Protein AF-0000000066461688 (afdb_homodimer)

Sequence (762 aa):
MALPKAGLASGIKAAKGQMPAYPIVDIHTHIYPKSYLNLLRSRTTVPYIYDPPDGSPARLIILSSDDNPSIPKEKRGRPVDATYSDINLKLSFMRQHNITTSVISLANPWLDFLPAQDAAIWAEKINDDLERICAEQHAQESRGSAGETMSSNEHCSLFAFGALPLSAPDPAIIVDEIQRLNSLKYLRGVIMGTSGLGNGLDDPALDPVWAGLEDAQTLLFLHPHYGLPDDAFGGAEAMERYGHVLPLALGFPVETTIAVTRMYLACVFDRFPRLRILLAHSGGTLPFLAGRIESCVAHERRFLANGGSVVGPKKSIWDVLKQNIYLDAVIYGEVGLKAAVHGSGSADRVLFAIDGAFGTESDAAKAILGGNAVRILKLDGMALPKAGLASGIKAAKGQMPAYPIVDIHTHIYPKSYLNLLRSRTTVPYIYDPPDGSPARLIILSSDDNPSIPKEKRGRPVDATYSDINLKLSFMRQHNITTSVISLANPWLDFLPAQDAAIWAEKINDDLERICAEQHAQESRGSAGETMSSNEHCSLFAFGALPLSAPDPAIIVDEIQRLNSLKYLRGVIMGTSGLGNGLDDPALDPVWAGLEDAQTLLFLHPHYGLPDDAFGGAEAMERYGHVLPLALGFPVETTIAVTRMYLACVFDRFPRLRILLAHSGGTLPFLAGRIESCVAHERRFLANGGSVVGPKKSIWDVLKQNIYLDAVIYGEVGLKAAVHGSGSADRVLFAIDGAFGTESDAAKAILGGNAVRILKLDG

Radius of gyration: 27.55 Å; Cα contacts (8 Å, |Δi|>4): 1564; chains: 2; bounding box: 53×89×69 Å

Solvent-accessible surface area (backbone atoms only — not comparable to full-atom values): 39314 Å² total; per-residue (Å²): 125,64,78,73,67,75,72,65,54,59,43,66,68,64,68,87,85,64,55,69,99,58,66,23,32,32,64,69,46,58,38,44,53,69,66,51,51,52,51,26,50,72,38,91,53,83,50,22,35,45,73,45,90,85,67,53,63,30,18,38,27,74,48,74,81,39,67,41,85,89,45,56,71,85,66,24,46,41,75,52,59,62,67,40,55,37,62,66,55,51,50,50,49,25,62,74,68,58,35,31,29,37,31,35,26,66,48,77,71,72,51,67,84,41,55,41,88,49,14,57,60,51,28,52,52,44,38,50,50,53,43,48,55,26,49,52,46,51,52,50,51,55,56,52,50,73,66,48,88,58,56,84,67,71,55,60,44,52,33,27,33,31,60,56,25,52,35,31,87,43,62,65,61,38,31,48,49,54,54,51,43,68,71,40,92,42,40,52,29,32,41,46,60,58,43,52,78,72,76,29,62,50,38,73,84,44,46,64,42,54,50,40,33,38,74,67,67,38,39,33,38,41,39,59,72,79,35,52,56,53,67,63,66,65,24,69,66,42,42,65,71,56,50,60,33,58,47,60,37,46,18,25,27,47,36,42,25,50,36,53,49,43,18,44,50,61,28,46,53,66,76,42,61,73,34,41,36,34,25,46,55,29,29,35,49,37,42,54,34,39,37,39,40,47,53,33,57,74,65,31,52,51,23,44,93,54,75,31,83,35,79,55,48,83,64,50,65,63,53,42,30,57,63,23,40,32,24,30,31,36,16,44,39,65,34,30,47,50,23,37,28,51,32,33,69,35,50,75,34,30,25,26,16,67,64,24,60,47,71,73,83,44,73,60,32,46,30,18,34,10,49,31,44,36,65,76,47,62,58,83,116,124,68,78,72,68,76,70,65,53,59,43,66,68,64,68,88,84,64,56,68,97,58,65,24,33,33,63,70,44,56,37,44,52,69,65,52,50,50,51,25,51,72,38,91,52,83,49,22,34,46,72,44,89,86,68,53,64,30,17,38,28,73,48,73,82,39,66,42,84,90,45,56,72,85,66,25,48,41,75,52,59,63,70,40,54,36,62,66,55,52,50,50,49,25,61,74,69,57,34,30,30,37,30,36,25,68,48,76,71,70,52,67,83,42,56,39,90,48,14,56,60,52,28,52,52,45,37,50,49,53,42,48,55,24,50,52,45,52,53,51,51,54,58,51,48,74,68,50,87,59,57,84,66,70,56,61,44,52,34,28,32,32,61,57,25,51,35,30,87,43,62,64,60,38,33,49,49,54,54,51,44,68,69,40,91,42,40,52,28,31,40,45,59,57,42,53,79,71,74,29,62,50,36,74,84,44,47,64,43,53,50,40,34,37,75,64,68,38,38,34,37,40,39,58,72,79,35,51,54,54,66,65,65,65,24,70,65,41,42,65,71,56,50,60,32,58,47,59,36,46,18,27,28,47,37,43,25,49,36,53,48,44,19,43,51,60,28,47,54,65,77,42,61,72,35,41,36,34,25,45,56,29,30,34,47,37,43,53,36,38,35,38,41,47,52,33,57,74,65,33,52,51,23,45,93,52,74,32,86,36,79,54,47,84,64,50,62,62,53,43,30,57,64,24,40,32,23,31,31,38,16,44,39,65,34,29,46,50,22,39,29,49,33,33,68,34,52,77,34,30,25,26,16,67,63,25,60,47,71,73,83,43,72,59,32,45,30,18,34,10,49,31,45,37,65,76,46,60,58,83,114

pLDDT: mean 82.01, std 18.55, range [30.39, 98.62]

Structure (mmCIF, N/CA/C/O backbone):
data_AF-0000000066461688-model_v1
#
loop_
_entity.id
_entity.type
_entity.pdbx_description
1 polymer 'Uracil-5-carboxylate decarboxylase'
#
loop_
_atom_site.group_PDB
_atom_site.id
_atom_site.type_symbol
_atom_site.label_atom_id
_atom_site.label_alt_id
_atom_site.label_comp_id
_atom_site.label_asym_id
_atom_site.label_entity_id
_atom_site.label_seq_id
_atom_site.pdbx_PDB_ins_code
_atom_site.Cartn_x
_atom_site.Cartn_y
_atom_site.Cartn_z
_atom_site.occupancy
_atom_site.B_iso_or_equiv
_atom_site.auth_seq_id
_atom_site.auth_comp_id
_atom_site.auth_asym_id
_atom_site.auth_atom_id
_atom_site.pdbx_PDB_model_num
ATOM 1 N N . MET A 1 1 ? -7.207 -17.344 -5.598 1 32.09 1 MET A N 1
ATOM 2 C CA . MET A 1 1 ? -8.648 -17.578 -5.531 1 32.09 1 MET A CA 1
ATOM 3 C C . MET A 1 1 ? -9.133 -18.312 -6.773 1 32.09 1 MET A C 1
ATOM 5 O O . MET A 1 1 ? -8.523 -18.219 -7.836 1 32.09 1 MET A O 1
ATOM 9 N N . ALA A 1 2 ? -9.891 -19.406 -6.484 1 38.38 2 ALA A N 1
ATOM 10 C CA . ALA A 1 2 ? -10.578 -20.125 -7.551 1 38.38 2 ALA A CA 1
ATOM 11 C C . ALA A 1 2 ? -11.07 -19.172 -8.633 1 38.38 2 ALA A C 1
ATOM 13 O O . ALA A 1 2 ? -11.094 -17.953 -8.43 1 38.38 2 ALA A O 1
ATOM 14 N N . LEU A 1 3 ? -11.492 -19.766 -9.758 1 36.91 3 LEU A N 1
ATOM 15 C CA . LEU A 1 3 ? -11.977 -19 -10.906 1 36.91 3 LEU A CA 1
ATOM 16 C C . LEU A 1 3 ? -12.977 -17.938 -10.469 1 36.91 3 LEU A C 1
ATOM 18 O O . LEU A 1 3 ? -13.836 -18.203 -9.625 1 36.91 3 LEU A O 1
ATOM 22 N N . PRO A 1 4 ? -12.672 -16.75 -10.727 1 40.5 4 PRO A N 1
ATOM 23 C CA . PRO A 1 4 ? -13.648 -15.703 -10.391 1 40.5 4 PRO A CA 1
ATOM 24 C C . PRO A 1 4 ? -15.055 -16.031 -10.891 1 40.5 4 PRO A C 1
ATOM 26 O O . PRO A 1 4 ? -15.211 -16.781 -11.859 1 40.5 4 PRO A O 1
ATOM 29 N N . LYS A 1 5 ? -16.031 -15.766 -10.086 1 38.81 5 LYS A N 1
ATOM 30 C CA . LYS A 1 5 ? -17.406 -15.844 -10.602 1 38.81 5 LYS A CA 1
ATOM 31 C C . LYS A 1 5 ? -17.562 -15 -11.867 1 38.81 5 LYS A C 1
ATOM 33 O O . LYS A 1 5 ? -16.906 -13.961 -12.008 1 38.81 5 LYS A O 1
ATOM 38 N N . ALA A 1 6 ? -18.219 -15.523 -12.914 1 33.03 6 ALA A N 1
ATOM 39 C CA . ALA A 1 6 ? -18.531 -15.062 -14.273 1 33.03 6 ALA A CA 1
ATOM 40 C C . ALA A 1 6 ? -18.766 -13.562 -14.297 1 33.03 6 ALA A C 1
ATOM 42 O O . ALA A 1 6 ? -18.594 -12.914 -15.336 1 33.03 6 ALA A O 1
ATOM 43 N N . GLY A 1 7 ? -19.062 -13 -13.359 1 30.39 7 GLY A N 1
ATOM 44 C CA . GLY A 1 7 ? -19.531 -11.633 -13.5 1 30.39 7 GLY A CA 1
ATOM 45 C C . GLY A 1 7 ? -18.422 -10.641 -13.766 1 30.39 7 GLY A C 1
ATOM 46 O O . GLY A 1 7 ? -18.672 -9.531 -14.242 1 30.39 7 GLY A O 1
ATOM 47 N N . LEU A 1 8 ? -17.391 -10.852 -13.328 1 34.84 8 LEU A N 1
ATOM 48 C CA . LEU A 1 8 ? -16.359 -9.812 -13.406 1 34.84 8 LEU A CA 1
ATOM 49 C C . LEU A 1 8 ? -15.625 -9.875 -14.734 1 34.84 8 LEU A C 1
ATOM 51 O O . LEU A 1 8 ? -14.875 -8.961 -15.078 1 34.84 8 LEU A O 1
ATOM 55 N N . ALA A 1 9 ? -15.508 -11 -15.414 1 35.47 9 ALA A N 1
ATOM 56 C CA . ALA A 1 9 ? -14.898 -11.094 -16.734 1 35.47 9 ALA A CA 1
ATOM 57 C C . ALA A 1 9 ? -15.727 -10.336 -17.781 1 35.47 9 ALA A C 1
ATOM 59 O O . ALA A 1 9 ? -15.711 -10.68 -18.953 1 35.47 9 ALA A O 1
ATOM 60 N N . SER A 1 10 ? -16.656 -9.547 -17.391 1 35.28 10 SER A N 1
ATOM 61 C CA . SER A 1 10 ? -17.609 -8.961 -18.328 1 35.28 10 SER A CA 1
ATOM 62 C C . SER A 1 10 ? -16.906 -8.102 -19.359 1 35.28 10 SER A C 1
ATOM 64 O O . SER A 1 10 ? -17.484 -7.766 -20.406 1 35.28 10 SER A O 1
ATOM 66 N N . GLY A 1 11 ? -15.75 -7.77 -19.109 1 35.97 11 GLY A N 1
ATOM 67 C CA . GLY A 1 11 ? -15.203 -6.781 -20.031 1 35.97 11 GLY A CA 1
ATOM 68 C C . GLY A 1 11 ? -14.734 -7.387 -21.344 1 35.97 11 GLY A C 1
ATOM 69 O O . GLY A 1 11 ? -14.273 -6.668 -22.219 1 35.97 11 GLY A O 1
ATOM 70 N N . ILE A 1 12 ? -14.359 -8.594 -21.328 1 34.91 12 ILE A N 1
ATOM 71 C CA . ILE A 1 12 ? -13.883 -9.031 -22.625 1 34.91 12 ILE A CA 1
ATOM 72 C C . ILE A 1 12 ? -15.078 -9.305 -23.547 1 34.91 12 ILE A C 1
ATOM 74 O O . ILE A 1 12 ? -15.664 -10.383 -23.516 1 34.91 12 ILE A O 1
ATOM 78 N N . LYS A 1 13 ? -15.867 -8.391 -23.75 1 38.72 13 LYS A N 1
ATOM 79 C CA . LYS A 1 13 ? -16.953 -8.688 -24.688 1 38.72 13 LYS A CA 1
ATOM 80 C C . LYS A 1 13 ? -16.406 -8.977 -26.078 1 38.72 13 LYS A C 1
ATOM 82 O O . LYS A 1 13 ? -16.031 -8.055 -26.812 1 38.72 13 LYS A O 1
ATOM 87 N N . ALA A 1 14 ? -15.758 -10.055 -26.188 1 34.28 14 ALA A N 1
ATOM 88 C CA . ALA A 1 14 ? -15.656 -10.367 -27.609 1 34.28 14 ALA A CA 1
ATOM 89 C C . ALA A 1 14 ? -17.031 -10.68 -28.203 1 34.28 14 ALA A C 1
ATOM 91 O O . ALA A 1 14 ? -17.891 -11.227 -27.516 1 34.28 14 ALA A O 1
ATOM 92 N N . ALA A 1 15 ? -17.406 -10.133 -29.281 1 32.75 15 ALA A N 1
ATOM 93 C CA . ALA A 1 15 ? -18.578 -10.578 -30.016 1 32.75 15 ALA A CA 1
ATOM 94 C C . ALA A 1 15 ? -18.672 -12.102 -30.047 1 32.75 15 ALA A C 1
ATOM 96 O O . ALA A 1 15 ? -17.672 -12.781 -30.266 1 32.75 15 ALA A O 1
ATOM 97 N N . LYS A 1 16 ? -19.688 -12.664 -29.594 1 36.12 16 LYS A N 1
ATOM 98 C CA . LYS A 1 16 ? -20.109 -14.062 -29.688 1 36.12 16 LYS A CA 1
ATOM 99 C C . LYS A 1 16 ? -19.688 -14.664 -31.031 1 36.12 16 LYS A C 1
ATOM 101 O O . LYS A 1 16 ? -19.922 -14.07 -32.094 1 36.12 16 LYS A O 1
ATOM 106 N N . GLY A 1 17 ? -18.734 -15.672 -30.969 1 40.03 17 GLY A N 1
ATOM 107 C CA . GLY A 1 17 ? -18.469 -16.641 -32.031 1 40.03 17 GLY A CA 1
ATOM 108 C C . GLY A 1 17 ? -17.078 -16.5 -32.625 1 40.03 17 GLY A C 1
ATOM 109 O O . GLY A 1 17 ? -16.547 -17.438 -33.219 1 40.03 17 GLY A O 1
ATOM 110 N N . GLN A 1 18 ? -16.562 -15.344 -32.938 1 40.41 18 GLN A N 1
ATOM 111 C CA . GLN A 1 18 ? -15.312 -15.359 -33.688 1 40.41 18 GLN A CA 1
ATOM 112 C C . GLN A 1 18 ? -14.117 -15.164 -32.75 1 40.41 18 GLN A C 1
ATOM 114 O O . GLN A 1 18 ? -14.094 -14.227 -31.953 1 40.41 18 GLN A O 1
ATOM 119 N N . MET A 1 19 ? -13.383 -16.297 -32.375 1 46.31 19 MET A N 1
ATOM 120 C CA . MET A 1 19 ? -12.133 -16.188 -31.625 1 46.31 19 MET A CA 1
ATOM 121 C C . MET A 1 19 ? -11.312 -15 -32.094 1 46.31 19 MET A C 1
ATOM 123 O O . MET A 1 19 ? -11.273 -14.695 -33.281 1 46.31 19 MET A O 1
ATOM 127 N N . PRO A 1 20 ? -10.781 -14.367 -31.062 1 52.41 20 PRO A N 1
ATOM 128 C CA . PRO A 1 20 ? -9.969 -13.211 -31.453 1 52.41 20 PRO A CA 1
ATOM 129 C C . PRO A 1 20 ? -8.797 -13.586 -32.375 1 52.41 20 PRO A C 1
ATOM 131 O O . PRO A 1 20 ? -8.32 -14.719 -32.312 1 52.41 20 PRO A O 1
ATOM 134 N N . ALA A 1 21 ? -8.453 -12.953 -33.406 1 57.09 21 ALA A N 1
ATOM 135 C CA . ALA A 1 21 ? -7.359 -13.062 -34.375 1 57.09 21 ALA A CA 1
ATOM 136 C C . ALA A 1 21 ? -6.004 -13.055 -33.656 1 57.09 21 ALA A C 1
ATOM 138 O O . ALA A 1 21 ? -4.969 -13.273 -34.312 1 57.09 21 ALA A O 1
ATOM 139 N N . TYR A 1 22 ? -5.969 -13.016 -32.219 1 61.59 22 TYR A N 1
ATOM 140 C CA . TYR A 1 22 ? -4.711 -12.984 -31.5 1 61.59 22 TYR A CA 1
ATOM 141 C C . TYR A 1 22 ? -4.812 -13.789 -30.203 1 61.59 22 TYR A C 1
ATOM 143 O O . TYR A 1 22 ? -5.906 -13.992 -29.688 1 61.59 22 TYR A O 1
ATOM 151 N N . PRO A 1 23 ? -3.65 -14.367 -29.766 1 71.38 23 PRO A N 1
ATOM 152 C CA . PRO A 1 23 ? -3.666 -15.195 -28.547 1 71.38 23 PRO A CA 1
ATOM 153 C C . PRO A 1 23 ? -4.051 -14.398 -27.312 1 71.38 23 PRO A C 1
ATOM 155 O O . PRO A 1 23 ? -3.67 -13.234 -27.172 1 71.38 23 PRO A O 1
ATOM 158 N N . ILE A 1 24 ? -4.84 -14.961 -26.531 1 72.12 24 ILE A N 1
ATOM 159 C CA . ILE A 1 24 ? -5.156 -14.461 -25.203 1 72.12 24 ILE A CA 1
ATOM 160 C C . ILE A 1 24 ? -4.578 -15.398 -24.141 1 72.12 24 ILE A C 1
ATOM 162 O O . ILE A 1 24 ? -4.969 -16.562 -24.062 1 72.12 24 ILE A O 1
ATOM 166 N N . VAL A 1 25 ? -3.555 -14.906 -23.375 1 77.38 25 VAL A N 1
ATOM 167 C CA . VAL A 1 25 ? -2.799 -15.75 -22.469 1 77.38 25 VAL A CA 1
ATOM 168 C C . VAL A 1 25 ? -3.086 -15.328 -21.016 1 77.38 25 VAL A C 1
ATOM 170 O O . VAL A 1 25 ? -2.785 -14.203 -20.625 1 77.38 25 VAL A O 1
ATOM 173 N N . ASP A 1 26 ? -3.701 -16.172 -20.25 1 81.56 26 ASP A N 1
ATOM 174 C CA . ASP A 1 26 ? -3.893 -15.984 -18.812 1 81.56 26 ASP A CA 1
ATOM 175 C C . ASP A 1 26 ? -2.695 -16.5 -18.031 1 81.56 26 ASP A C 1
ATOM 177 O O . ASP A 1 26 ? -2.48 -17.719 -17.938 1 81.56 26 ASP A O 1
ATOM 181 N N . ILE A 1 27 ? -1.958 -15.609 -17.453 1 85.06 27 ILE A N 1
ATOM 182 C CA . ILE A 1 27 ? -0.705 -16 -16.812 1 85.06 27 ILE A CA 1
ATOM 183 C C . ILE A 1 27 ? -0.913 -16.156 -15.305 1 85.06 27 ILE A C 1
ATOM 185 O O . ILE A 1 27 ? 0.026 -16.469 -14.57 1 85.06 27 ILE A O 1
ATOM 189 N N . HIS A 1 28 ? -2.086 -15.867 -14.82 1 87.19 28 HIS A N 1
ATOM 190 C CA . HIS A 1 28 ? -2.365 -15.891 -13.391 1 87.19 28 HIS A CA 1
ATOM 191 C C . HIS A 1 28 ? -3.623 -16.703 -13.086 1 87.19 28 HIS A C 1
ATOM 193 O O . HIS A 1 28 ? -4.68 -16.125 -12.805 1 87.19 28 HIS A O 1
ATOM 199 N N . THR A 1 29 ? -3.48 -17.938 -13.094 1 86.81 29 THR A N 1
ATOM 200 C CA . THR A 1 29 ? -4.523 -18.906 -12.758 1 86.81 29 THR A CA 1
ATOM 201 C C . THR A 1 29 ? -3.939 -20.109 -12.016 1 86.81 29 THR A C 1
ATOM 203 O O . THR A 1 29 ? -2.836 -20.562 -12.328 1 86.81 29 THR A O 1
ATOM 206 N N . HIS A 1 30 ? -4.672 -20.562 -11.062 1 90.81 30 HIS A N 1
ATOM 207 C CA . HIS A 1 30 ? -4.109 -21.562 -10.172 1 90.81 30 HIS A CA 1
ATOM 208 C C . HIS A 1 30 ? -4.848 -22.891 -10.305 1 90.81 30 HIS A C 1
ATOM 210 O O . HIS A 1 30 ? -5.996 -22.922 -10.75 1 90.81 30 HIS A O 1
ATOM 216 N N . ILE A 1 31 ? -4.168 -23.938 -9.93 1 91.88 31 ILE A N 1
ATOM 217 C CA . ILE A 1 31 ? -4.727 -25.281 -9.875 1 91.88 31 ILE A CA 1
ATOM 218 C C . ILE A 1 31 ? -4.125 -26.047 -8.695 1 91.88 31 ILE A C 1
ATOM 220 O O . ILE A 1 31 ? -2.988 -25.781 -8.297 1 91.88 31 ILE A O 1
ATOM 224 N N . TYR A 1 32 ? -4.906 -26.891 -8.164 1 94.25 32 TYR A N 1
ATOM 225 C CA . TYR A 1 32 ? -4.434 -27.859 -7.18 1 94.25 32 TYR A CA 1
ATOM 226 C C . TYR A 1 32 ? -4.332 -29.25 -7.789 1 94.25 32 TYR A C 1
ATOM 228 O O . TYR A 1 32 ? -5.328 -29.969 -7.855 1 94.25 32 TYR A O 1
ATOM 236 N N . PRO A 1 33 ? -3.127 -29.609 -8.18 1 95.25 33 PRO A N 1
ATOM 237 C CA . PRO A 1 33 ? -3.004 -30.969 -8.695 1 95.25 33 PRO A CA 1
ATOM 238 C C . PRO A 1 33 ? -3.352 -32.031 -7.656 1 95.25 33 PRO A C 1
ATOM 240 O O . PRO A 1 33 ? -3.334 -31.75 -6.453 1 95.25 33 PRO A O 1
ATOM 243 N N . LYS A 1 34 ? -3.637 -33.219 -8.133 1 93.38 34 LYS A N 1
ATOM 244 C CA . LYS A 1 34 ? -4.066 -34.281 -7.266 1 93.38 34 LYS A CA 1
ATOM 245 C C . LYS A 1 34 ? -3.043 -34.562 -6.164 1 93.38 34 LYS A C 1
ATOM 247 O O . LYS A 1 34 ? -3.41 -34.781 -5.012 1 93.38 34 LYS A O 1
ATOM 252 N N . SER A 1 35 ? -1.79 -34.562 -6.523 1 95.56 35 SER A N 1
ATOM 253 C CA . SER A 1 35 ? -0.731 -34.781 -5.539 1 95.56 35 SER A CA 1
ATOM 254 C C . SER A 1 35 ? -0.798 -33.75 -4.418 1 95.56 35 SER A C 1
ATOM 256 O O . SER A 1 35 ? -0.632 -34.094 -3.246 1 95.56 35 SER A O 1
ATOM 258 N N . TYR A 1 36 ? -1.042 -32.5 -4.727 1 96.5 36 TYR A N 1
ATOM 259 C CA . TYR A 1 36 ? -1.098 -31.438 -3.734 1 96.5 36 TYR A CA 1
ATOM 260 C C . TYR A 1 36 ? -2.338 -31.578 -2.859 1 96.5 36 TYR A C 1
ATOM 262 O O . TYR A 1 36 ? -2.273 -31.375 -1.645 1 96.5 36 TYR A O 1
ATOM 270 N N . LEU A 1 37 ? -3.463 -31.922 -3.475 1 94.69 37 LEU A N 1
ATOM 271 C CA . LEU A 1 37 ? -4.676 -32.156 -2.703 1 94.69 37 LEU A CA 1
ATOM 272 C C . LEU A 1 37 ? -4.457 -33.281 -1.678 1 94.69 37 LEU A C 1
ATOM 274 O O . LEU A 1 37 ? -4.855 -33.156 -0.519 1 94.69 37 LEU A O 1
ATOM 278 N N . ASN A 1 38 ? -3.822 -34.281 -2.17 1 95 38 ASN A N 1
ATOM 279 C CA . ASN A 1 38 ? -3.531 -35.406 -1.276 1 95 38 ASN A CA 1
ATOM 280 C C . ASN A 1 38 ? -2.6 -35 -0.142 1 95 38 ASN A C 1
ATOM 282 O O . ASN A 1 38 ? -2.787 -35.406 1.004 1 95 38 ASN A O 1
ATOM 286 N N . LEU A 1 39 ? -1.645 -34.219 -0.478 1 96.25 39 LEU A N 1
ATOM 287 C CA . LEU A 1 39 ? -0.729 -33.719 0.532 1 96.25 39 LEU A CA 1
ATOM 288 C C . LEU A 1 39 ? -1.48 -32.906 1.585 1 96.25 39 LEU A C 1
ATOM 290 O O . LEU A 1 39 ? -1.331 -33.125 2.783 1 96.25 39 LEU A O 1
ATOM 294 N N . LEU A 1 40 ? -2.312 -31.969 1.175 1 96.12 40 LEU A N 1
ATOM 295 C CA . LEU A 1 40 ? -3.051 -31.094 2.092 1 96.12 40 LEU A CA 1
ATOM 296 C C . LEU A 1 40 ? -4.016 -31.922 2.945 1 96.12 40 LEU A C 1
ATOM 298 O O . LEU A 1 40 ? -4.23 -31.594 4.117 1 96.12 40 LEU A O 1
ATOM 302 N N . ARG A 1 41 ? -4.605 -33 2.379 1 95.62 41 ARG A N 1
ATOM 303 C CA . ARG A 1 41 ? -5.535 -33.844 3.107 1 95.62 41 ARG A CA 1
ATOM 304 C C . ARG A 1 41 ? -4.805 -34.688 4.168 1 95.62 41 ARG A C 1
ATOM 306 O O . ARG A 1 41 ? -5.414 -35.125 5.145 1 95.62 41 ARG A O 1
ATOM 313 N N . SER A 1 42 ? -3.535 -34.875 3.934 1 95.88 42 SER A N 1
ATOM 314 C CA . SER A 1 42 ? -2.752 -35.656 4.867 1 95.88 42 SER A CA 1
ATOM 315 C C . SER A 1 42 ? -2.301 -34.844 6.062 1 95.88 42 SER A C 1
ATOM 317 O O . SER A 1 42 ? -1.778 -35.375 7.039 1 95.88 42 SER A O 1
ATOM 319 N N . ARG A 1 43 ? -2.496 -33.531 6.059 1 95.5 43 ARG A N 1
ATOM 320 C CA . ARG A 1 43 ? -2.004 -32.625 7.098 1 95.5 43 ARG A CA 1
ATOM 321 C C . ARG A 1 43 ? -3.1 -32.312 8.109 1 95.5 43 ARG A C 1
ATOM 323 O O . ARG A 1 43 ? -4.289 -32.438 7.805 1 95.5 43 ARG A O 1
ATOM 330 N N . THR A 1 44 ? -2.537 -31.844 9.312 1 91.94 44 THR A N 1
ATOM 331 C CA . THR A 1 44 ? -3.471 -31.453 10.359 1 91.94 44 THR A CA 1
ATOM 332 C C . THR A 1 44 ? -3.176 -30.031 10.852 1 91.94 44 THR A C 1
ATOM 334 O O . THR A 1 44 ? -3.859 -29.531 11.742 1 91.94 44 THR A O 1
ATOM 337 N N . THR A 1 45 ? -2.139 -29.469 10.305 1 93.56 45 THR A N 1
ATOM 338 C CA . THR A 1 45 ? -1.791 -28.094 10.625 1 93.56 45 THR A CA 1
ATOM 339 C C . THR A 1 45 ? -1.872 -27.203 9.375 1 93.56 45 THR A C 1
ATOM 341 O O . THR A 1 45 ? -1.66 -27.688 8.258 1 93.56 45 THR A O 1
ATOM 344 N N . VAL A 1 46 ? -2.15 -26.031 9.508 1 92.56 46 VAL A N 1
ATOM 345 C CA . VAL A 1 46 ? -2.322 -25.094 8.406 1 92.56 46 VAL A CA 1
ATOM 346 C C . VAL A 1 46 ? -1.04 -25.031 7.574 1 92.56 46 VAL A C 1
ATOM 348 O O . VAL A 1 46 ? 0.055 -24.891 8.125 1 92.56 46 VAL A O 1
ATOM 351 N N . PRO A 1 47 ? -1.209 -25.281 6.344 1 95.06 47 PRO A N 1
ATOM 352 C CA . PRO A 1 47 ? -2.422 -25.469 5.543 1 95.06 47 PRO A CA 1
ATOM 353 C C . PRO A 1 47 ? -2.875 -26.922 5.492 1 95.06 47 PRO A C 1
ATOM 355 O O . PRO A 1 47 ? -2.041 -27.828 5.504 1 95.06 47 PRO A O 1
ATOM 358 N N . TYR A 1 48 ? -4.172 -27.109 5.426 1 96.06 48 TYR A N 1
ATOM 359 C CA . TYR A 1 48 ? -4.703 -28.469 5.316 1 96.06 48 TYR A CA 1
ATOM 360 C C . TYR A 1 48 ? -6.082 -28.453 4.668 1 96.06 48 TYR A C 1
ATOM 362 O O . TYR A 1 48 ? -6.684 -27.391 4.484 1 96.06 48 TYR A O 1
ATOM 370 N N . ILE A 1 49 ? -6.496 -29.562 4.152 1 95.38 49 ILE A N 1
ATOM 371 C CA . ILE A 1 49 ? -7.855 -29.797 3.678 1 95.38 49 ILE A CA 1
ATOM 372 C C . ILE A 1 49 ? -8.586 -30.719 4.641 1 95.38 49 ILE A C 1
ATOM 374 O O . ILE A 1 49 ? -8.062 -31.766 5.027 1 95.38 49 ILE A O 1
ATOM 378 N N . TYR A 1 50 ? -9.727 -30.266 5.074 1 95.56 50 TYR A N 1
ATOM 379 C CA . TYR A 1 50 ? -10.602 -31.047 5.934 1 95.56 50 TYR A CA 1
ATOM 380 C C . TYR A 1 50 ? -11.805 -31.562 5.16 1 95.56 50 TYR A C 1
ATOM 382 O O . TYR A 1 50 ? -12.562 -30.781 4.578 1 95.56 50 TYR A O 1
ATOM 390 N N . ASP A 1 51 ? -11.938 -32.906 5.129 1 94.69 51 ASP A N 1
ATOM 391 C CA . ASP A 1 51 ? -13.117 -33.531 4.559 1 94.69 51 ASP A CA 1
ATOM 392 C C . ASP A 1 51 ? -14.133 -33.875 5.645 1 94.69 51 ASP A C 1
ATOM 394 O O . ASP A 1 51 ? -13.953 -34.844 6.387 1 94.69 51 ASP A O 1
ATOM 398 N N . PRO A 1 52 ? -15.18 -33.125 5.652 1 93.19 52 PRO A N 1
ATOM 399 C CA . PRO A 1 52 ? -16.172 -33.406 6.695 1 93.19 52 PRO A CA 1
ATOM 400 C C . PRO A 1 52 ? -16.797 -34.812 6.551 1 93.19 52 PRO A C 1
ATOM 402 O O . PRO A 1 52 ? -17.078 -35.25 5.43 1 93.19 52 PRO A O 1
ATOM 405 N N . PRO A 1 53 ? -17.156 -35.406 7.684 1 91 53 PRO A N 1
ATOM 406 C CA . PRO A 1 53 ? -17.766 -36.719 7.637 1 91 53 PRO A CA 1
ATOM 407 C C . PRO A 1 53 ? -19.203 -36.719 7.137 1 91 53 PRO A C 1
ATOM 409 O O . PRO A 1 53 ? -19.703 -37.719 6.637 1 91 53 PRO A O 1
ATOM 412 N N . ASP A 1 54 ? -19.844 -35.594 7.277 1 89.38 54 ASP A N 1
ATOM 413 C CA . ASP A 1 54 ? -21.25 -35.5 6.926 1 89.38 54 ASP A CA 1
ATOM 414 C C . ASP A 1 54 ? -21.438 -35.281 5.426 1 89.38 54 ASP A C 1
ATOM 416 O O . ASP A 1 54 ? -22.562 -35.156 4.945 1 89.38 54 ASP A O 1
ATOM 420 N N . GLY A 1 55 ? -20.375 -35.219 4.664 1 85.62 55 GLY A N 1
ATOM 421 C CA . GLY A 1 55 ? -20.469 -35.094 3.219 1 85.62 55 GLY A CA 1
ATOM 422 C C . GLY A 1 55 ? -20.516 -33.625 2.748 1 85.62 55 GLY A C 1
ATOM 423 O O . GLY A 1 55 ? -20.609 -33.375 1.548 1 85.62 55 GLY A O 1
ATOM 424 N N . SER A 1 56 ? -20.469 -32.719 3.709 1 86.44 56 SER A N 1
ATOM 425 C CA . SER A 1 56 ? -20.359 -31.328 3.314 1 86.44 56 SER A CA 1
ATOM 426 C C . SER A 1 56 ? -19.078 -31.078 2.52 1 86.44 56 SER A C 1
ATOM 428 O O . SER A 1 56 ? -18.172 -31.906 2.512 1 86.44 56 SER A O 1
ATOM 430 N N . PRO A 1 57 ? -19.062 -29.969 1.789 1 88.12 57 PRO A N 1
ATOM 431 C CA . PRO A 1 57 ? -17.875 -29.703 0.967 1 88.12 57 PRO A CA 1
ATOM 432 C C . PRO A 1 57 ? -16.578 -29.672 1.783 1 88.12 57 PRO A C 1
ATOM 434 O O . PRO A 1 57 ? -16.578 -29.188 2.922 1 88.12 57 PRO A O 1
ATOM 437 N N . ALA A 1 58 ? -15.594 -30.203 1.188 1 93.44 58 ALA A N 1
ATOM 438 C CA . ALA A 1 58 ? -14.266 -30.125 1.796 1 93.44 58 ALA A CA 1
ATOM 439 C C . ALA A 1 58 ? -13.883 -28.672 2.088 1 93.44 58 ALA A C 1
ATOM 441 O O . ALA A 1 58 ? -14.312 -27.75 1.378 1 93.44 58 ALA A O 1
ATOM 442 N N . ARG A 1 59 ? -13.102 -28.484 3.201 1 92.56 59 ARG A N 1
ATOM 443 C CA . ARG A 1 59 ? -12.68 -27.156 3.631 1 92.56 59 ARG A CA 1
ATOM 444 C C . ARG A 1 59 ? -11.172 -26.984 3.457 1 92.56 59 ARG A C 1
ATOM 446 O O . ARG A 1 59 ? -10.391 -27.797 3.924 1 92.56 59 ARG A O 1
ATOM 453 N N . LEU A 1 60 ? -10.82 -25.953 2.789 1 92.06 60 LEU A N 1
ATOM 454 C CA . LEU A 1 60 ? -9.422 -25.578 2.629 1 92.06 60 LEU A CA 1
ATOM 455 C C . LEU A 1 60 ? -9.031 -24.469 3.598 1 92.06 60 LEU A C 1
ATOM 457 O O . LEU A 1 60 ? -9.586 -23.375 3.541 1 92.06 60 LEU A O 1
ATOM 461 N N . ILE A 1 61 ? -8.172 -24.719 4.48 1 91.25 61 ILE A N 1
ATOM 462 C CA . ILE A 1 61 ? -7.664 -23.766 5.461 1 91.25 61 ILE A CA 1
ATOM 463 C C . ILE A 1 61 ? -6.219 -23.406 5.133 1 91.25 61 ILE A C 1
ATOM 465 O O . ILE A 1 61 ? -5.312 -24.234 5.293 1 91.25 61 ILE A O 1
ATOM 469 N N . ILE A 1 62 ? -6 -22.188 4.719 1 86.56 62 ILE A N 1
ATOM 470 C CA . ILE A 1 62 ? -4.645 -21.828 4.309 1 86.56 62 ILE A CA 1
ATOM 471 C C . ILE A 1 62 ? -4.129 -20.688 5.172 1 86.56 62 ILE A C 1
ATOM 473 O O . ILE A 1 62 ? -2.928 -20.406 5.199 1 86.56 62 ILE A O 1
ATOM 477 N N . LEU A 1 63 ? -5.012 -19.969 5.828 1 81.25 63 LEU A N 1
ATOM 478 C CA . LEU A 1 63 ? -4.629 -18.891 6.738 1 81.25 63 LEU A CA 1
ATOM 479 C C . LEU A 1 63 ? -4.816 -19.312 8.188 1 81.25 63 LEU A C 1
ATOM 481 O O . LEU A 1 63 ? -5.805 -19.969 8.531 1 81.25 63 LEU A O 1
ATOM 485 N N . SER A 1 64 ? -3.916 -18.875 8.969 1 78.88 64 SER A N 1
ATOM 486 C CA . SER A 1 64 ? -4.012 -19.219 10.383 1 78.88 64 SER A CA 1
ATOM 487 C C . SER A 1 64 ? -5.27 -18.641 11.008 1 78.88 64 SER A C 1
ATOM 489 O O . SER A 1 64 ? -5.852 -19.234 11.914 1 78.88 64 SER A O 1
ATOM 491 N N . SER A 1 65 ? -5.711 -17.562 10.508 1 74.56 65 SER A N 1
ATOM 492 C CA . SER A 1 65 ? -6.898 -16.906 11.039 1 74.56 65 SER A CA 1
ATOM 493 C C . SER A 1 65 ? -8.148 -17.75 10.805 1 74.56 65 SER A C 1
ATOM 495 O O . SER A 1 65 ? -9.148 -17.594 11.516 1 74.56 65 SER A O 1
ATOM 497 N N . ASP A 1 66 ? -8.047 -18.625 9.836 1 80.75 66 ASP A N 1
ATOM 498 C CA . ASP A 1 66 ? -9.195 -19.469 9.508 1 80.75 66 ASP A CA 1
ATOM 499 C C . ASP A 1 66 ? -9.25 -20.703 10.406 1 80.75 66 ASP A C 1
ATOM 501 O O . ASP A 1 66 ? -10.25 -21.422 10.43 1 80.75 66 ASP A O 1
ATOM 505 N N . ASP A 1 67 ? -8.148 -20.891 11.062 1 87.5 67 ASP A N 1
ATOM 506 C CA . ASP A 1 67 ? -8.078 -22.078 11.906 1 87.5 67 ASP A CA 1
ATOM 507 C C . ASP A 1 67 ? -8.445 -21.734 13.352 1 87.5 67 ASP A C 1
ATOM 509 O O . ASP A 1 67 ? -7.758 -22.172 14.289 1 87.5 67 ASP A O 1
ATOM 513 N N . ASN A 1 68 ? -9.375 -20.906 13.492 1 81.75 68 ASN A N 1
ATOM 514 C CA . ASN A 1 68 ? -9.891 -20.531 14.797 1 81.75 68 ASN A CA 1
ATOM 515 C C . ASN A 1 68 ? -10.734 -21.641 15.414 1 81.75 68 ASN A C 1
ATOM 517 O O . ASN A 1 68 ? -11.727 -22.078 14.828 1 81.75 68 ASN A O 1
ATOM 521 N N . PRO A 1 69 ? -10.422 -22.094 16.609 1 86.44 69 PRO A N 1
ATOM 522 C CA . PRO A 1 69 ? -11.148 -23.188 17.234 1 86.44 69 PRO A CA 1
ATOM 523 C C . PRO A 1 69 ? -12.602 -22.844 17.547 1 86.44 69 PRO A C 1
ATOM 525 O O . PRO A 1 69 ? -13.43 -23.734 17.75 1 86.44 69 PRO A O 1
ATOM 528 N N . SER A 1 70 ? -12.875 -21.562 17.594 1 83 70 SER A N 1
ATOM 529 C CA . SER A 1 70 ? -14.242 -21.125 17.859 1 83 70 SER A CA 1
ATOM 530 C C . SER A 1 70 ? -15.141 -21.344 16.656 1 83 70 SER A C 1
ATOM 532 O O . SER A 1 70 ? -16.359 -21.297 16.766 1 83 70 SER A O 1
ATOM 534 N N . ILE A 1 71 ? -14.594 -21.641 15.516 1 81.94 71 ILE A N 1
ATOM 535 C CA . ILE A 1 71 ? -15.344 -21.891 14.289 1 81.94 71 ILE A CA 1
ATOM 536 C C . ILE A 1 71 ? -15.43 -23.391 14.039 1 81.94 71 ILE A C 1
ATOM 538 O O . ILE A 1 71 ? -14.406 -24.078 14.023 1 81.94 71 ILE A O 1
ATOM 542 N N . PRO A 1 72 ? -16.609 -23.859 13.891 1 86.62 72 PRO A N 1
ATOM 543 C CA . PRO A 1 72 ? -16.719 -25.281 13.539 1 86.62 72 PRO A CA 1
ATOM 544 C C . PRO A 1 72 ? -15.859 -25.656 12.32 1 86.62 72 PRO A C 1
ATOM 546 O O . PRO A 1 72 ? -15.758 -24.859 11.375 1 86.62 72 PRO A O 1
ATOM 549 N N . LYS A 1 73 ? -15.219 -26.781 12.375 1 87.94 73 LYS A N 1
ATOM 550 C CA . LYS A 1 73 ? -14.289 -27.203 11.328 1 87.94 73 LYS A CA 1
ATOM 551 C C . LYS A 1 73 ? -14.953 -27.172 9.953 1 87.94 73 LYS A C 1
ATOM 553 O O . LYS A 1 73 ? -14.32 -26.812 8.953 1 87.94 73 LYS A O 1
ATOM 558 N N . GLU A 1 74 ? -16.266 -27.516 9.922 1 88.31 74 GLU A N 1
ATOM 559 C CA . GLU A 1 74 ? -17.016 -27.594 8.672 1 88.31 74 GLU A CA 1
ATOM 560 C C . GLU A 1 74 ? -17.25 -26.203 8.086 1 88.31 74 GLU A 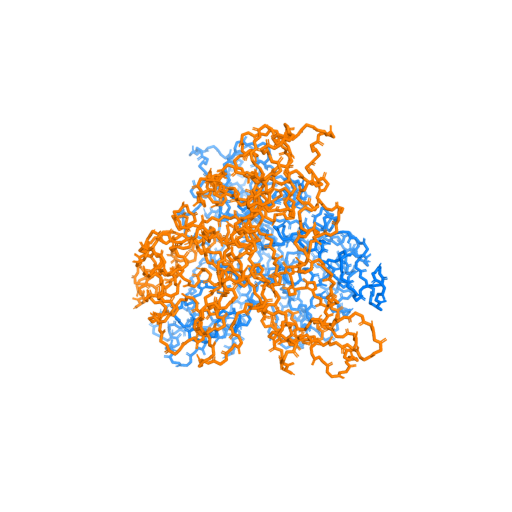C 1
ATOM 562 O O . GLU A 1 74 ? -17.656 -26.078 6.926 1 88.31 74 GLU A O 1
ATOM 567 N N . LYS A 1 75 ? -16.875 -25.234 8.883 1 83.19 75 LYS A N 1
ATOM 568 C CA . LYS A 1 75 ? -17.125 -23.859 8.438 1 83.19 75 LYS A CA 1
ATOM 569 C C . LYS A 1 75 ? -15.828 -23.078 8.32 1 83.19 75 LYS A C 1
ATOM 571 O O . LYS A 1 75 ? -15.844 -21.891 7.977 1 83.19 75 LYS A O 1
ATOM 576 N N . ARG A 1 76 ? -14.758 -23.766 8.578 1 85.56 76 ARG A N 1
ATOM 577 C CA . ARG A 1 76 ? -13.469 -23.094 8.531 1 85.56 76 ARG A CA 1
ATOM 578 C C . ARG A 1 76 ? -12.977 -22.953 7.09 1 85.56 76 ARG A C 1
ATOM 580 O O . ARG A 1 76 ? -13.273 -23.797 6.246 1 85.56 76 ARG A O 1
ATOM 587 N N . GLY A 1 77 ? -12.289 -21.906 6.879 1 85.62 77 GLY A N 1
ATOM 588 C CA . GLY A 1 77 ? -11.633 -21.75 5.59 1 85.62 77 GLY A CA 1
ATOM 589 C C . GLY A 1 77 ? -12.602 -21.641 4.434 1 85.62 77 GLY A C 1
ATOM 590 O O . GLY A 1 77 ? -13.68 -21.062 4.566 1 85.62 77 GLY A O 1
ATOM 591 N N . ARG A 1 78 ? -12.195 -22.109 3.262 1 83.31 78 ARG A N 1
ATOM 592 C CA . ARG A 1 78 ? -13.016 -22 2.059 1 83.31 78 ARG A CA 1
ATOM 593 C C . ARG A 1 78 ? -13.414 -23.375 1.543 1 83.31 78 ARG A C 1
ATOM 595 O O . ARG A 1 78 ? -12.648 -24.328 1.66 1 83.31 78 ARG A O 1
ATOM 602 N N . PRO A 1 79 ? -14.586 -23.453 1.016 1 85.12 79 PRO A N 1
ATOM 603 C CA . PRO A 1 79 ? -14.977 -24.75 0.432 1 85.12 79 PRO A CA 1
ATOM 604 C C . PRO A 1 79 ? -14.156 -25.109 -0.801 1 85.12 79 PRO A C 1
ATOM 606 O O . PRO A 1 79 ? -13.82 -24.234 -1.604 1 85.12 79 PRO A O 1
ATOM 609 N N . VAL A 1 80 ? -13.789 -26.312 -0.831 1 86.62 80 VAL A N 1
ATOM 610 C CA . VAL A 1 80 ? -13.062 -26.844 -1.983 1 86.62 80 VAL A CA 1
ATOM 611 C C . VAL A 1 80 ? -14.039 -27.516 -2.945 1 86.62 80 VAL A C 1
ATOM 613 O O . VAL A 1 80 ? -14.812 -28.391 -2.543 1 86.62 80 VAL A O 1
ATOM 616 N N . ASP A 1 81 ? -14.094 -27.031 -4.141 1 83.06 81 ASP A N 1
ATOM 617 C CA . ASP A 1 81 ? -14.906 -27.688 -5.16 1 83.06 81 ASP A CA 1
ATOM 618 C C . ASP A 1 81 ? -14.062 -28.047 -6.379 1 83.06 81 ASP A C 1
ATOM 620 O O . ASP A 1 81 ? -12.836 -27.984 -6.332 1 83.06 81 ASP A O 1
ATOM 624 N N . ALA A 1 82 ? -14.719 -28.547 -7.438 1 83.25 82 ALA A N 1
ATOM 625 C CA . ALA A 1 82 ? -14.039 -29.109 -8.602 1 83.25 82 ALA A CA 1
ATOM 626 C C . ALA A 1 82 ? -13.25 -28.047 -9.352 1 83.25 82 ALA A C 1
ATOM 628 O O . ALA A 1 82 ? -12.344 -28.359 -10.133 1 83.25 82 ALA A O 1
ATOM 629 N N . THR A 1 83 ? -13.531 -26.828 -9.07 1 81.19 83 THR A N 1
ATOM 630 C CA . THR A 1 83 ? -12.875 -25.75 -9.805 1 81.19 83 THR A CA 1
ATOM 631 C C . THR A 1 83 ? -11.406 -25.625 -9.391 1 81.19 83 THR A C 1
ATOM 633 O O . THR A 1 83 ? -10.609 -25.016 -10.102 1 81.19 83 THR A O 1
ATOM 636 N N . TYR A 1 84 ? -11.055 -26.234 -8.32 1 82.88 84 TYR A N 1
ATOM 637 C CA . TYR A 1 84 ? -9.688 -26.172 -7.824 1 82.88 84 TYR A CA 1
ATOM 638 C C . TYR A 1 84 ? -8.773 -27.094 -8.617 1 82.88 84 TYR A C 1
ATOM 640 O O . TYR A 1 84 ? -7.57 -26.844 -8.727 1 82.88 84 TYR A O 1
ATOM 648 N N . SER A 1 85 ? -9.477 -28.219 -9.141 1 88.94 85 SER A N 1
ATOM 649 C CA . SER A 1 85 ? -8.57 -29.25 -9.617 1 88.94 85 SER A CA 1
ATOM 650 C C . SER A 1 85 ? -9.039 -29.828 -10.945 1 88.94 85 SER A C 1
ATOM 652 O O . SER A 1 85 ? -8.289 -30.531 -11.633 1 88.94 85 SER A O 1
ATOM 654 N N . ASP A 1 86 ? -10.25 -29.578 -11.312 1 90.56 86 ASP A N 1
ATOM 655 C CA . ASP A 1 86 ? -10.781 -30.172 -12.539 1 90.56 86 ASP A CA 1
ATOM 656 C C . ASP A 1 86 ? -10.336 -29.375 -13.766 1 90.56 86 ASP A C 1
ATOM 658 O O . ASP A 1 86 ? -10.82 -28.266 -14.008 1 90.56 86 ASP A O 1
ATOM 662 N N . ILE A 1 87 ? -9.484 -30.016 -14.547 1 92.31 87 ILE A N 1
ATOM 663 C CA . ILE A 1 87 ? -8.898 -29.359 -15.711 1 92.31 87 ILE A CA 1
ATOM 664 C C . ILE A 1 87 ? -9.977 -29.062 -16.75 1 92.31 87 ILE A C 1
ATOM 666 O O . ILE A 1 87 ? -9.922 -28.047 -17.453 1 92.31 87 ILE A O 1
ATOM 670 N N . ASN A 1 88 ? -10.977 -29.906 -16.781 1 90.56 88 ASN A N 1
ATOM 671 C CA . ASN A 1 88 ? -12.055 -29.703 -17.734 1 90.56 88 ASN A CA 1
ATOM 672 C C . ASN A 1 88 ? -12.836 -28.438 -17.453 1 90.56 88 ASN A C 1
ATOM 674 O O . ASN A 1 88 ? -13.312 -27.766 -18.359 1 90.56 88 ASN A O 1
ATOM 678 N N . LEU A 1 89 ? -12.961 -28.203 -16.234 1 89.12 89 LEU A N 1
ATOM 679 C CA . LEU A 1 89 ? -13.625 -26.953 -15.859 1 89.12 89 LEU A CA 1
ATOM 680 C C . LEU A 1 89 ? -12.773 -25.75 -16.25 1 89.12 89 LEU A C 1
ATOM 682 O O . LEU A 1 89 ? -13.305 -24.734 -16.703 1 89.12 89 LEU A O 1
ATOM 686 N N . LYS A 1 90 ? -11.516 -25.891 -16.109 1 88.12 90 LYS A N 1
ATOM 687 C CA . LYS A 1 90 ? -10.609 -24.812 -16.531 1 88.12 90 LYS A CA 1
ATOM 688 C C . LYS A 1 90 ? -10.664 -24.625 -18.047 1 88.12 90 LYS A C 1
ATOM 690 O O . LYS A 1 90 ? -10.719 -23.484 -18.516 1 88.12 90 LYS A O 1
ATOM 695 N N . LEU A 1 91 ? -10.688 -25.672 -18.734 1 89.62 91 LEU A N 1
ATOM 696 C CA . LEU A 1 91 ? -10.742 -25.594 -20.188 1 89.62 91 LEU A CA 1
ATOM 697 C C . LEU A 1 91 ? -12.062 -25 -20.656 1 89.62 91 LEU A C 1
ATOM 699 O O . LEU A 1 91 ? -12.094 -24.203 -21.594 1 89.62 91 LEU A O 1
ATOM 703 N N . SER A 1 92 ? -13.117 -25.391 -19.984 1 87.12 92 SER A N 1
ATOM 704 C CA . SER A 1 92 ? -14.414 -24.812 -20.297 1 87.12 92 SER A CA 1
ATOM 705 C C . SER A 1 92 ? -14.422 -23.312 -20.078 1 87.12 92 SER A C 1
ATOM 707 O O . SER A 1 92 ? -14.984 -22.562 -20.875 1 87.12 92 SER A O 1
ATOM 709 N N . PHE A 1 93 ? -13.82 -22.984 -19.016 1 81.56 93 PHE A N 1
ATOM 710 C CA . PHE A 1 93 ? -13.703 -21.562 -18.719 1 81.56 93 PHE A CA 1
ATOM 711 C C . PHE A 1 93 ? -12.906 -20.844 -19.797 1 81.56 93 PHE A C 1
ATOM 713 O O . PHE A 1 93 ? -13.281 -19.75 -20.219 1 81.56 93 PHE A O 1
ATOM 720 N N . MET A 1 94 ? -11.797 -21.391 -20.188 1 82.5 94 MET A N 1
ATOM 721 C CA . MET A 1 94 ? -10.969 -20.812 -21.234 1 82.5 94 MET A CA 1
ATOM 722 C C . MET A 1 94 ? -11.766 -20.625 -22.516 1 82.5 94 MET A C 1
ATOM 724 O O . MET A 1 94 ? -11.75 -19.547 -23.109 1 82.5 94 MET A O 1
ATOM 728 N N . ARG A 1 95 ? -12.531 -21.609 -22.875 1 81.19 95 ARG A N 1
ATOM 729 C CA . ARG A 1 95 ? -13.336 -21.547 -24.094 1 81.19 95 ARG A CA 1
ATOM 730 C C . ARG A 1 95 ? -14.422 -20.469 -23.969 1 81.19 95 ARG A C 1
ATOM 732 O O . ARG A 1 95 ? -14.648 -19.703 -24.906 1 81.19 95 ARG A O 1
ATOM 739 N N . GLN A 1 96 ? -14.969 -20.422 -22.797 1 77.19 96 GLN A N 1
ATOM 740 C CA . GLN A 1 96 ? -16.047 -19.469 -22.562 1 77.19 96 GLN A CA 1
ATOM 741 C C . GLN A 1 96 ? -15.539 -18.031 -22.672 1 77.19 96 GLN A C 1
ATOM 743 O O . GLN A 1 96 ? -16.266 -17.141 -23.109 1 77.19 96 GLN A O 1
ATOM 748 N N . HIS A 1 97 ? -14.297 -17.828 -22.344 1 74.38 97 HIS A N 1
ATOM 749 C CA . HIS A 1 97 ? -13.781 -16.469 -22.297 1 74.38 97 HIS A CA 1
ATOM 750 C C . HIS A 1 97 ? -12.75 -16.219 -23.391 1 74.38 97 HIS A C 1
ATOM 752 O O . HIS A 1 97 ? -12.016 -15.234 -23.344 1 74.38 97 HIS A O 1
ATOM 758 N N . ASN A 1 98 ? -12.578 -17.141 -24.25 1 74.56 98 ASN A N 1
ATOM 759 C CA . ASN A 1 98 ? -11.711 -17.031 -25.422 1 74.56 98 ASN A CA 1
ATOM 760 C C . ASN A 1 98 ? -10.242 -16.938 -25.016 1 74.56 98 ASN A C 1
ATOM 762 O O . ASN A 1 98 ? -9.469 -16.203 -25.641 1 74.56 98 ASN A O 1
ATOM 766 N N . ILE A 1 99 ? -9.938 -17.609 -23.938 1 78.81 99 ILE A N 1
ATOM 767 C CA . ILE A 1 99 ? -8.547 -17.734 -23.516 1 78.81 99 ILE A CA 1
ATOM 768 C C . ILE A 1 99 ? -7.883 -18.875 -24.281 1 78.81 99 ILE A C 1
ATOM 770 O O . ILE A 1 99 ? -8.297 -20.031 -24.156 1 78.81 99 ILE A O 1
ATOM 774 N N . THR A 1 100 ? -6.867 -18.516 -25.078 1 79.5 100 THR A N 1
ATOM 775 C CA . THR A 1 100 ? -6.246 -19.531 -25.922 1 79.5 100 THR A CA 1
ATOM 776 C C . THR A 1 100 ? -5.195 -20.312 -25.141 1 79.5 100 THR A C 1
ATOM 778 O O . THR A 1 100 ? -4.953 -21.484 -25.422 1 79.5 100 THR A O 1
ATOM 781 N N . THR A 1 101 ? -4.582 -19.609 -24.234 1 85.94 101 THR A N 1
ATOM 782 C CA . THR A 1 101 ? -3.504 -20.219 -23.484 1 85.94 101 THR A CA 1
ATOM 783 C C . THR A 1 101 ? -3.574 -19.812 -22.016 1 85.94 101 THR A C 1
ATOM 785 O O . THR A 1 101 ? -3.822 -18.656 -21.703 1 85.94 101 THR A O 1
ATOM 788 N N . SER A 1 102 ? -3.42 -20.766 -21.109 1 88.19 102 SER A N 1
ATOM 789 C CA . SER A 1 102 ? -3.271 -20.484 -19.688 1 88.19 102 SER A CA 1
ATOM 790 C C . SER A 1 102 ? -1.952 -21.031 -19.156 1 88.19 102 SER A C 1
ATOM 792 O O . SER A 1 102 ? -1.53 -22.125 -19.531 1 88.19 102 SER A O 1
ATOM 794 N N . VAL A 1 103 ? -1.295 -20.234 -18.422 1 91.19 103 VAL A N 1
ATOM 795 C CA . VAL A 1 103 ? -0.142 -20.703 -17.656 1 91.19 103 VAL A CA 1
ATOM 796 C C . VAL A 1 103 ? -0.558 -20.984 -16.203 1 91.19 103 VAL A C 1
ATOM 798 O O . VAL A 1 103 ? -0.707 -20.062 -15.406 1 91.19 103 VAL A O 1
ATOM 801 N N . ILE A 1 104 ? -0.72 -22.25 -15.875 1 93 104 ILE A N 1
ATOM 802 C CA . ILE A 1 104 ? -1.266 -22.641 -14.578 1 93 104 ILE A CA 1
ATOM 803 C C . ILE A 1 104 ? -0.139 -22.734 -13.547 1 93 104 ILE A C 1
ATOM 805 O O . ILE A 1 104 ? 1.015 -22.984 -13.906 1 93 104 ILE A O 1
ATOM 809 N N . SER A 1 105 ? -0.438 -22.453 -12.344 1 94.94 105 SER A N 1
ATOM 810 C CA . SER A 1 105 ? 0.511 -22.578 -11.242 1 94.94 105 SER A CA 1
ATOM 811 C C . SER A 1 105 ? -0.187 -23.031 -9.961 1 94.94 105 SER A C 1
ATOM 813 O O . SER A 1 105 ? -1.416 -23 -9.875 1 94.94 105 SER A O 1
ATOM 815 N N . LEU A 1 106 ? 0.6 -23.531 -9.062 1 94.69 106 LEU A N 1
ATOM 816 C CA . LEU A 1 106 ? 0.091 -23.875 -7.734 1 94.69 106 LEU A CA 1
ATOM 817 C C . LEU A 1 106 ? -0.371 -22.625 -6.996 1 94.69 106 LEU A C 1
ATOM 819 O O . LEU A 1 106 ? 0.278 -21.578 -7.07 1 94.69 106 LEU A O 1
ATOM 823 N N . ALA A 1 107 ? -1.461 -22.734 -6.27 1 89.44 107 ALA A N 1
ATOM 824 C CA . ALA A 1 107 ? -1.913 -21.625 -5.438 1 89.44 107 ALA A CA 1
ATOM 825 C C . ALA A 1 107 ? -1.141 -21.578 -4.125 1 89.44 107 ALA A C 1
ATOM 827 O O . ALA A 1 107 ? -0.562 -22.578 -3.697 1 89.44 107 ALA A O 1
ATOM 828 N N . ASN A 1 108 ? -1.16 -20.453 -3.471 1 88.31 108 ASN A N 1
ATOM 829 C CA . ASN A 1 108 ? -0.513 -20.266 -2.176 1 88.31 108 ASN A CA 1
ATOM 830 C C . ASN A 1 108 ? -1.124 -21.156 -1.106 1 88.31 108 ASN A C 1
ATOM 832 O O . ASN A 1 108 ? -2.305 -21.516 -1.181 1 88.31 108 ASN A O 1
ATOM 836 N N . PRO A 1 109 ? -0.244 -21.625 -0.177 1 91.12 109 PRO A N 1
ATOM 837 C CA . PRO A 1 109 ? 1.114 -21.156 0.104 1 91.12 109 PRO A CA 1
ATOM 838 C C . PRO A 1 109 ? 2.188 -22.062 -0.514 1 91.12 109 PRO A C 1
ATOM 840 O O . PRO A 1 109 ? 3.256 -22.25 0.075 1 91.12 109 PRO A O 1
ATOM 843 N N . TRP A 1 110 ? 1.823 -22.797 -1.617 1 95.06 110 TRP A N 1
ATOM 844 C CA . TRP A 1 110 ? 2.773 -23.625 -2.354 1 95.06 110 TRP A CA 1
ATOM 845 C C . TRP A 1 110 ? 3.361 -24.703 -1.455 1 95.06 110 TRP A C 1
ATOM 847 O O . TRP A 1 110 ? 2.635 -25.578 -0.964 1 95.06 110 TRP A O 1
ATOM 857 N N . LEU A 1 111 ? 4.758 -24.641 -1.198 1 95.69 111 LEU A N 1
ATOM 858 C CA . LEU A 1 111 ? 5.387 -25.703 -0.435 1 95.69 111 LEU A CA 1
ATOM 859 C C . LEU A 1 111 ? 6.145 -25.156 0.766 1 95.69 111 LEU A C 1
ATOM 861 O O . LEU A 1 111 ? 6.934 -25.859 1.393 1 95.69 111 LEU A O 1
ATOM 865 N N . ASP A 1 112 ? 5.855 -23.891 1.097 1 92.69 112 ASP A N 1
ATOM 866 C CA . ASP A 1 112 ? 6.621 -23.172 2.105 1 92.69 112 ASP A CA 1
ATOM 867 C C . ASP A 1 112 ? 6.496 -23.844 3.475 1 92.69 112 ASP A C 1
ATOM 869 O O . ASP A 1 112 ? 7.363 -23.672 4.336 1 92.69 112 ASP A O 1
ATOM 873 N N . PHE A 1 113 ? 5.508 -24.609 3.719 1 93.62 113 PHE A N 1
ATOM 874 C CA . PHE A 1 113 ? 5.172 -25.156 5.027 1 93.62 113 PHE A CA 1
ATOM 875 C C . PHE A 1 113 ? 5.875 -26.5 5.246 1 93.62 113 PHE A C 1
ATOM 877 O O . PHE A 1 113 ? 5.887 -27.016 6.363 1 93.62 113 PHE A O 1
ATOM 884 N N . LEU A 1 114 ? 6.539 -27.047 4.23 1 95.75 114 LEU A N 1
ATOM 885 C CA . LEU A 1 114 ? 7.078 -28.406 4.316 1 95.75 114 LEU A CA 1
ATOM 886 C C . LEU A 1 114 ? 8.359 -28.422 5.148 1 95.75 114 LEU A C 1
ATOM 888 O O . LEU A 1 114 ? 9.188 -27.516 5.047 1 95.75 114 LEU A O 1
ATOM 892 N N . PRO A 1 115 ? 8.5 -29.531 5.895 1 95.56 115 PRO A N 1
ATOM 893 C CA . PRO A 1 115 ? 9.812 -29.719 6.516 1 95.56 115 PRO A CA 1
ATOM 894 C C . PRO A 1 115 ? 10.938 -29.859 5.496 1 95.56 115 PRO A C 1
ATOM 896 O O . PRO A 1 115 ? 10.711 -30.328 4.379 1 95.56 115 PRO A O 1
ATOM 899 N N . ALA A 1 116 ? 12.094 -29.531 5.906 1 96.25 116 ALA A N 1
ATOM 900 C CA . ALA A 1 116 ? 13.258 -29.438 5.031 1 96.25 116 ALA A CA 1
ATOM 901 C C . ALA A 1 116 ? 13.484 -30.766 4.297 1 96.25 116 ALA A C 1
ATOM 903 O O . ALA A 1 116 ? 13.773 -30.766 3.096 1 96.25 116 ALA A O 1
ATOM 904 N N . GLN A 1 117 ? 13.25 -31.812 4.922 1 95.12 117 GLN A N 1
ATOM 905 C CA . GLN A 1 117 ? 13.594 -33.125 4.371 1 95.12 117 GLN A CA 1
ATOM 906 C C . GLN A 1 117 ? 12.602 -33.531 3.289 1 95.12 117 GLN A C 1
ATOM 908 O O . GLN A 1 117 ? 12.906 -34.375 2.457 1 95.12 117 GLN A O 1
ATOM 913 N N . ASP A 1 118 ? 11.43 -32.906 3.271 1 96.19 118 ASP A N 1
ATOM 914 C CA . ASP A 1 118 ? 10.383 -33.344 2.35 1 96.19 118 ASP A CA 1
ATOM 915 C C . ASP A 1 118 ? 10.297 -32.406 1.151 1 96.19 118 ASP A C 1
ATOM 917 O O . ASP A 1 118 ? 9.656 -32.719 0.148 1 96.19 118 ASP A O 1
ATOM 921 N N . ALA A 1 119 ? 10.953 -31.312 1.214 1 96.69 119 ALA A N 1
ATOM 922 C CA . ALA A 1 119 ? 10.734 -30.219 0.282 1 96.69 119 ALA A CA 1
ATOM 923 C C . ALA A 1 119 ? 11.047 -30.641 -1.15 1 96.69 119 ALA A C 1
ATOM 925 O O . ALA A 1 119 ? 10.234 -30.438 -2.055 1 96.69 119 ALA A O 1
ATOM 926 N N . ALA A 1 120 ? 12.18 -31.266 -1.371 1 97.44 120 ALA A N 1
ATOM 927 C CA . ALA A 1 120 ? 12.633 -31.609 -2.715 1 97.44 120 ALA A CA 1
ATOM 928 C C . ALA A 1 120 ? 11.719 -32.656 -3.348 1 97.44 120 ALA A C 1
ATOM 930 O O . ALA A 1 120 ? 11.344 -32.531 -4.516 1 97.44 120 ALA A O 1
ATOM 931 N N . ILE A 1 121 ? 11.328 -33.594 -2.588 1 97.25 121 ILE A N 1
ATOM 932 C CA . ILE A 1 121 ? 10.523 -34.719 -3.088 1 97.25 121 ILE A CA 1
ATOM 933 C C . ILE A 1 121 ? 9.148 -34.188 -3.52 1 97.25 121 ILE A C 1
ATOM 935 O O . ILE A 1 121 ? 8.68 -34.531 -4.609 1 97.25 121 ILE A O 1
ATOM 939 N N . TRP A 1 122 ? 8.578 -33.406 -2.729 1 97.38 122 TRP A N 1
ATOM 940 C CA . TRP A 1 122 ? 7.238 -32.906 -3.035 1 97.38 122 TRP A CA 1
ATOM 941 C C . TRP A 1 122 ? 7.27 -31.906 -4.184 1 97.38 122 TRP A C 1
ATOM 943 O O . TRP A 1 122 ? 6.355 -31.875 -5.012 1 97.38 122 TRP A O 1
ATOM 953 N N . ALA A 1 123 ? 8.297 -31.109 -4.23 1 98.12 123 ALA A N 1
ATOM 954 C CA . ALA A 1 123 ? 8.422 -30.188 -5.363 1 98.12 123 ALA A CA 1
ATOM 955 C C . ALA A 1 123 ? 8.492 -30.953 -6.68 1 98.12 123 ALA A C 1
ATOM 957 O O . ALA A 1 123 ? 7.785 -30.625 -7.637 1 98.12 123 ALA A O 1
ATOM 958 N N . GLU A 1 124 ? 9.305 -31.953 -6.707 1 98.06 124 GLU A N 1
ATOM 959 C CA . GLU A 1 124 ? 9.445 -32.781 -7.91 1 98.06 124 GLU A CA 1
ATOM 960 C C . GLU A 1 124 ? 8.117 -33.438 -8.289 1 98.06 124 GLU A C 1
ATOM 962 O O . GLU A 1 124 ? 7.707 -33.406 -9.445 1 98.06 124 GLU A O 1
ATOM 967 N N . LYS A 1 125 ? 7.461 -33.969 -7.305 1 98 125 LYS A N 1
ATOM 968 C CA . LYS A 1 125 ? 6.199 -34.688 -7.531 1 98 125 LYS A CA 1
ATOM 969 C C . LYS A 1 125 ? 5.141 -33.719 -8.094 1 98 125 LYS A C 1
ATOM 971 O O . LYS A 1 125 ? 4.465 -34.062 -9.07 1 98 125 LYS A O 1
ATOM 976 N N . ILE A 1 126 ? 4.988 -32.594 -7.508 1 97.75 126 ILE A N 1
ATOM 977 C CA . ILE A 1 126 ? 3.971 -31.641 -7.902 1 97.75 126 ILE A CA 1
ATOM 978 C C . ILE A 1 126 ? 4.301 -31.078 -9.281 1 97.75 126 ILE A C 1
ATOM 980 O O . ILE A 1 126 ? 3.422 -30.953 -10.133 1 97.75 126 ILE A O 1
ATOM 984 N N . ASN A 1 127 ? 5.559 -30.766 -9.508 1 98.38 127 ASN A N 1
ATOM 985 C CA . ASN A 1 127 ? 5.973 -30.25 -10.805 1 98.38 127 ASN A CA 1
ATOM 986 C C . ASN A 1 127 ? 5.777 -31.281 -11.914 1 98.38 127 ASN A C 1
ATOM 988 O O . ASN A 1 127 ? 5.406 -30.938 -13.031 1 98.38 127 ASN A O 1
ATOM 992 N N . ASP A 1 128 ? 6.02 -32.531 -11.578 1 98.44 128 ASP A N 1
ATOM 993 C CA . ASP A 1 128 ? 5.762 -33.625 -12.539 1 98.44 128 ASP A CA 1
ATOM 994 C C . ASP A 1 128 ? 4.273 -33.719 -12.875 1 98.44 128 ASP A C 1
ATOM 996 O O . ASP A 1 128 ? 3.902 -33.969 -14.016 1 98.44 128 ASP A O 1
ATOM 1000 N N . ASP A 1 129 ? 3.453 -33.531 -11.859 1 98 129 ASP A N 1
ATOM 1001 C CA . ASP A 1 129 ? 2.012 -33.531 -12.086 1 98 129 ASP A CA 1
ATOM 1002 C C . ASP A 1 129 ? 1.604 -32.375 -13 1 98 129 ASP A C 1
ATOM 1004 O O . ASP A 1 129 ? 0.78 -32.562 -13.906 1 98 129 ASP A O 1
ATOM 1008 N N . LEU A 1 130 ? 2.156 -31.219 -12.781 1 97.5 130 LEU A N 1
ATOM 1009 C CA . LEU A 1 130 ? 1.857 -30.062 -13.625 1 97.5 130 LEU A CA 1
ATOM 1010 C C . LEU A 1 130 ? 2.283 -30.328 -15.07 1 97.5 130 LEU A C 1
ATOM 1012 O O . LEU A 1 130 ? 1.53 -30.031 -16 1 97.5 130 LEU A O 1
ATOM 1016 N N . GLU A 1 131 ? 3.49 -30.875 -15.211 1 97.81 131 GLU A N 1
ATOM 1017 C CA . GLU A 1 131 ? 3.988 -31.234 -16.531 1 97.81 131 GLU A CA 1
ATOM 1018 C C . GLU A 1 131 ? 3.059 -32.219 -17.234 1 97.81 131 GLU A C 1
ATOM 1020 O O . GLU A 1 131 ? 2.76 -32.062 -18.422 1 97.81 131 GLU A O 1
ATOM 1025 N N . ARG A 1 132 ? 2.617 -33.188 -16.5 1 97.75 132 ARG A N 1
ATOM 1026 C CA . ARG A 1 132 ? 1.731 -34.219 -17.047 1 97.75 132 ARG A CA 1
ATOM 1027 C C . ARG A 1 132 ? 0.396 -33.625 -17.469 1 97.75 132 ARG A C 1
ATOM 1029 O O . ARG A 1 132 ? -0.132 -33.938 -18.531 1 97.75 132 ARG A O 1
ATOM 1036 N N . ILE A 1 133 ? -0.183 -32.75 -16.641 1 96.31 133 ILE A N 1
ATOM 1037 C CA . ILE A 1 133 ? -1.447 -32.094 -16.938 1 96.31 133 ILE A CA 1
ATOM 1038 C C . ILE A 1 133 ? -1.334 -31.344 -18.266 1 96.31 133 ILE A C 1
ATOM 1040 O O . ILE A 1 133 ? -2.199 -31.469 -19.141 1 96.31 133 ILE A O 1
ATOM 1044 N N . CYS A 1 134 ? -0.279 -30.609 -18.438 1 95.88 134 CYS A N 1
ATOM 1045 C CA . CYS A 1 134 ? -0.063 -29.828 -19.672 1 95.88 134 CYS A CA 1
ATOM 1046 C C . CYS A 1 134 ? 0.138 -30.75 -20.859 1 95.88 134 CYS A C 1
ATOM 1048 O O . CYS A 1 134 ? -0.449 -30.547 -21.922 1 95.88 134 CYS A O 1
ATOM 1050 N N . ALA A 1 135 ? 0.898 -31.797 -20.672 1 96.5 135 ALA A N 1
ATOM 1051 C CA . ALA A 1 135 ? 1.19 -32.75 -21.734 1 96.5 135 ALA A CA 1
ATOM 1052 C C . ALA A 1 135 ? -0.083 -33.438 -22.219 1 96.5 135 ALA A C 1
ATOM 1054 O O . ALA A 1 135 ? -0.29 -33.594 -23.422 1 96.5 135 ALA A O 1
ATOM 1055 N N . GLU A 1 136 ? -0.877 -33.812 -21.328 1 95.31 136 GLU A N 1
ATOM 1056 C CA . GLU A 1 136 ? -2.125 -34.5 -21.672 1 95.31 136 GLU A CA 1
ATOM 1057 C C . GLU A 1 136 ? -3.049 -33.594 -22.469 1 95.31 136 GLU A C 1
ATOM 1059 O O . GLU A 1 136 ? -3.695 -34.031 -23.422 1 95.31 136 GLU A O 1
ATOM 1064 N N . GLN A 1 137 ? -3.115 -32.375 -22.031 1 91.81 137 GLN A N 1
ATOM 1065 C CA . GLN A 1 137 ? -3.951 -31.422 -22.75 1 91.81 137 GLN A CA 1
ATOM 1066 C C . GLN A 1 137 ? -3.438 -31.203 -24.172 1 91.81 137 GLN A C 1
ATOM 1068 O O . GLN A 1 137 ? -4.223 -31.141 -25.125 1 91.81 137 GLN A O 1
ATOM 1073 N N . HIS A 1 138 ? -2.143 -31.094 -24.359 1 90.81 138 HIS A N 1
ATOM 1074 C CA . HIS A 1 138 ? -1.557 -30.891 -25.672 1 90.81 138 HIS A CA 1
ATOM 1075 C C . HIS A 1 138 ? -1.745 -32.125 -26.547 1 90.81 138 HIS A C 1
ATOM 1077 O O . HIS A 1 138 ? -1.979 -31.984 -27.766 1 90.81 138 HIS A O 1
ATOM 1083 N N . ALA A 1 139 ? -1.693 -33.219 -25.922 1 91.62 139 ALA A N 1
ATOM 1084 C CA . ALA A 1 139 ? -1.913 -34.469 -26.672 1 91.62 139 ALA A CA 1
ATOM 1085 C C . ALA A 1 139 ? -3.357 -34.562 -27.156 1 91.62 139 ALA A C 1
ATOM 1087 O O . ALA A 1 139 ? -3.611 -35 -28.266 1 91.62 139 ALA A O 1
ATOM 1088 N N . GLN A 1 140 ? -4.242 -34.188 -26.328 1 87.12 140 GLN A N 1
ATOM 1089 C CA . GLN A 1 140 ? -5.656 -34.219 -26.688 1 87.12 140 GLN A CA 1
ATOM 1090 C C . GLN A 1 140 ? -5.965 -33.281 -27.828 1 87.12 140 GLN A C 1
ATOM 1092 O O . GLN A 1 140 ? -6.758 -33.594 -28.719 1 87.12 140 GLN A O 1
ATOM 1097 N N . GLU A 1 141 ? -5.398 -32.188 -27.812 1 81.69 141 GLU A N 1
ATOM 1098 C CA . GLU A 1 141 ? -5.625 -31.172 -28.844 1 81.69 141 GLU A CA 1
ATOM 1099 C C . GLU A 1 141 ? -5.047 -31.641 -30.188 1 81.69 141 GLU A C 1
ATOM 1101 O O . GLU A 1 141 ? -5.617 -31.344 -31.234 1 81.69 141 GLU A O 1
ATOM 1106 N N . SER A 1 142 ? -3.982 -32.25 -30.188 1 77.44 142 SER A N 1
ATOM 1107 C CA . SER A 1 142 ? -3.357 -32.75 -31.406 1 77.44 142 SER A CA 1
ATOM 1108 C C . SER A 1 142 ? -4.207 -33.844 -32.031 1 77.44 142 SER A C 1
ATOM 1110 O O . SER A 1 142 ? -4.293 -33.938 -33.281 1 77.44 142 SER A O 1
ATOM 1112 N N . ARG A 1 143 ? -4.863 -34.625 -31.312 1 72.75 143 ARG A N 1
ATOM 1113 C CA . ARG A 1 143 ? -5.711 -35.719 -31.812 1 72.75 143 ARG A CA 1
ATOM 1114 C C . ARG A 1 143 ? -7.004 -35.156 -32.406 1 72.75 143 ARG A C 1
ATOM 1116 O O . ARG A 1 143 ? -7.504 -35.656 -33.406 1 72.75 143 ARG A O 1
ATOM 1123 N N . GLY A 1 144 ? -7.535 -34.219 -31.562 1 62.94 144 GLY A N 1
ATOM 1124 C CA . GLY A 1 144 ? -8.758 -33.594 -32.062 1 62.94 144 GLY A CA 1
ATOM 1125 C C . GLY A 1 144 ? -8.57 -32.844 -33.344 1 62.94 144 GLY A C 1
ATOM 1126 O O . GLY A 1 144 ? -9.461 -32.781 -34.188 1 62.94 144 GLY A O 1
ATOM 1127 N N . SER A 1 145 ? -7.477 -32.125 -33.531 1 56.91 145 SER A N 1
ATOM 1128 C CA . SER A 1 145 ? -7.184 -31.344 -34.75 1 56.91 145 SER A CA 1
ATOM 1129 C C . SER A 1 145 ? -6.965 -32.25 -35.938 1 56.91 145 SER A C 1
ATOM 1131 O O . SER A 1 145 ? -7.199 -31.859 -37.094 1 56.91 145 SER A O 1
ATOM 1133 N N . ALA A 1 146 ? -6.332 -33.5 -35.844 1 52.44 146 ALA A N 1
ATOM 1134 C CA . ALA A 1 146 ? -6.09 -34.406 -36.969 1 52.44 146 ALA A CA 1
ATOM 1135 C C . ALA A 1 146 ? -7.398 -34.844 -37.594 1 52.44 146 ALA A C 1
ATOM 1137 O O . ALA A 1 146 ? -7.43 -35.188 -38.781 1 52.44 146 ALA A O 1
ATOM 1138 N N . GLY A 1 147 ? -8.391 -34.875 -36.812 1 47.06 147 GLY A N 1
ATOM 1139 C CA . GLY A 1 147 ? -9.633 -35.312 -37.438 1 47.06 147 GLY A CA 1
ATOM 1140 C C . GLY A 1 147 ? -10.445 -34.156 -38.031 1 47.06 147 GLY A C 1
ATOM 1141 O O . GLY A 1 147 ? -10.875 -34.219 -39.188 1 47.06 147 GLY A O 1
ATOM 1142 N N . GLU A 1 148 ? -11.281 -33.438 -37.281 1 45.62 148 GLU A N 1
ATOM 1143 C CA . GLU A 1 148 ? -12.18 -32.375 -37.719 1 45.62 148 GLU A CA 1
ATOM 1144 C C . GLU A 1 148 ? -11.484 -31.016 -37.688 1 45.62 148 GLU A C 1
ATOM 1146 O O . GLU A 1 148 ? -10.57 -30.797 -36.906 1 45.62 148 GLU A O 1
ATOM 1151 N N . THR A 1 149 ? -11.523 -30.266 -38.812 1 43.06 149 THR A N 1
ATOM 1152 C CA . THR A 1 149 ? -11.148 -28.859 -38.906 1 43.06 149 THR A CA 1
ATOM 1153 C C . THR A 1 149 ? -11.469 -28.109 -37.625 1 43.06 149 THR A C 1
ATOM 1155 O O . THR A 1 149 ? -12.617 -27.703 -37.406 1 43.06 149 THR A O 1
ATOM 1158 N N . MET A 1 150 ? -10.93 -28.484 -36.594 1 45.78 150 MET A N 1
ATOM 1159 C CA . MET A 1 150 ? -11.234 -27.672 -35.406 1 45.78 150 MET A CA 1
ATOM 1160 C C . MET A 1 150 ? -10.914 -26.203 -35.688 1 45.78 150 MET A C 1
ATOM 1162 O O . MET A 1 150 ? -9.852 -25.875 -36.219 1 45.78 150 MET A O 1
ATOM 1166 N N . SER A 1 151 ? -11.852 -25.469 -35.75 1 45.38 151 SER A N 1
ATOM 1167 C CA . SER A 1 151 ? -11.672 -24.031 -35.875 1 45.38 151 SER A CA 1
ATOM 1168 C C . SER A 1 151 ? -10.656 -23.516 -34.844 1 45.38 151 SER A C 1
ATOM 1170 O O . SER A 1 151 ? -10.609 -24 -33.719 1 45.38 151 SER A O 1
ATOM 1172 N N . SER A 1 152 ? -9.531 -23 -35.344 1 46.53 152 SER A N 1
ATOM 1173 C CA . SER A 1 152 ? -8.461 -22.328 -34.594 1 46.53 152 SER A CA 1
ATOM 1174 C C . SER A 1 152 ? -8.945 -21.859 -33.219 1 46.53 152 SER A C 1
ATOM 1176 O O . SER A 1 152 ? -8.164 -21.797 -32.281 1 46.53 152 SER A O 1
ATOM 1178 N N . ASN A 1 153 ? -10.359 -21.734 -33.156 1 48.34 153 ASN A N 1
ATOM 1179 C CA . ASN A 1 153 ? -10.992 -21.078 -32.031 1 48.34 153 ASN A CA 1
ATOM 1180 C C . ASN A 1 153 ? -11.211 -22.047 -30.859 1 48.34 153 ASN A C 1
ATOM 1182 O O . ASN A 1 153 ? -11.719 -21.672 -29.812 1 48.34 153 ASN A O 1
ATOM 1186 N N . GLU A 1 154 ? -10.781 -23.297 -31.125 1 59.69 154 GLU A N 1
ATOM 1187 C CA . GLU A 1 154 ? -11.18 -24.266 -30.109 1 59.69 154 GLU A CA 1
ATOM 1188 C C . GLU A 1 154 ? -9.961 -24.828 -29.375 1 59.69 154 GLU A C 1
ATOM 1190 O O . GLU A 1 154 ? -10.109 -25.578 -28.406 1 59.69 154 GLU A O 1
ATOM 1195 N N . HIS A 1 155 ? -8.828 -24.234 -29.703 1 76.69 155 HIS A N 1
ATOM 1196 C CA . HIS A 1 155 ? -7.621 -24.828 -29.156 1 76.69 155 HIS A CA 1
ATOM 1197 C C . HIS A 1 155 ? -7.18 -24.125 -27.875 1 76.69 155 HIS A C 1
ATOM 1199 O O . HIS A 1 155 ? -6.992 -22.906 -27.875 1 76.69 155 HIS A O 1
ATOM 1205 N N . CYS A 1 156 ? -7.176 -24.891 -26.828 1 86.38 156 CYS A N 1
ATOM 1206 C CA . CYS A 1 156 ? -6.676 -24.406 -25.547 1 86.38 156 CYS A CA 1
ATOM 1207 C C . CYS A 1 156 ? -5.355 -25.062 -25.188 1 86.38 156 CYS A C 1
ATOM 1209 O O . CYS A 1 156 ? -5.242 -26.297 -25.234 1 86.38 156 CYS A O 1
ATOM 1211 N N . SER A 1 157 ? -4.32 -24.281 -24.969 1 90.44 157 SER A N 1
ATOM 1212 C CA . SER A 1 157 ? -3.023 -24.797 -24.547 1 90.44 157 SER A CA 1
ATOM 1213 C C . SER A 1 157 ? -2.748 -24.453 -23.078 1 90.44 157 SER A C 1
ATOM 1215 O O . SER A 1 157 ? -3.156 -23.406 -22.594 1 90.44 157 SER A O 1
ATOM 1217 N N . LEU A 1 158 ? -2.086 -25.375 -22.438 1 93.62 158 LEU A N 1
ATOM 1218 C CA . LEU A 1 158 ? -1.721 -25.188 -21.031 1 93.62 158 LEU A CA 1
ATOM 1219 C C . LEU A 1 158 ? -0.206 -25.203 -20.859 1 93.62 158 LEU A C 1
ATOM 1221 O O . LEU A 1 158 ? 0.479 -26.031 -21.469 1 93.62 158 LEU A O 1
ATOM 1225 N N . PHE A 1 159 ? 0.315 -24.281 -20.203 1 94.69 159 PHE A N 1
ATOM 1226 C CA . PHE A 1 159 ? 1.669 -24.266 -19.656 1 94.69 159 PHE A CA 1
ATOM 1227 C C . PHE A 1 159 ? 1.645 -24.062 -18.156 1 94.69 159 PHE A C 1
ATOM 1229 O O . PHE A 1 159 ? 0.578 -23.859 -17.562 1 94.69 159 PHE A O 1
ATOM 1236 N N . ALA A 1 160 ? 2.865 -24.141 -17.516 1 96.81 160 ALA A N 1
ATOM 1237 C CA . ALA A 1 160 ? 2.812 -24.062 -16.047 1 96.81 160 ALA A CA 1
ATOM 1238 C C . ALA A 1 160 ? 4.035 -23.328 -15.5 1 96.81 160 ALA A C 1
ATOM 1240 O O . ALA A 1 160 ? 5.086 -23.297 -16.141 1 96.81 160 ALA A O 1
ATOM 1241 N N . PHE A 1 161 ? 3.848 -22.672 -14.359 1 97.06 161 PHE A N 1
ATOM 1242 C CA . PHE A 1 161 ? 4.93 -22.281 -13.461 1 97.06 161 PHE A CA 1
ATOM 1243 C C . PHE A 1 161 ? 5.16 -23.344 -12.391 1 97.06 161 PHE A C 1
ATOM 1245 O O . PHE A 1 161 ? 4.219 -23.75 -11.711 1 97.06 161 PHE A O 1
ATOM 1252 N N . GLY A 1 162 ? 6.383 -23.75 -12.273 1 98.25 162 GLY A N 1
ATOM 1253 C CA . GLY A 1 162 ? 6.707 -24.766 -11.289 1 98.25 162 GLY A CA 1
ATOM 1254 C C . GLY A 1 162 ? 6.902 -24.188 -9.891 1 98.25 162 GLY A C 1
ATOM 1255 O O . GLY A 1 162 ? 7.203 -23.016 -9.734 1 98.25 162 GLY A O 1
ATOM 1256 N N . ALA A 1 163 ? 6.762 -25.047 -8.859 1 97.94 163 ALA A N 1
ATOM 1257 C CA . ALA A 1 163 ? 7.012 -24.672 -7.469 1 97.94 163 ALA A CA 1
ATOM 1258 C C . ALA A 1 163 ? 8.453 -24.984 -7.07 1 97.94 163 ALA A C 1
ATOM 1260 O O . ALA A 1 163 ? 9.047 -25.938 -7.578 1 97.94 163 ALA A O 1
ATOM 1261 N N . LEU A 1 164 ? 8.969 -24.234 -6.141 1 98.06 164 LEU A N 1
ATOM 1262 C CA . LEU A 1 164 ? 10.336 -24.438 -5.676 1 98.06 164 LEU A CA 1
ATOM 1263 C C . LEU A 1 164 ? 10.352 -25 -4.258 1 98.06 164 LEU A C 1
ATOM 1265 O O . LEU A 1 164 ? 9.516 -24.625 -3.432 1 98.06 164 LEU A O 1
ATOM 1269 N N . PRO A 1 165 ? 11.297 -25.875 -3.977 1 97.88 165 PRO A N 1
ATOM 1270 C CA . PRO A 1 165 ? 11.469 -26.391 -2.615 1 97.88 165 PRO A CA 1
ATOM 1271 C C . PRO A 1 165 ? 12.25 -25.422 -1.718 1 97.88 165 PRO A C 1
ATOM 1273 O O . PRO A 1 165 ? 13.344 -25.75 -1.253 1 97.88 165 PRO A O 1
ATOM 1276 N N . LEU A 1 166 ? 11.719 -24.375 -1.293 1 96.81 166 LEU A N 1
ATOM 1277 C CA . LEU A 1 166 ? 12.414 -23.266 -0.636 1 96.81 166 LEU A CA 1
ATOM 1278 C C . LEU A 1 166 ? 12.805 -23.641 0.789 1 96.81 166 LEU A C 1
ATOM 1280 O O . LEU A 1 166 ? 13.688 -23.016 1.383 1 96.81 166 LEU A O 1
ATOM 1284 N N . SER A 1 167 ? 12.102 -24.641 1.38 1 95.81 167 SER A N 1
ATOM 1285 C CA . SER A 1 167 ? 12.445 -25.078 2.73 1 95.81 167 SER A CA 1
ATOM 1286 C C . SER A 1 167 ? 13.586 -26.094 2.715 1 95.81 167 SER A C 1
ATOM 1288 O O . SER A 1 167 ? 14 -26.578 3.766 1 95.81 167 SER A O 1
ATOM 1290 N N . ALA A 1 168 ? 14.086 -26.375 1.502 1 96.12 168 ALA A N 1
ATOM 1291 C CA . ALA A 1 168 ? 15.172 -27.344 1.404 1 96.12 168 ALA A CA 1
ATOM 1292 C C . ALA A 1 168 ? 16.359 -26.906 2.25 1 96.12 168 ALA A C 1
ATOM 1294 O O . ALA A 1 168 ? 16.594 -25.719 2.453 1 96.12 168 ALA A O 1
ATOM 1295 N N . PRO A 1 169 ? 17.172 -27.859 2.719 1 93.81 169 PRO A N 1
ATOM 1296 C CA . PRO A 1 169 ? 18.266 -27.531 3.631 1 93.81 169 PRO A CA 1
ATOM 1297 C C . PRO A 1 169 ? 19.422 -26.828 2.932 1 93.81 169 PRO A C 1
ATOM 1299 O O . PRO A 1 169 ? 20.219 -26.156 3.582 1 93.81 169 PRO A O 1
ATOM 1302 N N . ASP A 1 170 ? 19.5 -26.984 1.604 1 94.38 170 ASP A N 1
ATOM 1303 C CA . ASP A 1 170 ? 20.594 -26.438 0.809 1 94.38 170 ASP A CA 1
ATOM 1304 C C . ASP A 1 170 ? 20.062 -25.719 -0.429 1 94.38 170 ASP A C 1
ATOM 1306 O O . ASP A 1 170 ? 19.312 -26.297 -1.217 1 94.38 170 ASP A O 1
ATOM 1310 N N . PRO A 1 171 ? 20.516 -24.469 -0.59 1 95.44 171 PRO A N 1
ATOM 1311 C CA . PRO A 1 171 ? 20.078 -23.734 -1.773 1 95.44 171 PRO A CA 1
ATOM 1312 C C . PRO A 1 171 ? 20.406 -24.453 -3.078 1 95.44 171 PRO A C 1
ATOM 1314 O O . PRO A 1 171 ? 19.734 -24.25 -4.094 1 95.44 171 PRO A O 1
ATOM 1317 N N . ALA A 1 172 ? 21.391 -25.312 -3.051 1 96.5 172 ALA A N 1
ATOM 1318 C CA . ALA A 1 172 ? 21.75 -26.062 -4.25 1 96.5 172 ALA A CA 1
ATOM 1319 C C . ALA A 1 172 ? 20.594 -26.938 -4.727 1 96.5 172 ALA A C 1
ATOM 1321 O O . ALA A 1 172 ? 20.422 -27.156 -5.93 1 96.5 172 ALA A O 1
ATOM 1322 N N . ILE A 1 173 ? 19.844 -27.438 -3.785 1 97.81 173 ILE A N 1
ATOM 1323 C CA . ILE A 1 173 ? 18.688 -28.266 -4.105 1 97.81 173 ILE A CA 1
ATOM 1324 C C . ILE A 1 173 ? 17.656 -27.438 -4.871 1 97.81 173 ILE A C 1
ATOM 1326 O O . ILE A 1 173 ? 17.031 -27.922 -5.824 1 97.81 173 ILE A O 1
ATOM 1330 N N . ILE A 1 174 ? 17.484 -26.234 -4.488 1 98.12 174 ILE A N 1
ATOM 1331 C CA . ILE A 1 174 ? 16.562 -25.328 -5.145 1 98.12 174 ILE A CA 1
ATOM 1332 C C . ILE A 1 174 ? 17.047 -25.016 -6.559 1 98.12 174 ILE A C 1
ATOM 1334 O O . ILE A 1 174 ? 16.266 -25.078 -7.516 1 98.12 174 ILE A O 1
ATOM 1338 N N . VAL A 1 175 ? 18.344 -24.766 -6.68 1 98.12 175 VAL A N 1
ATOM 1339 C CA . VAL A 1 175 ? 18.938 -24.438 -7.969 1 98.12 175 VAL A CA 1
ATOM 1340 C C . VAL A 1 175 ? 18.812 -25.641 -8.914 1 98.12 175 VAL A C 1
ATOM 1342 O O . VAL A 1 175 ? 18.516 -25.469 -10.094 1 98.12 175 VAL A O 1
ATOM 1345 N N . ASP A 1 176 ? 19 -26.797 -8.367 1 98 176 ASP A N 1
ATOM 1346 C CA . ASP A 1 176 ? 18.859 -28.016 -9.172 1 98 176 ASP A CA 1
ATOM 1347 C C . ASP A 1 176 ? 17.438 -28.141 -9.719 1 98 176 ASP A C 1
ATOM 1349 O O . ASP A 1 176 ? 17.25 -28.516 -10.883 1 98 176 ASP A O 1
ATOM 1353 N N . GLU A 1 177 ? 16.484 -27.859 -8.906 1 98.44 177 GLU A N 1
ATOM 1354 C CA . GLU A 1 177 ? 15.102 -27.953 -9.359 1 98.44 177 GLU A CA 1
ATOM 1355 C C . GLU A 1 177 ? 14.789 -26.891 -10.414 1 98.44 177 GLU A C 1
ATOM 1357 O O . GLU A 1 177 ? 14.062 -27.141 -11.367 1 98.44 177 GLU A O 1
ATOM 1362 N N . ILE A 1 178 ? 15.344 -25.703 -10.273 1 98.06 178 ILE A N 1
ATOM 1363 C CA . ILE A 1 178 ? 15.188 -24.672 -11.289 1 98.06 178 ILE A CA 1
ATOM 1364 C C . ILE A 1 178 ? 15.711 -25.172 -12.633 1 98.06 178 ILE A C 1
ATOM 1366 O O . ILE A 1 178 ? 15.039 -25.047 -13.656 1 98.06 178 ILE A O 1
ATOM 1370 N N . GLN A 1 179 ? 16.859 -25.812 -12.617 1 97.75 179 GLN A N 1
ATOM 1371 C CA . GLN A 1 179 ? 17.453 -26.344 -13.836 1 97.75 179 GLN A CA 1
ATOM 1372 C C . GLN A 1 179 ? 16.609 -27.469 -14.422 1 97.75 179 GLN A C 1
ATOM 1374 O O . GLN A 1 179 ? 16.391 -27.531 -15.633 1 97.75 179 GLN A O 1
ATOM 1379 N N . ARG A 1 180 ? 16.156 -28.266 -13.555 1 98.12 180 ARG A N 1
ATOM 1380 C CA . ARG A 1 180 ? 15.312 -29.359 -14.016 1 98.12 180 ARG A CA 1
ATOM 1381 C C . ARG A 1 180 ? 14.039 -28.812 -14.672 1 98.12 180 ARG A C 1
ATOM 1383 O O . ARG A 1 180 ? 13.656 -29.266 -15.75 1 98.12 180 ARG A O 1
ATOM 1390 N N . LEU A 1 181 ? 13.414 -27.891 -14.016 1 97.69 181 LEU A N 1
ATOM 1391 C CA . LEU A 1 181 ? 12.172 -27.328 -14.523 1 97.69 181 LEU A CA 1
ATOM 1392 C C . LEU A 1 181 ? 12.383 -26.703 -15.898 1 97.69 181 LEU A C 1
ATOM 1394 O O . LEU A 1 181 ? 11.516 -26.781 -16.766 1 97.69 181 LEU A O 1
ATOM 1398 N N . ASN A 1 182 ? 13.516 -26.109 -16.094 1 94.31 182 ASN A N 1
ATOM 1399 C CA . ASN A 1 182 ? 13.852 -25.484 -17.359 1 94.31 182 ASN A CA 1
ATOM 1400 C C . ASN A 1 182 ? 14.008 -26.516 -18.484 1 94.31 182 ASN A C 1
ATOM 1402 O O . ASN A 1 182 ? 13.922 -26.172 -19.656 1 94.31 182 ASN A O 1
ATOM 1406 N N . SER A 1 183 ? 14.227 -27.75 -18.109 1 96.25 183 SER A N 1
ATOM 1407 C CA . SER A 1 183 ? 14.422 -28.812 -19.109 1 96.25 183 SER A CA 1
ATOM 1408 C C . SER A 1 183 ? 13.094 -29.469 -19.484 1 96.25 183 SER A C 1
ATOM 1410 O O . SER A 1 183 ? 13.008 -30.188 -20.469 1 96.25 183 SER A O 1
ATOM 1412 N N . LEU A 1 184 ? 12.039 -29.203 -18.75 1 96.44 184 LEU A N 1
ATOM 1413 C CA . LEU A 1 184 ? 10.727 -29.797 -19.016 1 96.44 184 LEU A CA 1
ATOM 1414 C C . LEU A 1 184 ? 10.023 -29.062 -20.141 1 96.44 184 LEU A C 1
ATOM 1416 O O . LEU A 1 184 ? 10.234 -27.859 -20.344 1 96.44 184 LEU A O 1
ATOM 1420 N N . LYS A 1 185 ? 9.172 -29.719 -20.797 1 95.81 185 LYS A N 1
ATOM 1421 C CA . LYS A 1 185 ? 8.602 -29.234 -22.047 1 95.81 185 LYS A CA 1
ATOM 1422 C C . LYS A 1 185 ? 7.586 -28.125 -21.812 1 95.81 185 LYS A C 1
ATOM 1424 O O . LYS A 1 185 ? 7.469 -27.188 -22.609 1 95.81 185 LYS A O 1
ATOM 1429 N N . TYR A 1 186 ? 6.863 -28.188 -20.734 1 96.56 186 TYR A N 1
ATOM 1430 C CA . TYR A 1 186 ? 5.707 -27.312 -20.625 1 96.56 186 TYR A CA 1
ATOM 1431 C C . TYR A 1 186 ? 5.855 -26.344 -19.453 1 96.56 186 TYR A C 1
ATOM 1433 O O . TYR A 1 186 ? 4.996 -25.5 -19.234 1 96.56 186 TYR A O 1
ATOM 1441 N N . LEU A 1 187 ? 6.93 -26.453 -18.703 1 96.5 187 LEU A N 1
ATOM 1442 C CA . LEU A 1 187 ? 7.195 -25.5 -17.641 1 96.5 187 LEU A CA 1
ATOM 1443 C C . LEU A 1 187 ? 7.898 -24.266 -18.188 1 96.5 187 LEU A C 1
ATOM 1445 O O . LEU A 1 187 ? 8.859 -24.375 -18.953 1 96.5 187 LEU A O 1
ATOM 1449 N N . ARG A 1 188 ? 7.402 -23.047 -17.844 1 94.44 188 ARG A N 1
ATOM 1450 C CA . ARG A 1 188 ? 7.875 -21.812 -18.438 1 94.44 188 ARG A CA 1
ATOM 1451 C C . ARG A 1 188 ? 8.359 -20.828 -17.375 1 94.44 188 ARG A C 1
ATOM 1453 O O . ARG A 1 188 ? 8.609 -19.656 -17.672 1 94.44 188 ARG A O 1
ATOM 1460 N N . GLY A 1 189 ? 8.461 -21.219 -16.172 1 96.69 189 GLY A N 1
ATOM 1461 C CA . GLY A 1 189 ? 8.891 -20.406 -15.055 1 96.69 189 GLY A CA 1
ATOM 1462 C C . GLY A 1 189 ? 8.617 -21.062 -13.711 1 96.69 189 GLY A C 1
ATOM 1463 O O . GLY A 1 189 ? 8.328 -22.25 -13.641 1 96.69 189 GLY A O 1
ATOM 1464 N N . VAL A 1 190 ? 8.852 -20.266 -12.695 1 98.12 190 VAL A N 1
ATOM 1465 C CA . VAL A 1 190 ? 8.617 -20.781 -11.352 1 98.12 190 VAL A CA 1
ATOM 1466 C C . VAL A 1 190 ? 7.77 -19.781 -10.555 1 98.12 190 VAL A C 1
ATOM 1468 O O . VAL A 1 190 ? 7.738 -18.594 -10.875 1 98.12 190 VAL A O 1
ATOM 1471 N N . ILE A 1 191 ? 7.023 -20.25 -9.586 1 97.12 191 ILE A N 1
ATOM 1472 C CA . ILE A 1 191 ? 6.242 -19.422 -8.688 1 97.12 191 ILE A CA 1
ATOM 1473 C C . ILE A 1 191 ? 6.812 -19.5 -7.273 1 97.12 191 ILE A C 1
ATOM 1475 O O . ILE A 1 191 ? 7.215 -20.578 -6.828 1 97.12 191 ILE A O 1
ATOM 1479 N N . MET A 1 192 ? 6.91 -18.422 -6.621 1 95.62 192 MET A N 1
ATOM 1480 C CA . MET A 1 192 ? 7.379 -18.391 -5.238 1 95.62 192 MET A CA 1
ATOM 1481 C C . MET A 1 192 ? 6.691 -17.281 -4.449 1 95.62 192 MET A C 1
ATOM 1483 O O . MET A 1 192 ? 6.148 -16.344 -5.035 1 95.62 192 MET A O 1
ATOM 1487 N N . GLY A 1 193 ? 6.699 -17.422 -3.111 1 96.19 193 GLY A N 1
ATOM 1488 C CA . GLY A 1 193 ? 6.184 -16.391 -2.229 1 96.19 193 GLY A CA 1
ATOM 1489 C C . GLY A 1 193 ? 7.238 -15.375 -1.814 1 96.19 193 GLY A C 1
ATOM 1490 O O . GLY A 1 193 ? 8.328 -15.336 -2.389 1 96.19 193 GLY A O 1
ATOM 1491 N N . THR A 1 194 ? 6.898 -14.562 -0.84 1 96.38 194 THR A N 1
ATOM 1492 C CA . THR A 1 194 ? 7.742 -13.43 -0.476 1 96.38 194 THR A CA 1
ATOM 1493 C C . THR A 1 194 ? 8.648 -13.781 0.702 1 96.38 194 THR A C 1
ATOM 1495 O O . THR A 1 194 ? 9.492 -12.984 1.103 1 96.38 194 THR A O 1
ATOM 1498 N N . SER A 1 195 ? 8.617 -15 1.21 1 93 195 SER A N 1
ATOM 1499 C CA . SER A 1 195 ? 9.352 -15.344 2.42 1 93 195 SER A CA 1
ATOM 1500 C C . SER A 1 195 ? 10.797 -15.727 2.098 1 93 195 SER A C 1
ATOM 1502 O O . SER A 1 195 ? 11.656 -15.727 2.982 1 93 195 SER A O 1
ATOM 1504 N N . GLY A 1 196 ? 10.984 -16.109 0.828 1 94.06 196 GLY A N 1
ATOM 1505 C CA . GLY A 1 196 ? 12.289 -16.656 0.494 1 94.06 196 GLY A CA 1
ATOM 1506 C C . GLY A 1 196 ? 12.633 -17.922 1.262 1 94.06 196 GLY A C 1
ATOM 1507 O O . GLY A 1 196 ? 11.852 -18.875 1.261 1 94.06 196 GLY A O 1
ATOM 1508 N N . LEU A 1 197 ? 13.781 -17.859 1.964 1 94 197 LEU A N 1
ATOM 1509 C CA . LEU A 1 197 ? 14.195 -18.984 2.797 1 94 197 LEU A CA 1
ATOM 1510 C C . LEU A 1 197 ? 13.758 -18.781 4.242 1 94 197 LEU A C 1
ATOM 1512 O O . LEU A 1 197 ? 14.289 -19.422 5.152 1 94 197 LEU A O 1
ATOM 1516 N N . GLY A 1 198 ? 12.82 -17.828 4.453 1 91.19 198 GLY A N 1
ATOM 1517 C CA . GLY A 1 198 ? 12.297 -17.562 5.781 1 91.19 198 GLY A CA 1
ATOM 1518 C C . GLY A 1 198 ? 12.633 -16.172 6.281 1 91.19 198 GLY A C 1
ATOM 1519 O O . GLY A 1 198 ? 11.977 -15.656 7.191 1 91.19 198 GLY A O 1
ATOM 1520 N N . ASN A 1 199 ? 13.594 -15.547 5.672 1 92.5 199 ASN A N 1
ATOM 1521 C CA . ASN A 1 199 ? 14.07 -14.266 6.18 1 92.5 199 ASN A CA 1
ATOM 1522 C C . ASN A 1 199 ? 13.797 -13.141 5.188 1 92.5 199 ASN A C 1
ATOM 1524 O O . ASN A 1 199 ? 14.297 -12.023 5.359 1 92.5 199 ASN A O 1
ATOM 1528 N N . GLY A 1 200 ? 13.023 -13.406 4.16 1 94.38 200 GLY A N 1
ATOM 1529 C CA . GLY A 1 200 ? 12.711 -12.398 3.166 1 94.38 200 GLY A CA 1
ATOM 1530 C C . GLY A 1 200 ? 13.516 -12.547 1.887 1 94.38 200 GLY A C 1
ATOM 1531 O O . GLY A 1 200 ? 14.445 -13.344 1.825 1 94.38 200 GLY A O 1
ATOM 1532 N N . LEU A 1 201 ? 13.195 -11.797 0.868 1 97.75 201 LEU A N 1
ATOM 1533 C CA . LEU A 1 201 ? 13.773 -11.93 -0.465 1 97.75 201 LEU A CA 1
ATOM 1534 C C . LEU A 1 201 ? 15.078 -11.148 -0.577 1 97.75 201 LEU A C 1
ATOM 1536 O O . LEU A 1 201 ? 15.805 -11.273 -1.567 1 97.75 201 LEU A O 1
ATOM 1540 N N . ASP A 1 202 ? 15.328 -10.344 0.422 1 97.25 202 ASP A N 1
ATOM 1541 C CA . ASP A 1 202 ? 16.562 -9.562 0.468 1 97.25 202 ASP A CA 1
ATOM 1542 C C . ASP A 1 202 ? 17.656 -10.305 1.228 1 97.25 202 ASP A C 1
ATOM 1544 O O . ASP A 1 202 ? 18.75 -9.781 1.407 1 97.25 202 ASP A O 1
ATOM 1548 N N . ASP A 1 203 ? 17.453 -11.547 1.661 1 95.81 203 ASP A N 1
ATOM 1549 C CA . ASP A 1 203 ? 18.438 -12.367 2.373 1 95.81 203 ASP A CA 1
ATOM 1550 C C . ASP A 1 203 ? 19.562 -12.812 1.445 1 95.81 203 ASP A C 1
ATOM 1552 O O . ASP A 1 203 ? 19.312 -13.461 0.428 1 95.81 203 ASP A O 1
ATOM 1556 N N . PRO A 1 204 ? 20.797 -12.555 1.846 1 95.81 204 PRO A N 1
ATOM 1557 C CA . PRO A 1 204 ? 21.922 -12.953 0.996 1 95.81 204 PRO A CA 1
ATOM 1558 C C . PRO A 1 204 ? 22 -14.469 0.797 1 95.81 204 PRO A C 1
ATOM 1560 O O . PRO A 1 204 ? 22.594 -14.938 -0.178 1 95.81 204 PRO A O 1
ATOM 1563 N N . ALA A 1 205 ? 21.422 -15.234 1.639 1 96.56 205 ALA A N 1
ATOM 1564 C CA . ALA A 1 205 ? 21.406 -16.688 1.49 1 96.56 205 ALA A CA 1
ATOM 1565 C C . ALA A 1 205 ? 20.641 -17.094 0.234 1 96.56 205 ALA A C 1
ATOM 1567 O O . ALA A 1 205 ? 20.766 -18.234 -0.223 1 96.56 205 ALA A O 1
ATOM 1568 N N . LEU A 1 206 ? 19.906 -16.172 -0.345 1 97.62 206 LEU A N 1
ATOM 1569 C CA . LEU A 1 206 ? 19.125 -16.453 -1.545 1 97.62 206 LEU A CA 1
ATOM 1570 C C . LEU A 1 206 ? 19.953 -16.203 -2.803 1 97.62 206 LEU A C 1
ATOM 1572 O O . LEU A 1 206 ? 19.516 -16.5 -3.912 1 97.62 206 LEU A O 1
ATOM 1576 N N . ASP A 1 207 ? 21.188 -15.719 -2.693 1 98.31 207 ASP A N 1
ATOM 1577 C CA . ASP A 1 207 ? 21.969 -15.305 -3.854 1 98.31 207 ASP A CA 1
ATOM 1578 C C . ASP A 1 207 ? 22.156 -16.469 -4.828 1 98.31 207 ASP A C 1
ATOM 1580 O O . ASP A 1 207 ? 22.016 -16.297 -6.043 1 98.31 207 ASP A O 1
ATOM 1584 N N . PRO A 1 208 ? 22.422 -17.688 -4.336 1 98.25 208 PRO A N 1
ATOM 1585 C CA . PRO A 1 208 ? 22.531 -18.781 -5.293 1 98.25 208 PRO A CA 1
ATOM 1586 C C . PRO A 1 208 ? 21.234 -19.031 -6.074 1 98.25 208 PRO A C 1
ATOM 1588 O O . PRO A 1 208 ? 21.281 -19.391 -7.25 1 98.25 208 PRO A O 1
ATOM 1591 N N . VAL A 1 209 ? 20.125 -18.844 -5.441 1 98.25 209 VAL A N 1
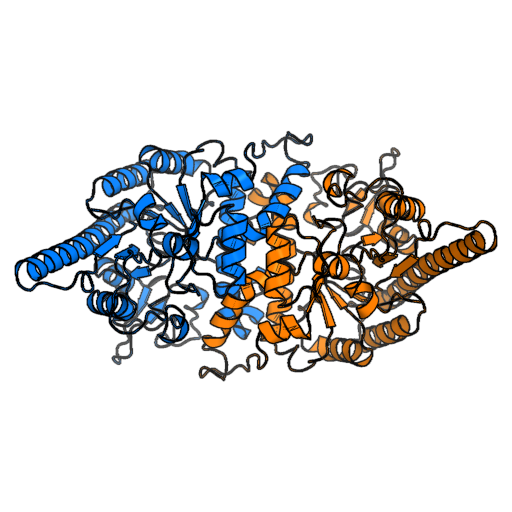ATOM 1592 C CA . VAL A 1 209 ? 18.844 -19.031 -6.09 1 98.25 209 VAL A CA 1
ATOM 1593 C C . VAL A 1 209 ? 18.625 -17.953 -7.156 1 98.25 209 VAL A C 1
ATOM 1595 O O . VAL A 1 209 ? 18.25 -18.266 -8.289 1 98.25 209 VAL A O 1
ATOM 1598 N N . TRP A 1 210 ? 18.922 -16.672 -6.789 1 98.62 210 TRP A N 1
ATOM 1599 C CA . TRP A 1 210 ? 18.828 -15.586 -7.766 1 98.62 210 TRP A CA 1
ATOM 1600 C C . TRP A 1 210 ? 19.75 -15.852 -8.961 1 98.62 210 TRP A C 1
ATOM 1602 O O . TRP A 1 210 ? 19.328 -15.688 -10.109 1 98.62 210 TRP A O 1
ATOM 1612 N N . ALA A 1 211 ? 20.953 -16.297 -8.664 1 98.5 211 ALA A N 1
ATOM 1613 C CA . ALA A 1 211 ? 21.891 -16.625 -9.727 1 98.5 211 ALA A CA 1
ATOM 1614 C C . ALA A 1 211 ? 21.359 -17.75 -10.609 1 98.5 211 ALA A C 1
ATOM 1616 O O . ALA A 1 211 ? 21.469 -17.688 -11.836 1 98.5 211 ALA A O 1
ATOM 1617 N N . GLY A 1 212 ? 20.828 -18.75 -9.984 1 98.06 212 GLY A N 1
ATOM 1618 C CA . GLY A 1 212 ? 20.234 -19.859 -10.734 1 98.06 212 GLY A CA 1
ATOM 1619 C C . GLY A 1 212 ? 19.125 -19.422 -11.656 1 98.06 212 GLY A C 1
ATOM 1620 O O . GLY A 1 212 ? 19.062 -19.844 -12.812 1 98.06 212 GLY A O 1
ATOM 1621 N N . LEU A 1 213 ? 18.25 -18.562 -11.18 1 98.06 213 LEU A N 1
ATOM 1622 C CA . LEU A 1 213 ? 17.141 -18.047 -11.984 1 98.06 213 LEU A CA 1
ATOM 1623 C C . LEU A 1 213 ? 17.656 -17.219 -13.148 1 98.06 213 LEU A C 1
ATOM 1625 O O . LEU A 1 213 ? 17.172 -17.359 -14.273 1 98.06 213 LEU A O 1
ATOM 1629 N N . GLU A 1 214 ? 18.578 -16.359 -12.852 1 97.62 214 GLU A N 1
ATOM 1630 C CA . GLU A 1 214 ? 19.141 -15.508 -13.891 1 97.62 214 GLU A CA 1
ATOM 1631 C C . GLU A 1 214 ? 19.859 -16.328 -14.961 1 97.62 214 GLU A C 1
ATOM 1633 O O . GLU A 1 214 ? 19.641 -16.109 -16.156 1 97.62 214 GLU A O 1
ATOM 1638 N N . ASP A 1 215 ? 20.672 -17.297 -14.547 1 96.88 215 ASP A N 1
ATOM 1639 C CA . ASP A 1 215 ? 21.438 -18.125 -15.469 1 96.88 215 ASP A CA 1
ATOM 1640 C C . ASP A 1 215 ? 20.516 -18.938 -16.375 1 96.88 215 ASP A C 1
ATOM 1642 O O . ASP A 1 215 ? 20.797 -19.109 -17.562 1 96.88 215 ASP A O 1
ATOM 1646 N N . ALA A 1 216 ? 19.484 -19.406 -15.82 1 95.31 216 ALA A N 1
ATOM 1647 C CA . ALA A 1 216 ? 18.547 -20.25 -16.562 1 95.31 216 ALA A CA 1
ATOM 1648 C C . ALA A 1 216 ? 17.562 -19.391 -17.344 1 95.31 216 ALA A C 1
ATOM 1650 O O . ALA A 1 216 ? 16.734 -19.922 -18.094 1 95.31 216 ALA A O 1
ATOM 1651 N N . GLN A 1 217 ? 17.609 -18.078 -17.125 1 93.88 217 GLN A N 1
ATOM 1652 C CA . GLN A 1 217 ? 16.656 -17.156 -17.734 1 93.88 217 GLN A CA 1
ATOM 1653 C C . GLN A 1 217 ? 15.219 -17.562 -17.453 1 93.88 217 GLN A C 1
ATOM 1655 O O . GLN A 1 217 ? 14.375 -17.562 -18.344 1 93.88 217 GLN A O 1
ATOM 1660 N N . THR A 1 218 ? 15.078 -18 -16.266 1 95.19 218 THR A N 1
ATOM 1661 C CA . THR A 1 218 ? 13.766 -18.453 -15.797 1 95.19 218 THR A CA 1
ATOM 1662 C C . THR A 1 218 ? 12.977 -17.297 -15.195 1 95.19 218 THR A C 1
ATOM 1664 O O . THR A 1 218 ? 13.492 -16.562 -14.352 1 95.19 218 THR A O 1
ATOM 1667 N N . LEU A 1 219 ? 11.703 -17.109 -15.656 1 93.94 219 LEU A N 1
ATOM 1668 C CA . LEU A 1 219 ? 10.82 -16.094 -15.094 1 93.94 219 LEU A CA 1
ATOM 1669 C C . LEU A 1 219 ? 10.312 -16.516 -13.727 1 93.94 219 LEU A C 1
ATOM 1671 O O . LEU A 1 219 ? 9.852 -17.656 -13.555 1 93.94 219 LEU A O 1
ATOM 1675 N N . LEU A 1 220 ? 10.422 -15.68 -12.805 1 97.62 220 LEU A N 1
ATOM 1676 C CA . LEU A 1 220 ? 9.859 -15.898 -11.469 1 97.62 220 LEU A CA 1
ATOM 1677 C C . LEU A 1 220 ? 8.523 -15.188 -11.32 1 97.62 220 LEU A C 1
ATOM 1679 O O . LEU A 1 220 ? 8.445 -13.961 -11.445 1 97.62 220 LEU A O 1
ATOM 1683 N N . PHE A 1 221 ? 7.48 -15.914 -11.133 1 94.69 221 PHE A N 1
ATOM 1684 C CA . PHE A 1 221 ? 6.188 -15.352 -10.758 1 94.69 221 PHE A CA 1
ATOM 1685 C C . PHE A 1 221 ? 6.086 -15.188 -9.25 1 94.69 221 PHE A C 1
ATOM 1687 O O . PHE A 1 221 ? 5.914 -16.172 -8.523 1 94.69 221 PHE A O 1
ATOM 1694 N N . LEU A 1 222 ? 6.199 -13.977 -8.773 1 96.75 222 LEU A N 1
ATOM 1695 C CA . LEU A 1 222 ? 6.133 -13.664 -7.348 1 96.75 222 LEU A CA 1
ATOM 1696 C C . LEU A 1 222 ? 4.695 -13.391 -6.918 1 96.75 222 LEU A C 1
ATOM 1698 O O . LEU A 1 222 ? 4.027 -12.523 -7.488 1 96.75 222 LEU A O 1
ATOM 1702 N N . HIS A 1 223 ? 4.25 -14.117 -5.953 1 94.69 223 HIS A N 1
ATOM 1703 C CA . HIS A 1 223 ? 2.863 -14.047 -5.5 1 94.69 223 HIS A CA 1
ATOM 1704 C C . HIS A 1 223 ? 2.787 -13.938 -3.979 1 94.69 223 HIS A C 1
ATOM 1706 O O . HIS A 1 223 ? 3.49 -14.656 -3.264 1 94.69 223 HIS A O 1
ATOM 1712 N N . PRO A 1 224 ? 1.93 -13.055 -3.426 1 94.5 224 PRO A N 1
ATOM 1713 C CA . PRO A 1 224 ? 1.803 -12.914 -1.974 1 94.5 224 PRO A CA 1
ATOM 1714 C C . PRO A 1 224 ? 0.958 -14.023 -1.345 1 94.5 224 PRO A C 1
ATOM 1716 O O . PRO A 1 224 ? 0.253 -14.742 -2.055 1 94.5 224 PRO A O 1
ATOM 1719 N N . HIS A 1 225 ? 1.064 -14.188 -0.017 1 89.62 225 HIS A N 1
ATOM 1720 C CA . HIS A 1 225 ? 0.266 -15.133 0.748 1 89.62 225 HIS A CA 1
ATOM 1721 C C . HIS A 1 225 ? 0.109 -14.688 2.195 1 89.62 225 HIS A C 1
ATOM 1723 O O . HIS A 1 225 ? -0.968 -14.828 2.781 1 89.62 225 HIS A O 1
ATOM 1729 N N . TYR A 1 226 ? 0.999 -14.141 2.797 1 84.31 226 TYR A N 1
ATOM 1730 C CA . TYR A 1 226 ? 1.094 -13.93 4.238 1 84.31 226 TYR A CA 1
ATOM 1731 C C . TYR A 1 226 ? 0.41 -12.633 4.648 1 84.31 226 TYR A C 1
ATOM 1733 O O . TYR A 1 226 ? -0.068 -12.508 5.777 1 84.31 226 TYR A O 1
ATOM 1741 N N . GLY A 1 227 ? 0.419 -11.75 3.756 1 89.25 227 GLY A N 1
ATOM 1742 C CA . GLY A 1 227 ? -0.146 -10.453 4.082 1 89.25 227 GLY A CA 1
ATOM 1743 C C . GLY A 1 227 ? 0.712 -9.648 5.043 1 89.25 227 GLY A C 1
ATOM 1744 O O . GLY A 1 227 ? 1.942 -9.695 4.973 1 89.25 227 GLY A O 1
ATOM 1745 N N . LEU A 1 228 ? 0.069 -8.766 5.848 1 92.56 228 LEU A N 1
ATOM 1746 C CA . LEU A 1 228 ? 0.694 -7.996 6.914 1 92.56 228 LEU A CA 1
ATOM 1747 C C . LEU A 1 228 ? 0.242 -8.492 8.281 1 92.56 228 LEU A C 1
ATOM 1749 O O . LEU A 1 228 ? -0.765 -9.203 8.391 1 92.56 228 LEU A O 1
ATOM 1753 N N . PRO A 1 229 ? 1.038 -8.219 9.258 1 91.12 229 PRO A N 1
ATOM 1754 C CA . PRO A 1 229 ? 0.573 -8.555 10.609 1 91.12 229 PRO A CA 1
ATOM 1755 C C . PRO A 1 229 ? -0.741 -7.867 10.969 1 91.12 229 PRO A C 1
ATOM 1757 O O . PRO A 1 229 ? -1.001 -6.75 10.516 1 91.12 229 PRO A O 1
ATOM 1760 N N . ASP A 1 230 ? -1.515 -8.5 11.867 1 89.06 230 ASP A N 1
ATOM 1761 C CA . ASP A 1 230 ? -2.816 -7.984 12.281 1 89.06 230 ASP A CA 1
ATOM 1762 C C . ASP A 1 230 ? -2.695 -6.566 12.836 1 89.06 230 ASP A C 1
ATOM 1764 O O . ASP A 1 230 ? -3.588 -5.742 12.641 1 89.06 230 ASP A O 1
ATOM 1768 N N . ASP A 1 231 ? -1.622 -6.277 13.469 1 90.81 231 ASP A N 1
ATOM 1769 C CA . ASP A 1 231 ? -1.423 -4.977 14.109 1 90.81 231 ASP A CA 1
ATOM 1770 C C . ASP A 1 231 ? -1.395 -3.857 13.07 1 90.81 231 ASP A C 1
ATOM 1772 O O . ASP A 1 231 ? -1.711 -2.707 13.375 1 90.81 231 ASP A O 1
ATOM 1776 N N . ALA A 1 232 ? -1.049 -4.207 11.867 1 91.31 232 ALA A N 1
ATOM 1777 C CA . ALA A 1 232 ? -1.03 -3.205 10.805 1 91.31 232 ALA A CA 1
ATOM 1778 C C . ALA A 1 232 ? -2.441 -2.729 10.477 1 91.31 232 ALA A C 1
ATOM 1780 O O . ALA A 1 232 ? -2.631 -1.601 10.016 1 91.31 232 ALA A O 1
ATOM 1781 N N . PHE A 1 233 ? -3.406 -3.572 10.773 1 92.44 233 PHE A N 1
ATOM 1782 C CA . PHE A 1 233 ? -4.781 -3.285 10.383 1 92.44 233 PHE A CA 1
ATOM 1783 C C . PHE A 1 233 ? -5.602 -2.828 11.586 1 92.44 233 PHE A C 1
ATOM 1785 O O . PHE A 1 233 ? -6.82 -2.664 11.484 1 92.44 233 PHE A O 1
ATOM 1792 N N . GLY A 1 234 ? -5.039 -2.689 12.734 1 88.81 234 GLY A N 1
ATOM 1793 C CA . GLY A 1 234 ? -5.758 -2.289 13.93 1 88.81 234 GLY A CA 1
ATOM 1794 C C . GLY A 1 234 ? -5.938 -3.42 14.93 1 88.81 234 GLY A C 1
ATOM 1795 O O . GLY A 1 234 ? -6.723 -3.307 15.867 1 88.81 234 GLY A O 1
ATOM 1796 N N . GLY A 1 235 ? -5.293 -4.57 14.656 1 87.62 235 GLY A N 1
ATOM 1797 C CA . GLY A 1 235 ? -5.301 -5.664 15.617 1 87.62 235 GLY A CA 1
ATOM 1798 C C . GLY A 1 235 ? -6.422 -6.656 15.383 1 87.62 235 GLY A C 1
ATOM 1799 O O . GLY A 1 235 ? -7.094 -6.605 14.344 1 87.62 235 GLY A O 1
ATOM 1800 N N . ALA A 1 236 ? -6.621 -7.543 16.344 1 82.88 236 ALA A N 1
ATOM 1801 C CA . ALA A 1 236 ? -7.535 -8.672 16.219 1 82.88 236 ALA A CA 1
ATOM 1802 C C . ALA A 1 236 ? -8.984 -8.203 16.094 1 82.88 236 ALA A C 1
ATOM 1804 O O . ALA A 1 236 ? -9.773 -8.797 15.359 1 82.88 236 ALA A O 1
ATOM 1805 N N . GLU A 1 237 ? -9.305 -7.164 16.766 1 83.88 237 GLU A N 1
ATOM 1806 C CA . GLU A 1 237 ? -10.68 -6.672 16.75 1 83.88 237 GLU A CA 1
ATOM 1807 C C . GLU A 1 237 ? -11.07 -6.18 15.367 1 83.88 237 GLU A C 1
ATOM 1809 O O . GLU A 1 237 ? -12.148 -6.512 14.867 1 83.88 237 GLU A O 1
ATOM 1814 N N . ALA A 1 238 ? -10.203 -5.438 14.766 1 84.5 238 ALA A N 1
ATOM 1815 C CA . ALA A 1 238 ? -10.469 -4.957 13.414 1 84.5 238 ALA A CA 1
ATOM 1816 C C . ALA A 1 238 ? -10.562 -6.117 12.43 1 84.5 238 ALA A C 1
ATOM 1818 O O . ALA A 1 238 ? -11.43 -6.129 11.555 1 84.5 238 ALA A O 1
ATOM 1819 N N . MET A 1 239 ? -9.742 -7.086 12.578 1 82.62 239 MET A N 1
ATOM 1820 C CA . MET A 1 239 ? -9.719 -8.25 11.695 1 82.62 239 MET A CA 1
ATOM 1821 C C . MET A 1 239 ? -11.008 -9.047 11.82 1 82.62 239 MET A C 1
ATOM 1823 O O . MET A 1 239 ? -11.523 -9.57 10.82 1 82.62 239 MET A O 1
ATOM 1827 N N . GLU A 1 240 ? -11.438 -9.133 12.969 1 81.88 240 GLU A N 1
ATOM 1828 C CA . GLU A 1 240 ? -12.695 -9.836 13.188 1 81.88 240 GLU A CA 1
ATOM 1829 C C . GLU A 1 240 ? -13.867 -9.086 12.562 1 81.88 240 GLU A C 1
ATOM 1831 O O . GLU A 1 240 ? -14.75 -9.695 11.961 1 81.88 240 GLU A O 1
ATOM 1836 N N . ARG A 1 241 ? -13.812 -7.844 12.68 1 85.31 241 ARG A N 1
ATOM 1837 C CA . ARG A 1 241 ? -14.938 -7.02 12.25 1 85.31 241 ARG A CA 1
ATOM 1838 C C . ARG A 1 241 ? -15.031 -6.949 10.734 1 85.31 241 ARG A C 1
ATOM 1840 O O . ARG A 1 241 ? -16.125 -6.996 10.164 1 85.31 241 ARG A O 1
ATOM 1847 N N . TYR A 1 242 ? -13.867 -6.906 10.086 1 88.38 242 TYR A N 1
ATOM 1848 C CA . TYR A 1 242 ? -13.891 -6.602 8.664 1 88.38 242 TYR A CA 1
ATOM 1849 C C . TYR A 1 242 ? -13.539 -7.832 7.836 1 88.38 242 TYR A C 1
ATOM 1851 O O . TYR A 1 242 ? -13.539 -7.781 6.605 1 88.38 242 TYR A O 1
ATOM 1859 N N . GLY A 1 243 ? -13.258 -8.938 8.562 1 83.19 243 GLY A N 1
ATOM 1860 C CA . GLY A 1 243 ? -13 -10.195 7.883 1 83.19 243 GLY A CA 1
ATOM 1861 C C . GLY A 1 243 ? -11.75 -10.164 7.016 1 83.19 243 GLY A C 1
ATOM 1862 O O . GLY A 1 243 ? -10.68 -9.758 7.477 1 83.19 243 GLY A O 1
ATOM 1863 N N . HIS A 1 244 ? -11.984 -10.523 5.691 1 85.56 244 HIS A N 1
ATOM 1864 C CA . HIS A 1 244 ? -10.82 -10.734 4.836 1 85.56 244 HIS A CA 1
ATOM 1865 C C . HIS A 1 244 ? -10.578 -9.523 3.936 1 85.56 244 HIS A C 1
ATOM 1867 O O . HIS A 1 244 ? -9.656 -9.531 3.121 1 85.56 244 HIS A O 1
ATOM 1873 N N . VAL A 1 245 ? -11.328 -8.5 4.094 1 90.44 245 VAL A N 1
ATOM 1874 C CA . VAL A 1 245 ? -11.227 -7.387 3.16 1 90.44 245 VAL A CA 1
ATOM 1875 C C . VAL A 1 245 ? -9.859 -6.727 3.291 1 90.44 245 VAL A C 1
ATOM 1877 O O . VAL A 1 245 ? -9.148 -6.555 2.297 1 90.44 245 VAL A O 1
ATOM 1880 N N . LEU A 1 246 ? -9.453 -6.406 4.523 1 93.38 246 LEU A N 1
ATOM 1881 C CA . LEU A 1 246 ? -8.195 -5.684 4.727 1 93.38 246 LEU A CA 1
ATOM 1882 C C . LEU A 1 246 ? -7.004 -6.547 4.336 1 93.38 246 LEU A C 1
ATOM 1884 O O . LEU A 1 246 ? -6.168 -6.133 3.527 1 93.38 246 LEU A O 1
ATOM 1888 N N . PRO A 1 247 ? -6.902 -7.781 4.758 1 90.62 247 PRO A N 1
ATOM 1889 C CA . PRO A 1 247 ? -5.734 -8.586 4.383 1 90.62 247 PRO A CA 1
ATOM 1890 C C . PRO A 1 247 ? -5.668 -8.859 2.883 1 90.62 247 PRO A C 1
ATOM 1892 O O . PRO A 1 247 ? -4.582 -8.859 2.301 1 90.62 247 PRO A O 1
ATOM 1895 N N . LEU A 1 248 ? -6.762 -9.094 2.252 1 89.06 248 LEU A N 1
ATOM 1896 C CA . LEU A 1 248 ? -6.754 -9.477 0.844 1 89.06 248 LEU A CA 1
ATOM 1897 C C . LEU A 1 248 ? -6.621 -8.25 -0.053 1 89.06 248 LEU A C 1
ATOM 1899 O O . LEU A 1 248 ? -5.836 -8.25 -1.002 1 89.06 248 LEU A O 1
ATOM 1903 N N . ALA A 1 249 ? -7.352 -7.195 0.235 1 91.5 249 ALA A N 1
ATOM 1904 C CA . ALA A 1 249 ? -7.375 -6.02 -0.63 1 91.5 249 ALA A CA 1
ATOM 1905 C C . ALA A 1 249 ? -6.117 -5.172 -0.438 1 91.5 249 ALA A C 1
ATOM 1907 O O . ALA A 1 249 ? -5.637 -4.543 -1.382 1 91.5 249 ALA A O 1
ATOM 1908 N N . LEU A 1 250 ? -5.625 -5.145 0.795 1 95.06 250 LEU A N 1
ATOM 1909 C CA . LEU A 1 250 ? -4.504 -4.27 1.103 1 95.06 250 LEU A CA 1
ATOM 1910 C C . LEU A 1 250 ? -3.26 -5.082 1.452 1 95.06 250 LEU A C 1
ATOM 1912 O O . LEU A 1 250 ? -2.168 -4.801 0.951 1 95.06 250 LEU A O 1
ATOM 1916 N N . GLY A 1 251 ? -3.428 -6.09 2.27 1 94.69 251 GLY A N 1
ATOM 1917 C CA . GLY A 1 251 ? -2.301 -6.844 2.795 1 94.69 251 GLY A CA 1
ATOM 1918 C C . GLY A 1 251 ? -1.459 -7.492 1.714 1 94.69 251 GLY A C 1
ATOM 1919 O O . GLY A 1 251 ? -0.233 -7.359 1.71 1 94.69 251 GLY A O 1
ATOM 1920 N N . PHE A 1 252 ? -2.09 -8.172 0.781 1 92.88 252 PHE A N 1
ATOM 1921 C CA . PHE A 1 252 ? -1.374 -8.906 -0.259 1 92.88 252 PHE A CA 1
ATOM 1922 C C . PHE A 1 252 ? -0.604 -7.945 -1.16 1 92.88 252 PHE A C 1
ATOM 1924 O O . PHE A 1 252 ? 0.603 -8.102 -1.356 1 92.88 252 PHE A O 1
ATOM 1931 N N . PRO A 1 253 ? -1.25 -6.902 -1.669 1 93.38 253 PRO A N 1
ATOM 1932 C CA . PRO A 1 253 ? -0.509 -5.957 -2.508 1 93.38 253 PRO A CA 1
ATOM 1933 C C . PRO A 1 253 ? 0.663 -5.312 -1.773 1 93.38 253 PRO A C 1
ATOM 1935 O O . PRO A 1 253 ? 1.748 -5.164 -2.342 1 93.38 253 PRO A O 1
ATOM 1938 N N . VAL A 1 254 ? 0.465 -4.973 -0.533 1 96.19 254 VAL A N 1
ATOM 1939 C CA . VAL A 1 254 ? 1.505 -4.285 0.224 1 96.19 254 VAL A CA 1
ATOM 1940 C C . VAL A 1 254 ? 2.627 -5.266 0.567 1 96.19 254 VAL A C 1
ATOM 1942 O O . VAL A 1 254 ? 3.803 -4.891 0.578 1 96.19 254 VAL A O 1
ATOM 1945 N N . GLU A 1 255 ? 2.238 -6.504 0.846 1 96.38 255 GLU A N 1
ATOM 1946 C CA . GLU A 1 255 ? 3.242 -7.543 1.044 1 96.38 255 GLU A CA 1
ATOM 1947 C C . GLU A 1 255 ? 4.211 -7.609 -0.133 1 96.38 255 GLU A C 1
ATOM 1949 O O . GLU A 1 255 ? 5.43 -7.586 0.058 1 96.38 255 GLU A O 1
ATOM 1954 N N . THR A 1 256 ? 3.678 -7.668 -1.314 1 96.31 256 THR A N 1
ATOM 1955 C CA . THR A 1 256 ? 4.488 -7.707 -2.525 1 96.31 256 THR A CA 1
ATOM 1956 C C . THR A 1 256 ? 5.359 -6.457 -2.633 1 96.31 256 THR A C 1
ATOM 1958 O O . THR A 1 256 ? 6.555 -6.547 -2.91 1 96.31 256 THR A O 1
ATOM 1961 N N . THR A 1 257 ? 4.766 -5.312 -2.375 1 96.62 257 THR A N 1
ATOM 1962 C CA . THR A 1 257 ? 5.465 -4.035 -2.475 1 96.62 257 THR A CA 1
ATOM 1963 C C . THR A 1 257 ? 6.652 -3.994 -1.516 1 96.62 257 THR A C 1
ATOM 1965 O O . THR A 1 257 ? 7.762 -3.625 -1.907 1 96.62 257 THR A O 1
ATOM 1968 N N . ILE A 1 258 ? 6.41 -4.383 -0.307 1 97.31 258 ILE A N 1
ATOM 1969 C CA . ILE A 1 258 ? 7.457 -4.359 0.71 1 97.31 258 ILE A CA 1
ATOM 1970 C C . ILE A 1 258 ? 8.57 -5.328 0.328 1 97.31 258 ILE A C 1
ATOM 1972 O O . ILE A 1 258 ? 9.75 -4.977 0.376 1 97.31 258 ILE A O 1
ATOM 1976 N N . ALA A 1 259 ? 8.211 -6.535 -0.075 1 97.62 259 ALA A N 1
ATOM 1977 C CA . ALA A 1 259 ? 9.188 -7.57 -0.396 1 97.62 259 ALA A CA 1
ATOM 1978 C C . ALA A 1 259 ? 10.109 -7.125 -1.527 1 97.62 259 ALA A C 1
ATOM 1980 O O . ALA A 1 259 ? 11.336 -7.242 -1.425 1 97.62 259 ALA A O 1
ATOM 1981 N N . VAL A 1 260 ? 9.57 -6.578 -2.57 1 97.62 260 VAL A N 1
ATOM 1982 C CA . VAL A 1 260 ? 10.367 -6.191 -3.73 1 97.62 260 VAL A CA 1
ATOM 1983 C C . VAL A 1 260 ? 11.18 -4.938 -3.404 1 97.62 260 VAL A C 1
ATOM 1985 O O . VAL A 1 260 ? 12.312 -4.793 -3.863 1 97.62 260 VAL A O 1
ATOM 1988 N N . THR A 1 261 ? 10.609 -4.016 -2.654 1 97.81 261 THR A N 1
ATOM 1989 C CA . THR A 1 261 ? 11.367 -2.84 -2.234 1 97.81 261 THR A CA 1
ATOM 1990 C C . THR A 1 261 ? 12.578 -3.25 -1.401 1 97.81 261 THR A C 1
ATOM 1992 O O . THR A 1 261 ? 13.664 -2.697 -1.568 1 97.81 261 THR A O 1
ATOM 1995 N N . ARG A 1 262 ? 12.406 -4.195 -0.509 1 97.5 262 ARG A N 1
ATOM 1996 C CA . ARG A 1 262 ? 13.523 -4.691 0.279 1 97.5 262 ARG A CA 1
ATOM 1997 C C . ARG A 1 262 ? 14.594 -5.312 -0.618 1 97.5 262 ARG A C 1
ATOM 1999 O O . ARG A 1 262 ? 15.789 -5.113 -0.395 1 97.5 262 ARG A O 1
ATOM 2006 N N . MET A 1 263 ? 14.188 -6.086 -1.65 1 98.12 263 MET A N 1
ATOM 2007 C CA . MET A 1 263 ? 15.133 -6.602 -2.631 1 98.12 263 MET A CA 1
ATOM 2008 C C . MET A 1 263 ? 15.93 -5.469 -3.268 1 98.12 263 MET A C 1
ATOM 2010 O O . MET A 1 263 ? 17.156 -5.555 -3.375 1 98.12 263 MET A O 1
ATOM 2014 N N . TYR A 1 264 ? 15.203 -4.422 -3.645 1 98.12 264 TYR A N 1
ATOM 2015 C CA . TYR A 1 264 ? 15.797 -3.258 -4.293 1 98.12 264 TYR A CA 1
ATOM 2016 C C . TYR A 1 264 ? 16.812 -2.584 -3.377 1 98.12 264 TYR A C 1
ATOM 2018 O O . TYR A 1 264 ? 17.953 -2.365 -3.77 1 98.12 264 TYR A O 1
ATOM 2026 N N . LEU A 1 265 ? 16.406 -2.328 -2.188 1 97 265 LEU A N 1
ATOM 2027 C CA . LEU A 1 265 ? 17.266 -1.625 -1.23 1 97 265 LEU A CA 1
ATOM 2028 C C . LEU A 1 265 ? 18.484 -2.461 -0.872 1 97 265 LEU A C 1
ATOM 2030 O O . LEU A 1 265 ? 19.547 -1.913 -0.58 1 97 265 LEU A O 1
ATOM 2034 N N . ALA A 1 266 ? 18.375 -3.809 -0.925 1 96.62 266 ALA A N 1
ATOM 2035 C CA . ALA A 1 266 ? 19.469 -4.723 -0.597 1 96.62 266 ALA A CA 1
ATOM 2036 C C . ALA A 1 266 ? 20.359 -4.965 -1.81 1 96.62 266 ALA A C 1
ATOM 2038 O O . ALA A 1 266 ? 21.219 -5.852 -1.788 1 96.62 266 ALA A O 1
ATOM 2039 N N . CYS A 1 267 ? 20.094 -4.336 -2.914 1 97.38 267 CYS A N 1
ATOM 2040 C CA . CYS A 1 267 ? 20.938 -4.348 -4.105 1 97.38 267 CYS A CA 1
ATOM 2041 C C . CYS A 1 267 ? 20.859 -5.691 -4.816 1 97.38 267 CYS A C 1
ATOM 2043 O O . CYS A 1 267 ? 21.828 -6.113 -5.457 1 97.38 267 CYS A O 1
ATOM 2045 N N . VAL A 1 268 ? 19.797 -6.422 -4.652 1 98.44 268 VAL A N 1
ATOM 2046 C CA . VAL A 1 268 ? 19.625 -7.695 -5.344 1 98.44 268 VAL A CA 1
ATOM 2047 C C . VAL A 1 268 ? 19.672 -7.473 -6.855 1 98.44 268 VAL A C 1
ATOM 2049 O O . VAL A 1 268 ? 20.359 -8.203 -7.574 1 98.44 268 VAL A O 1
ATOM 2052 N N . PHE A 1 269 ? 18.984 -6.402 -7.324 1 98.19 269 PHE A N 1
ATOM 2053 C CA . PHE A 1 269 ? 18.891 -6.148 -8.758 1 98.19 269 PHE A CA 1
ATOM 2054 C C . PHE A 1 269 ? 20.203 -5.594 -9.297 1 98.19 269 PHE A C 1
ATOM 2056 O O . PHE A 1 269 ? 20.422 -5.586 -10.516 1 98.19 269 PHE A O 1
ATOM 2063 N N . ASP A 1 270 ? 21.047 -5.059 -8.43 1 98 270 ASP A N 1
ATOM 2064 C CA . ASP A 1 270 ? 22.391 -4.688 -8.828 1 98 270 ASP A CA 1
ATOM 2065 C C . ASP A 1 270 ? 23.266 -5.922 -9.016 1 98 270 ASP A C 1
ATOM 2067 O O . ASP A 1 270 ? 24.062 -5.984 -9.961 1 98 270 ASP A O 1
ATOM 2071 N N . ARG A 1 271 ? 23.141 -6.855 -8.141 1 97.94 271 ARG A N 1
ATOM 2072 C CA . ARG A 1 271 ? 23.938 -8.078 -8.203 1 97.94 271 ARG A CA 1
ATOM 2073 C C . ARG A 1 271 ? 23.453 -8.992 -9.32 1 97.94 271 ARG A C 1
ATOM 2075 O O . ARG A 1 271 ? 24.25 -9.672 -9.961 1 97.94 271 ARG A O 1
ATOM 2082 N N . PHE A 1 272 ? 22.156 -9.039 -9.586 1 98.44 272 PHE A N 1
ATOM 2083 C CA . PHE A 1 272 ? 21.562 -9.875 -10.609 1 98.44 272 PHE A CA 1
ATOM 2084 C C . PHE A 1 272 ? 20.719 -9.031 -11.57 1 98.44 272 PHE A C 1
ATOM 2086 O O . PHE A 1 272 ? 19.484 -9.117 -11.562 1 98.44 272 PHE A O 1
ATOM 2093 N N . PRO A 1 273 ? 21.266 -8.305 -12.445 1 97.31 273 PRO A N 1
ATOM 2094 C CA . PRO A 1 273 ? 20.609 -7.273 -13.25 1 97.31 273 PRO A CA 1
ATOM 2095 C C . PRO A 1 273 ? 19.688 -7.855 -14.312 1 97.31 273 PRO A C 1
ATOM 2097 O O . PRO A 1 273 ? 18.844 -7.141 -14.859 1 97.31 273 PRO A O 1
ATOM 2100 N N . ARG A 1 274 ? 19.812 -9.164 -14.617 1 96.38 274 ARG A N 1
ATOM 2101 C CA . ARG A 1 274 ? 19 -9.742 -15.68 1 96.38 274 ARG A CA 1
ATOM 2102 C C . ARG A 1 274 ? 17.875 -10.609 -15.102 1 96.38 274 ARG A C 1
ATOM 2104 O O . ARG A 1 274 ? 17.188 -11.305 -15.844 1 96.38 274 ARG A O 1
ATOM 2111 N N . LEU A 1 275 ? 17.781 -10.562 -13.781 1 97.38 275 LEU A N 1
ATOM 2112 C CA . LEU A 1 275 ? 16.703 -11.289 -13.133 1 97.38 275 LEU A CA 1
ATOM 2113 C C . LEU A 1 275 ? 15.344 -10.828 -13.664 1 97.38 275 LEU A C 1
ATOM 2115 O O . LEU A 1 275 ? 15.117 -9.625 -13.828 1 97.38 275 LEU A O 1
ATOM 2119 N N . ARG A 1 276 ? 14.453 -11.734 -13.977 1 92.56 276 ARG A N 1
ATOM 2120 C CA . ARG A 1 276 ? 13.117 -11.438 -14.477 1 92.56 276 ARG A CA 1
ATOM 2121 C C . ARG A 1 276 ? 12.047 -11.891 -13.484 1 92.56 276 ARG A C 1
ATOM 2123 O O . ARG A 1 276 ? 11.945 -13.086 -13.18 1 92.56 276 ARG A O 1
ATOM 2130 N N . ILE A 1 277 ? 11.211 -10.914 -13.062 1 95.19 277 ILE A N 1
ATOM 2131 C CA . ILE A 1 277 ? 10.195 -11.219 -12.062 1 95.19 277 ILE A CA 1
ATOM 2132 C C . ILE A 1 277 ? 8.836 -10.695 -12.531 1 95.19 277 ILE A C 1
ATOM 2134 O O . ILE A 1 277 ? 8.719 -9.539 -12.938 1 95.19 277 ILE A O 1
ATOM 2138 N N . LEU A 1 278 ? 7.867 -11.555 -12.57 1 89.75 278 LEU A N 1
ATOM 2139 C CA . LEU A 1 278 ? 6.465 -11.203 -12.758 1 89.75 278 LEU A CA 1
ATOM 2140 C C . LEU A 1 278 ? 5.762 -11.023 -11.422 1 89.75 278 LEU A C 1
ATOM 2142 O O . LEU A 1 278 ? 5.738 -11.938 -10.594 1 89.75 278 LEU A O 1
ATOM 2146 N N . LEU A 1 279 ? 5.25 -9.812 -11.203 1 90.94 279 LEU A N 1
ATOM 2147 C CA . LEU A 1 279 ? 4.582 -9.531 -9.938 1 90.94 279 LEU A CA 1
ATOM 2148 C C . LEU A 1 279 ? 3.072 -9.703 -10.07 1 90.94 279 LEU A C 1
ATOM 2150 O O . LEU A 1 279 ? 2.467 -9.203 -11.023 1 90.94 279 LEU A O 1
ATOM 2154 N N . ALA A 1 280 ? 2.527 -10.414 -9.125 1 87.56 280 ALA A N 1
ATOM 2155 C CA . ALA A 1 280 ? 1.08 -10.609 -9.078 1 87.56 280 ALA A CA 1
ATOM 2156 C C . ALA A 1 280 ? 0.368 -9.297 -8.734 1 87.56 280 ALA A C 1
ATOM 2158 O O . ALA A 1 280 ? 0.973 -8.383 -8.172 1 87.56 280 ALA A O 1
ATOM 2159 N N . HIS A 1 281 ? -0.884 -9.234 -9.086 1 83.5 281 HIS A N 1
ATOM 2160 C CA . HIS A 1 281 ? -1.781 -8.141 -8.742 1 83.5 281 HIS A CA 1
ATOM 2161 C C . HIS A 1 281 ? -1.21 -6.797 -9.188 1 83.5 281 HIS A C 1
ATOM 2163 O O . HIS A 1 281 ? -1.146 -5.852 -8.398 1 83.5 281 HIS A O 1
ATOM 2169 N N . SER A 1 282 ? -0.684 -6.832 -10.352 1 79.25 282 SER A N 1
ATOM 2170 C CA . SER A 1 282 ? -0.179 -5.637 -11.016 1 79.25 282 SER A CA 1
ATOM 2171 C C . SER A 1 282 ? 0.972 -5.012 -10.234 1 79.25 282 SER A C 1
ATOM 2173 O O . SER A 1 282 ? 1.146 -3.793 -10.242 1 79.25 282 SER A O 1
ATOM 2175 N N . GLY A 1 283 ? 1.672 -5.82 -9.461 1 85.94 283 GLY A N 1
ATOM 2176 C CA . GLY A 1 283 ? 2.834 -5.324 -8.734 1 85.94 283 GLY A CA 1
ATOM 2177 C C . GLY A 1 283 ? 2.488 -4.715 -7.395 1 85.94 283 GLY A C 1
ATOM 2178 O O . GLY A 1 283 ? 3.309 -4.016 -6.793 1 85.94 283 GLY A O 1
ATOM 2179 N N . GLY A 1 284 ? 1.225 -5.02 -7.012 1 88.88 284 GLY A N 1
ATOM 2180 C CA . GLY A 1 284 ? 0.784 -4.406 -5.77 1 88.88 284 GLY A CA 1
ATOM 2181 C C . GLY A 1 284 ? 0.691 -2.896 -5.848 1 88.88 284 GLY A C 1
ATOM 2182 O O . GLY A 1 284 ? -0.047 -2.357 -6.676 1 88.88 284 GLY A O 1
ATOM 2183 N N . THR A 1 285 ? 1.495 -2.221 -4.992 1 90.25 285 THR A N 1
ATOM 2184 C CA . THR A 1 285 ? 1.487 -0.762 -5.023 1 90.25 285 THR A CA 1
ATOM 2185 C C . THR A 1 285 ? 2.844 -0.224 -5.469 1 90.25 285 THR A C 1
ATOM 2187 O O . THR A 1 285 ? 3.072 0.987 -5.453 1 90.25 285 THR A O 1
ATOM 2190 N N . LEU A 1 286 ? 3.699 -1.092 -5.906 1 89.62 286 LEU A N 1
ATOM 2191 C CA . LEU A 1 286 ? 5.078 -0.737 -6.219 1 89.62 286 LEU A CA 1
ATOM 2192 C C . LEU A 1 286 ? 5.137 0.29 -7.344 1 89.62 286 LEU A C 1
ATOM 2194 O O . LEU A 1 286 ? 5.777 1.333 -7.207 1 89.62 286 LEU A O 1
ATOM 2198 N N . PRO A 1 287 ? 4.449 0.024 -8.484 1 80.81 287 PRO A N 1
ATOM 2199 C CA . PRO A 1 287 ? 4.543 1.019 -9.555 1 80.81 287 PRO A CA 1
ATOM 2200 C C . PRO A 1 287 ? 4.039 2.395 -9.125 1 80.81 287 PRO A C 1
ATOM 2202 O O . PRO A 1 287 ? 4.562 3.416 -9.578 1 80.81 287 PRO A O 1
ATOM 2205 N N . PHE A 1 288 ? 3.111 2.41 -8.258 1 80.19 288 PHE A N 1
ATOM 2206 C CA . PHE A 1 288 ? 2.488 3.652 -7.812 1 80.19 288 PHE A CA 1
ATOM 2207 C C . PHE A 1 288 ? 3.391 4.391 -6.832 1 80.19 288 PHE A C 1
ATOM 2209 O O . PHE A 1 288 ? 3.42 5.621 -6.816 1 80.19 288 PHE A O 1
ATOM 2216 N N . LEU A 1 289 ? 4.059 3.68 -6.047 1 88.56 289 LEU A N 1
ATOM 2217 C CA . LEU A 1 289 ? 4.871 4.285 -4.996 1 88.56 289 LEU A CA 1
ATOM 2218 C C . LEU A 1 289 ? 6.32 4.434 -5.449 1 88.56 289 LEU A C 1
ATOM 2220 O O . LEU A 1 289 ? 7.18 4.855 -4.672 1 88.56 289 LEU A O 1
ATOM 2224 N N . ALA A 1 290 ? 6.586 4.152 -6.703 1 86.81 290 ALA A N 1
ATOM 2225 C CA . ALA A 1 290 ? 7.957 4.141 -7.203 1 86.81 290 ALA A CA 1
ATOM 2226 C C . ALA A 1 290 ? 8.617 5.508 -7.027 1 86.81 290 ALA A C 1
ATOM 2228 O O . ALA A 1 290 ? 9.766 5.594 -6.582 1 86.81 290 ALA A O 1
ATOM 2229 N N . GLY A 1 291 ? 7.918 6.531 -7.375 1 83.12 291 GLY A N 1
ATOM 2230 C CA . GLY A 1 291 ? 8.469 7.871 -7.211 1 83.12 291 GLY A CA 1
ATOM 2231 C C . GLY A 1 291 ? 8.828 8.195 -5.773 1 83.12 291 GLY A C 1
ATOM 2232 O O . GLY A 1 291 ? 9.867 8.805 -5.512 1 83.12 291 GLY A O 1
ATOM 2233 N N . ARG A 1 292 ? 8 7.871 -4.898 1 86.56 292 ARG A N 1
ATOM 2234 C CA . ARG A 1 292 ? 8.242 8.109 -3.48 1 86.56 292 ARG A CA 1
ATOM 2235 C C . ARG A 1 292 ? 9.43 7.289 -2.982 1 86.56 292 ARG A C 1
ATOM 2237 O O . ARG A 1 292 ? 10.258 7.789 -2.213 1 86.56 292 ARG A O 1
ATOM 2244 N N . ILE A 1 293 ? 9.484 6.047 -3.404 1 91.38 293 ILE A N 1
ATOM 2245 C CA . ILE A 1 293 ? 10.609 5.191 -3.043 1 91.38 293 ILE A CA 1
ATOM 2246 C C . ILE A 1 293 ? 11.914 5.832 -3.516 1 91.38 293 ILE A C 1
ATOM 2248 O O . ILE A 1 293 ? 12.875 5.949 -2.746 1 91.38 293 ILE A O 1
ATOM 2252 N N . GLU A 1 294 ? 11.914 6.238 -4.727 1 87.88 294 GLU A N 1
ATOM 2253 C CA . GLU A 1 294 ? 13.102 6.867 -5.297 1 87.88 294 GLU A CA 1
ATOM 2254 C C . GLU A 1 294 ? 13.516 8.094 -4.492 1 87.88 294 GLU A C 1
ATOM 2256 O O . GLU A 1 294 ? 14.695 8.273 -4.195 1 87.88 294 GLU A O 1
ATOM 2261 N N . SER A 1 295 ? 12.562 8.914 -4.164 1 85.06 295 SER A N 1
ATOM 2262 C CA . SER A 1 295 ? 12.836 10.125 -3.398 1 85.06 295 SER A CA 1
ATOM 2263 C C . SER A 1 295 ? 13.406 9.797 -2.023 1 85.06 295 SER A C 1
ATOM 2265 O O . SER A 1 295 ? 14.375 10.414 -1.585 1 85.06 295 SER A O 1
ATOM 2267 N N . CYS A 1 296 ? 12.844 8.859 -1.377 1 88.81 296 CYS A N 1
ATOM 2268 C CA . CYS A 1 296 ? 13.305 8.5 -0.042 1 88.81 296 CYS A CA 1
ATOM 2269 C C . CYS A 1 296 ? 14.711 7.914 -0.09 1 88.81 296 CYS A C 1
ATOM 2271 O O . CYS A 1 296 ? 15.523 8.172 0.801 1 88.81 296 CYS A O 1
ATOM 2273 N N . VAL A 1 297 ? 14.984 7.133 -1.109 1 91.75 297 VAL A N 1
ATOM 2274 C CA . VAL A 1 297 ? 16.312 6.566 -1.27 1 91.75 297 VAL A CA 1
ATOM 2275 C C . VAL A 1 297 ? 17.344 7.684 -1.46 1 91.75 297 VAL A C 1
ATOM 2277 O O . VAL A 1 297 ? 18.422 7.664 -0.856 1 91.75 297 VAL A O 1
ATOM 2280 N N . ALA A 1 298 ? 16.984 8.672 -2.236 1 87.19 298 ALA A N 1
ATOM 2281 C CA . ALA A 1 298 ? 17.875 9.773 -2.562 1 87.19 298 ALA A CA 1
ATOM 2282 C C . ALA A 1 298 ? 18.219 10.602 -1.319 1 87.19 298 ALA A C 1
ATOM 2284 O O . ALA A 1 298 ? 19.25 11.266 -1.269 1 87.19 298 ALA A O 1
ATOM 2285 N N . HIS A 1 299 ? 17.406 10.477 -0.291 1 84.06 299 HIS A N 1
ATOM 2286 C CA . HIS A 1 299 ? 17.594 11.328 0.876 1 84.06 299 HIS A CA 1
ATOM 2287 C C . HIS A 1 299 ? 17.906 10.508 2.119 1 84.06 299 HIS A C 1
ATOM 2289 O O . HIS A 1 299 ? 17.984 11.047 3.225 1 84.06 299 HIS A O 1
ATOM 2295 N N . GLU A 1 300 ? 18.125 9.227 1.917 1 87.12 300 GLU A N 1
ATOM 2296 C CA . GLU A 1 300 ? 18.344 8.367 3.076 1 87.12 300 GLU A CA 1
ATOM 2297 C C . GLU A 1 300 ? 19.75 8.531 3.625 1 87.12 300 GLU A C 1
ATOM 2299 O O . GLU A 1 300 ? 20.719 8.148 2.969 1 87.12 300 GLU A O 1
ATOM 2304 N N . ARG A 1 301 ? 19.812 8.961 4.812 1 80.69 301 ARG A N 1
ATOM 2305 C CA . ARG A 1 301 ? 21.078 9.344 5.43 1 80.69 301 ARG A CA 1
ATOM 2306 C C . ARG A 1 301 ? 21.938 8.117 5.73 1 80.69 301 ARG A C 1
ATOM 2308 O O . ARG A 1 301 ? 23.156 8.227 5.891 1 80.69 301 ARG A O 1
ATOM 2315 N N . ARG A 1 302 ? 21.406 6.973 5.805 1 84 302 ARG A N 1
ATOM 2316 C CA . ARG A 1 302 ? 22.172 5.762 6.113 1 84 302 ARG A CA 1
ATOM 2317 C C . ARG A 1 302 ? 22.984 5.305 4.906 1 84 302 ARG A C 1
ATOM 2319 O O . ARG A 1 302 ? 23.938 4.555 5.051 1 84 302 ARG A O 1
ATOM 2326 N N . PHE A 1 303 ? 22.578 5.66 3.787 1 90.44 303 PHE A N 1
ATOM 2327 C CA . PHE A 1 303 ? 23.234 5.176 2.58 1 90.44 303 PHE A CA 1
ATOM 2328 C C . PHE A 1 303 ? 24.531 5.941 2.32 1 90.44 303 PHE A C 1
ATOM 2330 O O . PHE A 1 303 ? 24.594 7.148 2.566 1 90.44 303 PHE A O 1
ATOM 2337 N N . LEU A 1 304 ? 25.547 5.289 1.817 1 89.19 304 LEU A N 1
ATOM 2338 C CA . LEU A 1 304 ? 26.859 5.84 1.53 1 89.19 304 LEU A CA 1
ATOM 2339 C C . LEU A 1 304 ? 26.75 7.09 0.663 1 89.19 304 LEU A C 1
ATOM 2341 O O . LEU A 1 304 ? 27.484 8.062 0.876 1 89.19 304 LEU A O 1
ATOM 2345 N N . ALA A 1 305 ? 25.891 7.09 -0.247 1 85.69 305 ALA A N 1
ATOM 2346 C CA . ALA A 1 305 ? 25.703 8.211 -1.166 1 85.69 305 ALA A CA 1
ATOM 2347 C C . ALA A 1 305 ? 25.328 9.484 -0.413 1 85.69 305 ALA A C 1
ATOM 2349 O O . ALA A 1 305 ? 25.531 10.594 -0.907 1 85.69 305 ALA A O 1
ATOM 2350 N N . ASN A 1 306 ? 24.781 9.336 0.747 1 83.44 306 ASN A N 1
ATOM 2351 C CA . ASN A 1 306 ? 24.312 10.477 1.523 1 83.44 306 ASN A CA 1
ATOM 2352 C C . ASN A 1 306 ? 25.062 10.602 2.846 1 83.44 306 ASN A C 1
ATOM 2354 O O . ASN A 1 306 ? 24.531 11.141 3.816 1 83.44 306 ASN A O 1
ATOM 2358 N N . GLY A 1 307 ? 26.266 9.969 2.883 1 83.31 307 GLY A N 1
ATOM 2359 C CA . GLY A 1 307 ? 27.172 10.164 4.012 1 83.31 307 GLY A CA 1
ATOM 2360 C C . GLY A 1 307 ? 27.031 9.086 5.07 1 83.31 307 GLY A C 1
ATOM 2361 O O . GLY A 1 307 ? 27.609 9.188 6.152 1 83.31 307 GLY A O 1
ATOM 2362 N N . GLY A 1 308 ? 26.234 8.016 4.75 1 86.94 308 GLY A N 1
ATOM 2363 C CA . GLY A 1 308 ? 26.047 6.949 5.719 1 86.94 308 GLY A CA 1
ATOM 2364 C C . GLY A 1 308 ? 27.047 5.816 5.566 1 86.94 308 GLY A C 1
ATOM 2365 O O . GLY A 1 308 ? 28.156 6.027 5.086 1 86.94 308 GLY A O 1
ATOM 2366 N N . SER A 1 309 ? 26.656 4.656 6.129 1 87.69 309 SER A N 1
ATOM 2367 C CA . SER A 1 309 ? 27.609 3.555 6.188 1 87.69 309 SER A CA 1
ATOM 2368 C C . SER A 1 309 ? 27.078 2.332 5.441 1 87.69 309 SER A C 1
ATOM 2370 O O . SER A 1 309 ? 27.766 1.312 5.348 1 87.69 309 SER A O 1
ATOM 2372 N N . VAL A 1 310 ? 25.922 2.367 4.918 1 89.56 310 VAL A N 1
ATOM 2373 C CA . VAL A 1 310 ? 25.297 1.217 4.262 1 89.56 310 VAL A CA 1
ATOM 2374 C C . VAL A 1 310 ? 25.266 1.441 2.75 1 89.56 310 VAL A C 1
ATOM 2376 O O . VAL A 1 310 ? 24.969 2.541 2.287 1 89.56 310 VAL A O 1
ATOM 2379 N N . VAL A 1 311 ? 25.641 0.456 2.053 1 91.56 311 VAL A N 1
ATOM 2380 C CA . VAL A 1 311 ? 25.562 0.541 0.599 1 91.56 311 VAL A CA 1
ATOM 2381 C C . VAL A 1 311 ? 24.109 0.489 0.154 1 91.56 311 VAL A C 1
ATOM 2383 O O . VAL A 1 311 ? 23.375 -0.447 0.497 1 91.56 311 VAL A O 1
ATOM 2386 N N . GLY A 1 312 ? 23.641 1.469 -0.508 1 92.94 312 GLY A N 1
ATOM 2387 C CA . GLY A 1 312 ? 22.312 1.509 -1.089 1 92.94 312 GLY A CA 1
ATOM 2388 C C . GLY A 1 312 ? 22.281 1.097 -2.549 1 92.94 312 GLY A C 1
ATOM 2389 O O . GLY A 1 312 ? 23.328 0.796 -3.135 1 92.94 312 GLY A O 1
ATOM 2390 N N . PRO A 1 313 ? 21.141 1.073 -3.105 1 96.06 313 PRO A N 1
ATOM 2391 C CA . PRO A 1 313 ? 21.016 0.631 -4.496 1 96.06 313 PRO A CA 1
ATOM 2392 C C . PRO A 1 313 ? 21.688 1.588 -5.48 1 96.06 313 PRO A C 1
ATOM 2394 O O . PRO A 1 313 ? 21.641 2.805 -5.289 1 96.06 313 PRO A O 1
ATOM 2397 N N . LYS A 1 314 ? 22.281 1.012 -6.48 1 94.69 314 LYS A N 1
ATOM 2398 C CA . LYS A 1 314 ? 22.859 1.777 -7.582 1 94.69 314 LYS A CA 1
ATOM 2399 C C . LYS A 1 314 ? 21.828 2.012 -8.688 1 94.69 314 LYS A C 1
ATOM 2401 O O . LYS A 1 314 ? 21.734 3.115 -9.227 1 94.69 314 LYS A O 1
ATOM 2406 N N . LYS A 1 315 ? 21.062 0.954 -8.977 1 94.19 315 LYS A N 1
ATOM 2407 C CA . LYS A 1 315 ? 19.969 1.087 -9.93 1 94.19 315 LYS A CA 1
ATOM 2408 C C . LYS A 1 315 ? 18.828 1.909 -9.344 1 94.19 315 LYS A C 1
ATOM 2410 O O . LYS A 1 315 ? 18.531 1.81 -8.148 1 94.19 315 LYS A O 1
ATOM 2415 N N . SER A 1 316 ? 18.188 2.703 -10.195 1 92.88 316 SER A N 1
ATOM 2416 C CA . SER A 1 316 ? 16.953 3.34 -9.75 1 92.88 316 SER A CA 1
ATOM 2417 C C . SER A 1 316 ? 15.797 2.344 -9.719 1 92.88 316 SER A C 1
ATOM 2419 O O . SER A 1 316 ? 15.82 1.336 -10.43 1 92.88 316 SER A O 1
ATOM 2421 N N . ILE A 1 317 ? 14.859 2.635 -8.938 1 92.69 317 ILE A N 1
ATOM 2422 C CA . ILE A 1 317 ? 13.68 1.779 -8.883 1 92.69 317 ILE A CA 1
ATOM 2423 C C . ILE A 1 317 ? 12.992 1.761 -10.25 1 92.69 317 ILE A C 1
ATOM 2425 O O . ILE A 1 317 ? 12.406 0.75 -10.641 1 92.69 317 ILE A O 1
ATOM 2429 N N . TRP A 1 318 ? 13.102 2.822 -11.016 1 84.38 318 TRP A N 1
ATOM 2430 C CA . TRP A 1 318 ? 12.531 2.893 -12.359 1 84.38 318 TRP A CA 1
ATOM 2431 C C . TRP A 1 318 ? 13.242 1.934 -13.305 1 84.38 318 TRP A C 1
ATOM 2433 O O . TRP A 1 318 ? 12.602 1.263 -14.117 1 84.38 318 TRP A O 1
ATOM 2443 N N . ASP A 1 319 ? 14.547 1.888 -13.148 1 88.88 319 ASP A N 1
ATOM 2444 C CA . ASP A 1 319 ? 15.305 0.934 -13.953 1 88.88 319 ASP A CA 1
ATOM 2445 C C . ASP A 1 319 ? 14.906 -0.503 -13.625 1 88.88 319 ASP A C 1
ATOM 2447 O O . ASP A 1 319 ? 14.773 -1.34 -14.516 1 88.88 319 ASP A O 1
ATOM 2451 N N . VAL A 1 320 ? 14.719 -0.764 -12.375 1 92.56 320 VAL A N 1
ATOM 2452 C CA . VAL A 1 320 ? 14.305 -2.096 -11.938 1 92.56 320 VAL A CA 1
ATOM 2453 C C . VAL A 1 320 ? 12.945 -2.438 -12.539 1 92.56 320 VAL A C 1
ATOM 2455 O O . VAL A 1 320 ? 12.758 -3.527 -13.086 1 92.56 320 VAL A O 1
ATOM 2458 N N . LEU A 1 321 ? 12.016 -1.496 -12.477 1 87.12 321 LEU A N 1
ATOM 2459 C CA . LEU A 1 321 ? 10.68 -1.699 -13.016 1 87.12 321 LEU A CA 1
ATOM 2460 C C . LEU A 1 321 ? 10.727 -1.921 -14.523 1 87.12 321 LEU A C 1
ATOM 2462 O O . LEU A 1 321 ? 9.961 -2.727 -15.062 1 87.12 321 LEU A O 1
ATOM 2466 N N . LYS A 1 322 ? 11.656 -1.351 -15.164 1 81.69 322 LYS A N 1
ATOM 2467 C CA . LYS A 1 322 ? 11.734 -1.404 -16.625 1 81.69 322 LYS A CA 1
ATOM 2468 C C . LYS A 1 322 ? 12.492 -2.648 -17.078 1 81.69 322 LYS A C 1
ATOM 2470 O O . LYS A 1 322 ? 12.188 -3.209 -18.141 1 81.69 322 LYS A O 1
ATOM 2475 N N . GLN A 1 323 ? 13.461 -3.055 -16.297 1 87.31 323 GLN A N 1
ATOM 2476 C CA . GLN A 1 323 ? 14.383 -4.066 -16.781 1 87.31 323 GLN A CA 1
ATOM 2477 C C . GLN A 1 323 ? 14.109 -5.426 -16.141 1 87.31 323 GLN A C 1
ATOM 2479 O O . GLN A 1 323 ? 14.32 -6.465 -16.781 1 87.31 323 GLN A O 1
ATOM 2484 N N . ASN A 1 324 ? 13.602 -5.414 -14.922 1 92.94 324 ASN A N 1
ATOM 2485 C CA . ASN A 1 324 ? 13.547 -6.672 -14.18 1 92.94 324 ASN A CA 1
ATOM 2486 C C . ASN A 1 324 ? 12.109 -7.109 -13.922 1 92.94 324 ASN A C 1
ATOM 2488 O O . ASN A 1 324 ? 11.859 -8.289 -13.648 1 92.94 324 ASN A O 1
ATOM 2492 N N . ILE A 1 325 ? 11.117 -6.133 -13.992 1 90.69 325 ILE A N 1
ATOM 2493 C CA . ILE A 1 325 ? 9.789 -6.43 -13.461 1 90.69 325 ILE A CA 1
ATOM 2494 C C . ILE A 1 325 ? 8.781 -6.5 -14.602 1 90.69 325 ILE A C 1
ATOM 2496 O O . ILE A 1 325 ? 8.797 -5.664 -15.508 1 90.69 325 ILE A O 1
ATOM 2500 N N . TYR A 1 326 ? 7.984 -7.551 -14.609 1 82.19 326 TYR A N 1
ATOM 2501 C CA . TYR A 1 326 ? 6.746 -7.668 -15.375 1 82.19 326 TYR A CA 1
ATOM 2502 C C . TYR A 1 326 ? 5.531 -7.617 -14.453 1 82.19 326 TYR A C 1
ATOM 2504 O O . TYR A 1 326 ? 5.629 -7.945 -13.266 1 82.19 326 TYR A O 1
ATOM 2512 N N . LEU A 1 327 ? 4.414 -7.078 -14.945 1 81.69 327 LEU A N 1
ATOM 2513 C CA . LEU A 1 327 ? 3.197 -6.945 -14.156 1 81.69 327 LEU A CA 1
ATOM 2514 C C . LEU A 1 327 ? 2.055 -7.746 -14.766 1 81.69 327 LEU A C 1
ATOM 2516 O O . LEU A 1 327 ? 1.907 -7.785 -15.992 1 81.69 327 LEU A O 1
ATOM 2520 N N . ASP A 1 328 ? 1.342 -8.406 -13.938 1 76.62 328 ASP A N 1
ATOM 2521 C CA . ASP A 1 328 ? 0.102 -8.977 -14.469 1 76.62 328 ASP A CA 1
ATOM 2522 C C . ASP A 1 328 ? -1.006 -7.926 -14.508 1 76.62 328 ASP A C 1
ATOM 2524 O O . ASP A 1 328 ? -0.904 -6.883 -13.859 1 76.62 328 ASP A O 1
ATOM 2528 N N . ALA A 1 329 ? -1.956 -8.07 -15.297 1 62.62 329 ALA A N 1
ATOM 2529 C CA . ALA A 1 329 ? -3.018 -7.082 -15.461 1 62.62 329 ALA A CA 1
ATOM 2530 C C . ALA A 1 329 ? -4.227 -7.426 -14.602 1 62.62 329 ALA A C 1
ATOM 2532 O O . ALA A 1 329 ? -5.371 -7.234 -15.016 1 62.62 329 ALA A O 1
ATOM 2533 N N . VAL A 1 330 ? -3.988 -8.078 -13.43 1 55.72 330 VAL A N 1
ATOM 2534 C CA . VAL A 1 330 ? -5.109 -8.336 -12.531 1 55.72 330 VAL A CA 1
ATOM 2535 C C . VAL A 1 330 ? -5.527 -7.043 -11.844 1 55.72 330 VAL A C 1
ATOM 2537 O O . VAL A 1 330 ? -4.996 -6.691 -10.789 1 55.72 330 VAL A O 1
ATOM 2540 N N . ILE A 1 331 ? -5.867 -5.902 -12.68 1 53.34 331 ILE A N 1
ATOM 2541 C CA . ILE A 1 331 ? -6.16 -4.617 -12.055 1 53.34 331 ILE A CA 1
ATOM 2542 C C . ILE A 1 331 ? -7.672 -4.406 -11.992 1 53.34 331 ILE A C 1
ATOM 2544 O O . ILE A 1 331 ? -8.383 -4.641 -12.977 1 53.34 331 ILE A O 1
ATOM 2548 N N . TYR A 1 332 ? -8.062 -4.391 -10.789 1 49.62 332 TYR A N 1
ATOM 2549 C CA . TYR A 1 332 ? -9.477 -4.082 -10.602 1 49.62 332 TYR A CA 1
ATOM 2550 C C . TYR A 1 332 ? -9.773 -2.633 -10.969 1 49.62 332 TYR A C 1
ATOM 2552 O O . TYR A 1 332 ? -9.781 -1.757 -10.102 1 49.62 332 TYR A O 1
ATOM 2560 N N . GLY A 1 333 ? -9.766 -2.404 -12.305 1 50.72 333 GLY A N 1
ATOM 2561 C CA . GLY A 1 333 ? -10.25 -1.112 -12.773 1 50.72 333 GLY A CA 1
ATOM 2562 C C . GLY A 1 333 ? -9.25 -0.395 -13.664 1 50.72 333 GLY A C 1
ATOM 2563 O O . GLY A 1 333 ? -8.07 -0.753 -13.695 1 50.72 333 GLY A O 1
ATOM 2564 N N . GLU A 1 334 ? -9.664 0.433 -14.375 1 57.25 334 GLU A N 1
ATOM 2565 C CA . GLU A 1 334 ? -8.906 1.189 -15.367 1 57.25 334 GLU A CA 1
ATOM 2566 C C . GLU A 1 334 ? -7.738 1.932 -14.719 1 57.25 334 GLU A C 1
ATOM 2568 O O . GLU A 1 334 ? -6.648 2.008 -15.289 1 57.25 334 GLU A O 1
ATOM 2573 N N . VAL A 1 335 ? -7.906 2.33 -13.516 1 53.47 335 VAL A N 1
ATOM 2574 C CA . VAL A 1 335 ? -6.902 3.125 -12.812 1 53.47 335 VAL A CA 1
ATOM 2575 C C . VAL A 1 335 ? -5.676 2.264 -12.516 1 53.47 335 VAL A C 1
ATOM 2577 O O . VAL A 1 335 ? -4.543 2.689 -12.75 1 53.47 335 VAL A O 1
ATOM 2580 N N . GLY A 1 336 ? -5.949 1.139 -12.117 1 56.81 336 GLY A N 1
ATOM 2581 C CA . GLY A 1 336 ? -4.848 0.23 -11.828 1 56.81 336 GLY A CA 1
ATOM 2582 C C . GLY A 1 336 ? -4.047 -0.137 -13.062 1 56.81 336 GLY A C 1
ATOM 2583 O O . GLY A 1 336 ? -2.814 -0.172 -13.023 1 56.81 336 GLY A O 1
ATOM 2584 N N . LEU A 1 337 ? -4.801 -0.353 -14.094 1 56.34 337 LEU A N 1
ATOM 2585 C CA . LEU A 1 337 ? -4.129 -0.709 -15.344 1 56.34 337 LEU A CA 1
ATOM 2586 C C . LEU A 1 337 ? -3.25 0.437 -15.836 1 56.34 337 LEU A C 1
ATOM 2588 O O . LEU A 1 337 ? -2.111 0.216 -16.25 1 56.34 337 LEU A O 1
ATOM 2592 N N . LYS A 1 338 ? -3.768 1.63 -15.695 1 62.19 338 LYS A N 1
ATOM 2593 C CA . LYS A 1 338 ? -3.01 2.797 -16.141 1 62.19 338 LYS A CA 1
ATOM 2594 C C . LYS A 1 338 ? -1.772 3.008 -15.266 1 62.19 338 LYS A C 1
ATOM 2596 O O . LYS A 1 338 ? -0.698 3.332 -15.781 1 62.19 338 LYS A O 1
ATOM 2601 N N . ALA A 1 339 ? -1.928 2.773 -14.078 1 59.94 339 ALA A N 1
ATOM 2602 C CA . ALA A 1 339 ? -0.795 2.902 -13.164 1 59.94 339 ALA A CA 1
ATOM 2603 C C . ALA A 1 339 ? 0.275 1.858 -13.469 1 59.94 339 ALA A C 1
ATOM 2605 O O . ALA A 1 339 ? 1.47 2.162 -13.453 1 59.94 339 ALA A O 1
ATOM 2606 N N . ALA A 1 340 ? -0.161 0.701 -13.711 1 54.53 340 ALA A N 1
ATOM 2607 C CA . ALA A 1 340 ? 0.766 -0.382 -14.031 1 54.53 340 ALA A CA 1
ATOM 2608 C C . ALA A 1 340 ? 1.55 -0.076 -15.305 1 54.53 340 ALA A C 1
ATOM 2610 O O . ALA A 1 340 ? 2.77 -0.253 -15.352 1 54.53 340 ALA A O 1
ATOM 2611 N N . VAL A 1 341 ? 0.832 0.405 -16.328 1 52.66 341 VAL A N 1
ATOM 2612 C CA . VAL A 1 341 ? 1.47 0.688 -17.609 1 52.66 341 VAL A CA 1
ATOM 2613 C C . VAL A 1 341 ? 2.438 1.858 -17.453 1 52.66 341 VAL A C 1
ATOM 2615 O O . VAL A 1 341 ? 3.564 1.81 -17.953 1 52.66 341 VAL A O 1
ATOM 2618 N N . HIS A 1 342 ? 2.008 2.832 -16.75 1 57.5 342 HIS A N 1
ATOM 2619 C CA . HIS A 1 342 ? 2.846 4.016 -16.594 1 57.5 342 HIS A CA 1
ATOM 2620 C C . HIS A 1 342 ? 4.043 3.719 -15.688 1 57.5 342 HIS A C 1
ATOM 2622 O O . HIS A 1 342 ? 5.168 4.129 -15.992 1 57.5 342 HIS A O 1
ATOM 2628 N N . GLY A 1 343 ? 3.771 3.07 -14.672 1 51.28 343 GLY A N 1
ATOM 2629 C CA . GLY A 1 343 ? 4.824 2.742 -13.719 1 51.28 343 GLY A CA 1
ATOM 2630 C C . GLY A 1 343 ? 5.895 1.84 -14.305 1 51.28 343 GLY A C 1
ATOM 2631 O O . GLY A 1 343 ? 7.074 1.977 -13.984 1 51.28 343 GLY A O 1
ATOM 2632 N N . SER A 1 344 ? 5.426 0.917 -15.133 1 48.5 344 SER A N 1
ATOM 2633 C CA . SER A 1 344 ? 6.367 -0.011 -15.758 1 48.5 344 SER A CA 1
ATOM 2634 C C . SER A 1 344 ? 7.039 0.614 -16.969 1 48.5 344 SER A C 1
ATOM 2636 O O . SER A 1 344 ? 8.039 0.093 -17.469 1 48.5 344 SER A O 1
ATOM 2638 N N . GLY A 1 345 ? 6.531 1.766 -17.281 1 47.38 345 GLY A N 1
ATOM 2639 C CA . GLY A 1 345 ? 7.109 2.518 -18.391 1 47.38 345 GLY A CA 1
ATOM 2640 C C . GLY A 1 345 ? 6.57 2.096 -19.734 1 47.38 345 GLY A C 1
ATOM 2641 O O . GLY A 1 345 ? 6.781 2.785 -20.734 1 47.38 345 GLY A O 1
ATOM 2642 N N . SER A 1 346 ? 6.047 0.855 -19.844 1 47.38 346 SER A N 1
ATOM 2643 C CA . SER A 1 346 ? 5.566 0.389 -21.141 1 47.38 346 SER A CA 1
ATOM 2644 C C . SER A 1 346 ? 4.48 -0.672 -20.984 1 47.38 346 SER A C 1
ATOM 2646 O O . SER A 1 346 ? 4.484 -1.425 -20 1 47.38 346 SER A O 1
ATOM 2648 N N . ALA A 1 347 ? 3.547 -0.695 -21.906 1 54.88 347 ALA A N 1
ATOM 2649 C CA . ALA A 1 347 ? 2.52 -1.732 -21.953 1 54.88 347 ALA A CA 1
ATOM 2650 C C . ALA A 1 347 ? 3.141 -3.109 -22.188 1 54.88 347 ALA A C 1
ATOM 2652 O O . ALA A 1 347 ? 2.525 -4.133 -21.875 1 54.88 347 ALA A O 1
ATOM 2653 N N . ASP A 1 348 ? 4.406 -3.172 -22.578 1 56.66 348 ASP A N 1
ATOM 2654 C CA . ASP A 1 348 ? 5.055 -4.43 -22.938 1 56.66 348 ASP A CA 1
ATOM 2655 C C . ASP A 1 348 ? 5.434 -5.223 -21.688 1 56.66 348 ASP A C 1
ATOM 2657 O O . ASP A 1 348 ? 5.828 -6.387 -21.781 1 56.66 348 ASP A O 1
ATOM 2661 N N . ARG A 1 349 ? 5.102 -4.555 -20.656 1 57.75 349 ARG A N 1
ATOM 2662 C CA . ARG A 1 349 ? 5.516 -5.219 -19.422 1 57.75 349 ARG A CA 1
ATOM 2663 C C . ARG A 1 349 ? 4.305 -5.613 -18.578 1 57.75 349 ARG A C 1
ATOM 2665 O O . ARG A 1 349 ? 4.453 -6.102 -17.453 1 57.75 349 ARG A O 1
ATOM 2672 N N . VAL A 1 350 ? 3.174 -5.391 -19.125 1 54.41 350 VAL A N 1
ATOM 2673 C CA . VAL A 1 350 ? 1.929 -5.754 -18.453 1 54.41 350 VAL A CA 1
ATOM 2674 C C . VAL A 1 350 ? 1.314 -6.977 -19.125 1 54.41 350 VAL A C 1
ATOM 2676 O O . VAL A 1 350 ? 1.189 -7.023 -20.344 1 54.41 350 VAL A O 1
ATOM 2679 N N . LEU A 1 351 ? 1.088 -8.047 -18.359 1 54.75 351 LEU A N 1
ATOM 2680 C CA . LEU A 1 351 ? 0.534 -9.297 -18.859 1 54.75 351 LEU A CA 1
ATOM 2681 C C . LEU A 1 351 ? -0.896 -9.492 -18.375 1 54.75 351 LEU A C 1
ATOM 2683 O O . LEU A 1 351 ? -1.208 -9.188 -17.219 1 54.75 351 LEU A O 1
ATOM 2687 N N . PHE A 1 352 ? -1.777 -9.945 -19.203 1 52.84 352 PHE A N 1
ATOM 2688 C CA . PHE A 1 352 ? -3.197 -10.125 -18.922 1 52.84 352 PHE A CA 1
ATOM 2689 C C . PHE A 1 352 ? -3.414 -11.219 -17.891 1 52.84 352 PHE A C 1
ATOM 2691 O O . PHE A 1 352 ? -2.697 -12.219 -17.875 1 52.84 352 PHE A O 1
ATOM 2698 N N . ALA A 1 353 ? -4.266 -10.852 -17.016 1 53.88 353 ALA A N 1
ATOM 2699 C CA . ALA A 1 353 ? -4.852 -11.82 -16.094 1 53.88 353 ALA A CA 1
ATOM 2700 C C . ALA A 1 353 ? -6.363 -11.648 -16 1 53.88 353 ALA A C 1
ATOM 2702 O O . ALA A 1 353 ? -6.883 -10.547 -16.188 1 53.88 353 ALA A O 1
ATOM 2703 N N . ILE A 1 354 ? -7.168 -12.609 -16.047 1 42.41 354 ILE A N 1
ATOM 2704 C CA . ILE A 1 354 ? -8.625 -12.68 -16.156 1 42.41 354 ILE A CA 1
ATOM 2705 C C . ILE A 1 354 ? -9.258 -11.625 -15.266 1 42.41 354 ILE A C 1
ATOM 2707 O O . ILE A 1 354 ? -10.297 -11.047 -15.609 1 42.41 354 ILE A O 1
ATOM 2711 N N . ASP A 1 355 ? -8.828 -11.344 -14.172 1 43.44 355 ASP A N 1
ATOM 2712 C CA . ASP A 1 355 ? -9.539 -10.367 -13.352 1 43.44 355 ASP A CA 1
ATOM 2713 C C . ASP A 1 355 ? -9.211 -8.938 -13.781 1 43.44 355 ASP A C 1
ATOM 2715 O O . ASP A 1 355 ? -9.516 -7.98 -13.07 1 43.44 355 ASP A O 1
ATOM 2719 N N . GLY A 1 356 ? -8.641 -8.906 -15.023 1 40.56 356 GLY A N 1
ATOM 2720 C CA . GLY A 1 356 ? -8.289 -7.594 -15.539 1 40.56 356 GLY A CA 1
ATOM 2721 C C . GLY A 1 356 ? -9.367 -6.992 -16.422 1 40.56 356 GLY A C 1
ATOM 2722 O O . GLY A 1 356 ? -10.188 -7.719 -16.984 1 40.56 356 GLY A O 1
ATOM 2723 N N . ALA A 1 357 ? -9.836 -5.703 -16.281 1 39.81 357 ALA A N 1
ATOM 2724 C CA . ALA A 1 357 ? -10.844 -5 -17.078 1 39.81 357 ALA A CA 1
ATOM 2725 C C . ALA A 1 357 ? -10.234 -4.426 -18.344 1 39.81 357 ALA A C 1
ATOM 2727 O O . ALA A 1 357 ? -9.516 -3.424 -18.297 1 39.81 357 ALA A O 1
ATOM 2728 N N . PHE A 1 358 ? -10.039 -5.207 -19.531 1 40.75 358 PHE A N 1
ATOM 2729 C CA . PHE A 1 358 ? -9.406 -4.621 -20.703 1 40.75 358 PHE A CA 1
ATOM 2730 C C . PHE A 1 358 ? -10.43 -4.379 -21.812 1 40.75 358 PHE A C 1
ATOM 2732 O O . PHE A 1 358 ? -11.336 -5.184 -22.016 1 40.75 358 PHE A O 1
ATOM 2739 N N . GLY A 1 359 ? -10.578 -3.162 -22.062 1 40.81 359 GLY A N 1
ATOM 2740 C CA . GLY A 1 359 ? -11.195 -2.891 -23.344 1 40.81 359 GLY A CA 1
ATOM 2741 C C . GLY A 1 359 ? -10.305 -3.256 -24.516 1 40.81 359 GLY A C 1
ATOM 2742 O O . GLY A 1 359 ? -9.078 -3.285 -24.391 1 40.81 359 GLY A O 1
ATOM 2743 N N . THR A 1 360 ? -10.656 -4.223 -25.516 1 44.81 360 THR A N 1
ATOM 2744 C CA . THR A 1 360 ? -10.031 -5.113 -26.484 1 44.81 360 THR A CA 1
ATOM 2745 C C . THR A 1 360 ? -9.406 -4.316 -27.625 1 44.81 360 THR A C 1
ATOM 2747 O O . THR A 1 360 ? -8.57 -4.84 -28.359 1 44.81 360 THR A O 1
ATOM 2750 N N . GLU A 1 361 ? -9.633 -3.041 -27.828 1 47.62 361 GLU A N 1
ATOM 2751 C CA . GLU A 1 361 ? -9.43 -2.744 -29.234 1 47.62 361 GLU A CA 1
ATOM 2752 C C . GLU A 1 361 ? -8.078 -2.076 -29.484 1 47.62 361 GLU A C 1
ATOM 2754 O O . GL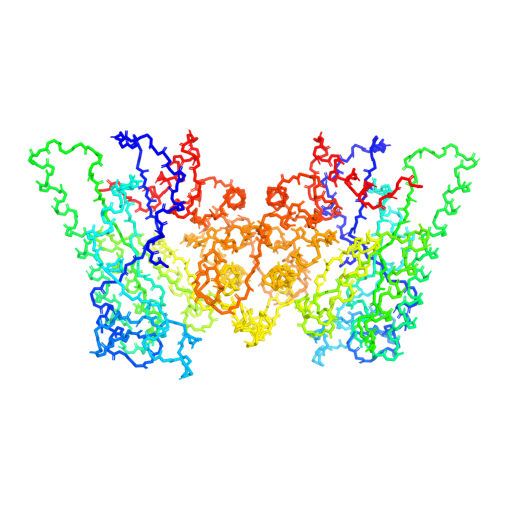U A 1 361 ? -7.652 -1.927 -30.625 1 47.62 361 GLU A O 1
ATOM 2759 N N . SER A 1 362 ? -7.227 -1.86 -28.594 1 52.72 362 SER A N 1
ATOM 2760 C CA . SER A 1 362 ? -5.992 -1.127 -28.844 1 52.72 362 SER A CA 1
ATOM 2761 C C . SER A 1 362 ? -4.789 -2.064 -28.891 1 52.72 362 SER A C 1
ATOM 2763 O O . SER A 1 362 ? -4.863 -3.197 -28.406 1 52.72 362 SER A O 1
ATOM 2765 N N . ASP A 1 363 ? -3.699 -1.764 -29.766 1 54.72 363 ASP A N 1
ATOM 2766 C CA . ASP A 1 363 ? -2.445 -2.51 -29.797 1 54.72 363 ASP A CA 1
ATOM 2767 C C . ASP A 1 363 ? -1.939 -2.783 -28.375 1 54.72 363 ASP A C 1
ATOM 2769 O O . ASP A 1 363 ? -1.407 -3.859 -28.094 1 54.72 363 ASP A O 1
ATOM 2773 N N . ALA A 1 364 ? -2.121 -1.863 -27.656 1 54.69 364 ALA A N 1
ATOM 2774 C CA . ALA A 1 364 ? -1.745 -2.059 -26.25 1 54.69 364 ALA A CA 1
ATOM 2775 C C . ALA A 1 364 ? -2.566 -3.174 -25.609 1 54.69 364 ALA A C 1
ATOM 2777 O O . ALA A 1 364 ? -2.035 -3.994 -24.859 1 54.69 364 ALA A O 1
ATOM 2778 N N . ALA A 1 365 ? -3.744 -3.209 -26 1 57.66 365 ALA A N 1
ATOM 2779 C CA . ALA A 1 365 ? -4.613 -4.25 -25.469 1 57.66 365 ALA A CA 1
ATOM 2780 C C . ALA A 1 365 ? -4.188 -5.629 -25.953 1 57.66 365 ALA A C 1
ATOM 2782 O O . ALA A 1 365 ? -4.129 -6.582 -25.172 1 57.66 365 ALA A O 1
ATOM 2783 N N . LYS A 1 366 ? -3.809 -5.699 -27.234 1 59.72 366 LYS A N 1
ATOM 2784 C CA . LYS A 1 366 ? -3.371 -6.969 -27.812 1 59.72 366 LYS A CA 1
ATOM 2785 C C . LYS A 1 366 ? -2.088 -7.457 -27.141 1 59.72 366 LYS A C 1
ATOM 2787 O O . LYS A 1 366 ? -1.94 -8.648 -26.859 1 59.72 366 LYS A O 1
ATOM 2792 N N . ALA A 1 367 ? -1.188 -6.613 -26.938 1 58.88 367 ALA A N 1
ATOM 2793 C CA . ALA A 1 367 ? 0.055 -6.957 -26.25 1 58.88 367 ALA A CA 1
ATOM 2794 C C . ALA A 1 367 ? -0.218 -7.445 -24.828 1 58.88 367 ALA A C 1
ATOM 2796 O O . ALA A 1 367 ? 0.31 -8.477 -24.406 1 58.88 367 ALA A O 1
ATOM 2797 N N . ILE A 1 368 ? -1.088 -6.777 -24.203 1 57.94 368 ILE A N 1
ATOM 2798 C CA . ILE A 1 368 ? -1.369 -7.074 -22.812 1 57.94 368 ILE A CA 1
ATOM 2799 C C . ILE A 1 368 ? -2.17 -8.367 -22.703 1 57.94 368 ILE A C 1
ATOM 2801 O O . ILE A 1 368 ? -1.924 -9.188 -21.812 1 57.94 368 ILE A O 1
ATOM 2805 N N . LEU A 1 369 ? -3.041 -8.531 -23.656 1 58.69 369 LEU A N 1
ATOM 2806 C CA . LEU A 1 369 ? -3.943 -9.672 -23.562 1 58.69 369 LEU A CA 1
ATOM 2807 C C . LEU A 1 369 ? -3.199 -10.977 -23.844 1 58.69 369 LEU A C 1
ATOM 2809 O O . LEU A 1 369 ? -3.549 -12.023 -23.312 1 58.69 369 LEU A O 1
ATOM 2813 N N . GLY A 1 370 ? -2.057 -10.828 -24.688 1 66.94 370 GLY A N 1
ATOM 2814 C CA . GLY A 1 370 ? -1.422 -12.102 -24.984 1 66.94 370 GLY A CA 1
ATOM 2815 C C . GLY A 1 370 ? -0.031 -11.953 -25.578 1 66.94 370 GLY A C 1
ATOM 2816 O O . GLY A 1 370 ? 0.85 -12.773 -25.312 1 66.94 370 GLY A O 1
ATOM 2817 N N . GLY A 1 371 ? 0.145 -10.945 -26.297 1 59.94 371 GLY A N 1
ATOM 2818 C CA . GLY A 1 371 ? 1.403 -10.781 -27.016 1 59.94 371 GLY A CA 1
ATOM 2819 C C . GLY A 1 371 ? 2.611 -10.805 -26.094 1 59.94 371 GLY A C 1
ATOM 2820 O O . GLY A 1 371 ? 3.6 -11.484 -26.375 1 59.94 371 GLY A O 1
ATOM 2821 N N . ASN A 1 372 ? 2.541 -10.164 -25.031 1 62.94 372 ASN A N 1
ATOM 2822 C CA . ASN A 1 372 ? 3.654 -10.109 -24.094 1 62.94 372 ASN A CA 1
ATOM 2823 C C . ASN A 1 372 ? 3.941 -11.484 -23.484 1 62.94 372 ASN A C 1
ATOM 2825 O O . ASN A 1 372 ? 5.102 -11.891 -23.391 1 62.94 372 ASN A O 1
ATOM 2829 N N . ALA A 1 373 ? 2.926 -12.125 -23.125 1 65.5 373 ALA A N 1
ATOM 2830 C CA . ALA A 1 373 ? 3.105 -13.43 -22.5 1 65.5 373 ALA A CA 1
ATOM 2831 C C . ALA A 1 373 ? 3.727 -14.422 -23.484 1 65.5 373 ALA A C 1
ATOM 2833 O O . ALA A 1 373 ? 4.617 -15.195 -23.125 1 65.5 373 ALA A O 1
ATOM 2834 N N . VAL A 1 374 ? 3.25 -14.414 -24.719 1 69.31 374 VAL A N 1
ATOM 2835 C CA . VAL A 1 374 ? 3.773 -15.312 -25.75 1 69.31 374 VAL A CA 1
ATOM 2836 C C . VAL A 1 374 ? 5.27 -15.07 -25.938 1 69.31 374 VAL A C 1
ATOM 2838 O O . VAL A 1 374 ? 6.051 -16.016 -26.016 1 69.31 374 VAL A O 1
ATOM 2841 N N . ARG A 1 375 ? 5.633 -13.852 -25.922 1 69.88 375 ARG A N 1
ATOM 2842 C CA . ARG A 1 375 ? 7.027 -13.477 -26.141 1 69.88 375 ARG A CA 1
ATOM 2843 C C . ARG A 1 375 ? 7.879 -13.836 -24.922 1 69.88 375 ARG A C 1
ATOM 2845 O O . ARG A 1 375 ? 8.914 -14.484 -25.047 1 69.88 375 ARG A O 1
ATOM 2852 N N . ILE A 1 376 ? 7.426 -13.539 -23.766 1 68.19 376 ILE A N 1
ATOM 2853 C CA . ILE A 1 376 ? 8.211 -13.625 -22.547 1 68.19 376 ILE A CA 1
ATOM 2854 C C . ILE A 1 376 ? 8.312 -15.078 -22.094 1 68.19 376 ILE A C 1
ATOM 2856 O O . ILE A 1 376 ? 9.367 -15.523 -21.625 1 68.19 376 ILE A O 1
ATOM 2860 N N . LEU A 1 377 ? 7.215 -15.812 -22.312 1 72.25 377 LEU A N 1
ATOM 2861 C CA . LEU A 1 377 ? 7.164 -17.172 -21.812 1 72.25 377 LEU A CA 1
ATOM 2862 C C . LEU A 1 377 ? 7.355 -18.188 -22.938 1 72.25 377 LEU A C 1
ATOM 2864 O O . LEU A 1 377 ? 7.254 -19.391 -22.703 1 72.25 377 LEU A O 1
ATOM 2868 N N . LYS A 1 378 ? 7.637 -17.688 -24.125 1 69.94 378 LYS A N 1
ATOM 2869 C CA . LYS A 1 378 ? 7.871 -18.562 -25.281 1 69.94 378 LYS A CA 1
ATOM 2870 C C . LYS A 1 378 ? 6.746 -19.578 -25.438 1 69.94 378 LYS A C 1
ATOM 2872 O O . LYS A 1 378 ? 7.004 -20.781 -25.516 1 69.94 378 LYS A O 1
ATOM 2877 N N . LEU A 1 379 ? 5.539 -19.047 -25.625 1 64.44 379 LEU A N 1
ATOM 2878 C CA . LEU A 1 379 ? 4.367 -19.922 -25.656 1 64.44 379 LEU A CA 1
ATOM 2879 C C . LEU A 1 379 ? 4.051 -20.344 -27.094 1 64.44 379 LEU A C 1
ATOM 2881 O O . LEU A 1 379 ? 3.066 -21.047 -27.328 1 64.44 379 LEU A O 1
ATOM 2885 N N . ASP A 1 380 ? 4.766 -19.922 -28.219 1 55.69 380 ASP A N 1
ATOM 2886 C CA . ASP A 1 380 ? 4.539 -20.25 -29.625 1 55.69 380 ASP A CA 1
ATOM 2887 C C . ASP A 1 380 ? 4.727 -21.75 -29.891 1 55.69 380 ASP A C 1
ATOM 2889 O O . ASP A 1 380 ? 4.262 -22.266 -30.891 1 55.69 380 ASP A O 1
ATOM 2893 N N . GLY A 1 381 ? 5.059 -22.562 -29.031 1 48 381 GLY A N 1
ATOM 2894 C CA . GLY A 1 381 ? 5.34 -23.938 -29.422 1 48 381 GLY A CA 1
ATOM 2895 C C . GLY A 1 381 ? 4.094 -24.797 -29.531 1 48 381 GLY A C 1
ATOM 2896 O O . GLY A 1 381 ? 3.043 -24.438 -29 1 48 381 GLY A O 1
ATOM 2897 N N . MET B 1 1 ? 7.66 17 6.234 1 31.97 1 MET B N 1
ATOM 2898 C CA . MET B 1 1 ? 9.062 17.266 5.938 1 31.97 1 MET B CA 1
ATOM 2899 C C . MET B 1 1 ? 9.258 18.719 5.508 1 31.97 1 MET B C 1
ATOM 2901 O O . MET B 1 1 ? 8.328 19.344 5 1 31.97 1 MET B O 1
ATOM 2905 N N . ALA B 1 2 ? 10.234 19.344 6.172 1 38.53 2 ALA B N 1
ATOM 2906 C CA . ALA B 1 2 ? 10.656 20.688 5.777 1 38.53 2 ALA B CA 1
ATOM 2907 C C . ALA B 1 2 ? 10.594 20.859 4.262 1 38.53 2 ALA B C 1
ATOM 2909 O O . ALA B 1 2 ? 10.492 19.875 3.523 1 38.53 2 ALA B O 1
ATOM 2910 N N . LEU B 1 3 ? 10.672 22.141 3.832 1 36.53 3 LEU B N 1
ATOM 2911 C CA . LEU B 1 3 ? 10.625 22.5 2.418 1 36.53 3 LEU B CA 1
ATOM 2912 C C . LEU B 1 3 ? 11.555 21.609 1.6 1 36.53 3 LEU B C 1
ATOM 2914 O O . LEU B 1 3 ? 12.68 21.328 2.018 1 36.53 3 LEU B O 1
ATOM 2918 N N . PRO B 1 4 ? 11.016 20.906 0.693 1 40.25 4 PRO B N 1
ATOM 2919 C CA . PRO B 1 4 ? 11.898 20.109 -0.16 1 40.25 4 PRO B CA 1
ATOM 2920 C C . PRO B 1 4 ? 13.078 20.906 -0.711 1 40.25 4 PRO B C 1
ATOM 2922 O O . PRO B 1 4 ? 12.992 22.125 -0.833 1 40.25 4 PRO B O 1
ATOM 2925 N N . LYS B 1 5 ? 14.219 20.297 -0.733 1 39.03 5 LYS B N 1
ATOM 2926 C CA . LYS B 1 5 ? 15.312 20.922 -1.46 1 39.03 5 LYS B CA 1
ATOM 2927 C C . LYS B 1 5 ? 14.906 21.266 -2.891 1 39.03 5 LYS B C 1
ATOM 2929 O O . LYS B 1 5 ? 14.109 20.531 -3.502 1 39.03 5 LYS B O 1
ATOM 2934 N N . ALA B 1 6 ? 15.227 22.484 -3.379 1 33 6 ALA B N 1
ATOM 2935 C CA . ALA B 1 6 ? 14.984 23.172 -4.645 1 33 6 ALA B CA 1
ATOM 2936 C C . ALA B 1 6 ? 14.977 22.188 -5.809 1 33 6 ALA B C 1
ATOM 2938 O O . ALA B 1 6 ? 14.367 22.453 -6.848 1 33 6 ALA B O 1
ATOM 2939 N N . GLY B 1 7 ? 15.492 21.156 -5.73 1 30.47 7 GLY B N 1
ATOM 2940 C CA . GLY B 1 7 ? 15.68 20.391 -6.953 1 30.47 7 GLY B CA 1
ATOM 2941 C C . GLY B 1 7 ? 14.414 19.734 -7.445 1 30.47 7 GLY B C 1
ATOM 2942 O O . GLY B 1 7 ? 14.312 19.359 -8.617 1 30.47 7 GLY B O 1
ATOM 2943 N N . LEU B 1 8 ? 13.633 19.391 -6.668 1 34.91 8 LEU B N 1
ATOM 2944 C CA . LEU B 1 8 ? 12.508 18.562 -7.109 1 34.91 8 LEU B CA 1
ATOM 2945 C C . LEU B 1 8 ? 11.375 19.438 -7.637 1 34.91 8 LEU B C 1
ATOM 2947 O O . LEU B 1 8 ? 10.422 18.938 -8.234 1 34.91 8 LEU B O 1
ATOM 2951 N N . ALA B 1 9 ? 11.227 20.656 -7.211 1 35.19 9 ALA B N 1
ATOM 2952 C CA . ALA B 1 9 ? 10.219 21.562 -7.75 1 35.19 9 ALA B CA 1
ATOM 2953 C C . ALA B 1 9 ? 10.531 21.922 -9.203 1 35.19 9 ALA B C 1
ATOM 2955 O O . ALA B 1 9 ? 10.156 23 -9.672 1 35.19 9 ALA B O 1
ATOM 2956 N N . SER B 1 10 ? 11.398 21.25 -9.82 1 35.19 10 SER B N 1
ATOM 2957 C CA . SER B 1 10 ? 11.883 21.672 -11.133 1 35.19 10 SER B CA 1
ATOM 2958 C C . SER B 1 10 ? 10.75 21.719 -12.148 1 35.19 10 SER B C 1
ATOM 2960 O O . SER B 1 10 ? 10.898 22.297 -13.219 1 35.19 10 SER B O 1
ATOM 2962 N N . GLY B 1 11 ? 9.703 21.141 -11.836 1 36.09 11 GLY B N 1
ATOM 2963 C CA . GLY B 1 11 ? 8.75 21.016 -12.93 1 36.09 11 GLY B CA 1
ATOM 2964 C C . GLY B 1 11 ? 7.961 22.297 -13.164 1 36.09 11 GLY B C 1
ATOM 2965 O O . GLY B 1 11 ? 7.121 22.359 -14.062 1 36.09 11 GLY B O 1
ATOM 2966 N N . ILE B 1 12 ? 7.781 23.062 -12.18 1 35 12 ILE B N 1
ATOM 2967 C CA . ILE B 1 12 ? 6.965 24.219 -12.539 1 35 12 ILE B CA 1
ATOM 2968 C C . ILE B 1 12 ? 7.805 25.219 -13.32 1 35 12 ILE B C 1
ATOM 2970 O O . ILE B 1 12 ? 8.523 26.031 -12.727 1 35 12 ILE B O 1
ATOM 2974 N N . LYS B 1 13 ? 8.32 24.844 -14.352 1 39.19 13 LYS B N 1
ATOM 2975 C CA . LYS B 1 13 ? 9.062 25.875 -15.078 1 39.19 13 LYS B CA 1
ATOM 2976 C C . LYS B 1 13 ? 8.133 26.984 -15.562 1 39.19 13 LYS B C 1
ATOM 2978 O O . LYS B 1 13 ? 7.398 26.812 -16.531 1 39.19 13 LYS B O 1
ATOM 2983 N N . ALA B 1 14 ? 7.672 27.719 -14.641 1 34.12 14 ALA B N 1
ATOM 2984 C CA . ALA B 1 14 ? 7.152 28.938 -15.273 1 34.12 14 ALA B CA 1
ATOM 2985 C C . ALA B 1 14 ? 8.281 29.75 -15.898 1 34.12 14 ALA B C 1
ATOM 2987 O O . ALA B 1 14 ? 9.398 29.766 -15.391 1 34.12 14 ALA B O 1
ATOM 2988 N N . ALA B 1 15 ? 8.18 30.188 -17.062 1 32.44 15 ALA B N 1
ATOM 2989 C CA . ALA B 1 15 ? 9.102 31.172 -17.625 1 32.44 15 ALA B CA 1
ATOM 2990 C C . ALA B 1 15 ? 9.406 32.281 -16.594 1 32.44 15 ALA B C 1
ATOM 2992 O O . ALA B 1 15 ? 8.516 32.75 -15.898 1 32.44 15 ALA B O 1
ATOM 2993 N N . LYS B 1 16 ? 10.602 32.5 -16.266 1 36.41 16 LYS B N 1
ATOM 2994 C CA . LYS B 1 16 ? 11.164 33.594 -15.469 1 36.41 16 LYS B CA 1
ATOM 2995 C C . LYS B 1 16 ? 10.414 34.906 -15.711 1 36.41 16 LYS B C 1
ATOM 2997 O O . LYS B 1 16 ? 10.195 35.281 -16.859 1 36.41 16 LYS B O 1
ATOM 3002 N N . GLY B 1 17 ? 9.711 35.438 -14.641 1 39.56 17 GLY B N 1
ATOM 3003 C CA . GLY B 1 17 ? 9.234 36.781 -14.516 1 39.56 17 GLY B CA 1
ATOM 3004 C C . GLY B 1 17 ? 7.723 36.906 -14.516 1 39.56 17 GLY B C 1
ATOM 3005 O O . GLY B 1 17 ? 7.168 37.906 -14.07 1 39.56 17 GLY B O 1
ATOM 3006 N N . GLN B 1 18 ? 6.969 36.25 -15.367 1 40.09 18 GLN B N 1
ATOM 3007 C CA . GLN B 1 18 ? 5.551 36.594 -15.383 1 40.09 18 GLN B CA 1
ATOM 3008 C C . GLN B 1 18 ? 4.738 35.625 -14.531 1 40.09 18 GLN B C 1
ATOM 3010 O O . GLN B 1 18 ? 4.84 34.406 -14.695 1 40.09 18 GLN B O 1
ATOM 3015 N N . MET B 1 19 ? 4.344 36.031 -13.266 1 45.91 19 MET B N 1
ATOM 3016 C CA . MET B 1 19 ? 3.424 35.25 -12.445 1 45.91 19 MET B CA 1
ATOM 3017 C C . MET B 1 19 ? 2.334 34.625 -13.312 1 45.91 19 MET B C 1
ATOM 3019 O O . MET B 1 19 ? 1.848 35.25 -14.258 1 45.91 19 MET B O 1
ATOM 3023 N N . PRO B 1 20 ? 2.078 33.406 -12.945 1 52.41 20 PRO B N 1
ATOM 3024 C CA . PRO B 1 20 ? 1.03 32.75 -13.742 1 52.41 20 PRO B CA 1
ATOM 3025 C C . PRO B 1 20 ? -0.31 33.469 -13.656 1 52.41 20 PRO B C 1
ATOM 3027 O O . PRO B 1 20 ? -0.582 34.156 -12.672 1 52.41 20 PRO B O 1
ATOM 3030 N N . ALA B 1 21 ? -1.057 33.719 -14.641 1 56.62 21 ALA B N 1
ATOM 3031 C CA . ALA B 1 21 ? -2.377 34.344 -14.805 1 56.62 21 ALA B CA 1
ATOM 3032 C C . ALA B 1 21 ? -3.412 33.625 -13.93 1 56.62 21 ALA B C 1
ATOM 3034 O O . ALA B 1 21 ? -4.551 34.094 -13.812 1 56.62 21 ALA B O 1
ATOM 3035 N N . TYR B 1 22 ? -2.98 32.594 -13.07 1 61.22 22 TYR B N 1
ATOM 3036 C CA . TYR B 1 22 ? -3.914 31.859 -12.219 1 61.22 22 TYR B CA 1
ATOM 3037 C C . TYR B 1 22 ? -3.273 31.531 -10.875 1 61.22 22 TYR B C 1
ATOM 3039 O O . TYR B 1 22 ? -2.047 31.453 -10.766 1 61.22 22 TYR B O 1
ATOM 3047 N N . PRO B 1 23 ? -4.125 31.438 -9.805 1 70.88 23 PRO B N 1
ATOM 3048 C CA . PRO B 1 23 ? -3.592 31.156 -8.469 1 70.88 23 PRO B CA 1
ATOM 3049 C C . PRO B 1 23 ? -2.928 29.781 -8.383 1 70.88 23 PRO B C 1
ATOM 3051 O O . PRO B 1 23 ? -3.402 28.812 -8.992 1 70.88 23 PRO B O 1
ATOM 3054 N N . ILE B 1 24 ? -1.857 29.75 -7.758 1 72.12 24 ILE B N 1
ATOM 3055 C CA . ILE B 1 24 ? -1.188 28.5 -7.387 1 72.12 24 ILE B CA 1
ATOM 3056 C C . ILE B 1 24 ? -1.237 28.328 -5.871 1 72.12 24 ILE B C 1
ATOM 3058 O O . ILE B 1 24 ? -0.683 29.141 -5.125 1 72.12 24 ILE B O 1
ATOM 3062 N N . VAL B 1 25 ? -2 27.281 -5.402 1 77.25 25 VAL B N 1
ATOM 3063 C CA . VAL B 1 25 ? -2.275 27.109 -3.98 1 77.25 25 VAL B CA 1
ATOM 3064 C C . VAL B 1 25 ? -1.59 25.844 -3.473 1 77.25 25 VAL B C 1
ATOM 3066 O O . VAL B 1 25 ? -1.897 24.734 -3.926 1 77.25 25 VAL B O 1
ATOM 3069 N N . ASP B 1 26 ? -0.639 25.969 -2.59 1 81.31 26 ASP B N 1
ATOM 3070 C CA . ASP B 1 26 ? -0.01 24.859 -1.895 1 81.31 26 ASP B CA 1
ATOM 3071 C C . ASP B 1 26 ? -0.784 24.484 -0.63 1 81.31 26 ASP B C 1
ATOM 3073 O O . ASP B 1 26 ? -0.778 25.234 0.347 1 81.31 26 ASP B O 1
ATOM 3077 N N . ILE B 1 27 ? -1.407 23.359 -0.656 1 84.94 27 ILE B N 1
ATOM 3078 C CA . ILE B 1 27 ? -2.303 23 0.44 1 84.94 27 ILE B CA 1
ATOM 3079 C C . ILE B 1 27 ? -1.584 22.078 1.417 1 84.94 27 ILE B C 1
ATOM 3081 O O . ILE B 1 27 ? -2.166 21.641 2.414 1 84.94 27 ILE B O 1
ATOM 3085 N N . HIS B 1 28 ? -0.373 21.703 1.132 1 87 28 HIS B N 1
ATOM 3086 C CA . HIS B 1 28 ? 0.368 20.75 1.954 1 87 28 HIS B CA 1
ATOM 3087 C C . HIS B 1 28 ? 1.759 21.281 2.289 1 87 28 HIS B C 1
ATOM 3089 O O . HIS B 1 28 ? 2.752 20.828 1.709 1 87 28 HIS B O 1
ATOM 3095 N N . THR B 1 29 ? 1.808 22.141 3.211 1 86.62 29 THR B N 1
ATOM 3096 C CA . THR B 1 29 ? 3.031 22.719 3.752 1 86.62 29 THR B CA 1
ATOM 3097 C C . THR B 1 29 ? 2.906 22.938 5.258 1 86.62 29 THR B C 1
ATOM 3099 O O . THR B 1 29 ? 1.841 23.312 5.75 1 86.62 29 THR B O 1
ATOM 3102 N N . HIS B 1 30 ? 3.973 22.672 5.93 1 90.62 30 HIS B N 1
ATOM 3103 C CA . HIS B 1 30 ? 3.893 22.656 7.387 1 90.62 30 HIS B CA 1
ATOM 3104 C C . HIS B 1 30 ? 4.73 23.781 7.992 1 90.62 30 HIS B C 1
ATOM 3106 O O . HIS B 1 30 ? 5.652 24.281 7.352 1 90.62 30 HIS B O 1
ATOM 3112 N N . ILE B 1 31 ? 4.371 24.156 9.188 1 91.56 31 ILE B N 1
ATOM 3113 C CA . ILE B 1 31 ? 5.109 25.125 9.984 1 91.56 31 ILE B CA 1
ATOM 3114 C C . ILE B 1 31 ? 5.059 24.734 11.461 1 91.56 31 ILE B C 1
ATOM 3116 O O . ILE B 1 31 ? 4.102 24.094 11.906 1 91.56 31 ILE B O 1
ATOM 3120 N N . TYR B 1 32 ? 6.086 25.047 12.125 1 94.12 32 TYR B N 1
ATOM 3121 C CA . TYR B 1 32 ? 6.117 24.953 13.586 1 94.12 32 TYR B CA 1
ATOM 3122 C C . TYR B 1 32 ? 6.02 26.344 14.219 1 94.12 32 TYR B C 1
ATOM 3124 O O . TYR B 1 32 ? 7.027 27.031 14.367 1 94.12 32 TYR B O 1
ATOM 3132 N N . PRO B 1 33 ? 4.82 26.688 14.625 1 95.19 33 PRO B N 1
ATOM 3133 C CA . PRO B 1 33 ? 4.727 27.984 15.305 1 95.19 33 PRO B CA 1
ATOM 3134 C C . PRO B 1 33 ? 5.547 28.031 16.594 1 95.19 33 PRO B C 1
ATOM 3136 O O . PRO B 1 33 ? 5.891 26.984 17.156 1 95.19 33 PRO B O 1
ATOM 3139 N N . LYS B 1 34 ? 5.812 29.234 17.031 1 93.44 34 LYS B N 1
ATOM 3140 C CA . LYS B 1 34 ? 6.664 29.438 18.188 1 93.44 34 LYS B CA 1
ATOM 3141 C C . LYS B 1 34 ? 6.113 28.688 19.406 1 93.44 34 LYS B C 1
ATOM 3143 O O . LYS B 1 34 ? 6.875 28.094 20.172 1 93.44 34 LYS B O 1
ATOM 3148 N N . SER B 1 35 ? 4.836 28.75 19.594 1 95.5 35 SER B N 1
ATOM 3149 C CA . SER B 1 35 ? 4.207 28.062 20.719 1 95.5 35 SER B CA 1
ATOM 3150 C C . SER B 1 35 ? 4.496 26.562 20.672 1 95.5 35 SER B C 1
ATOM 3152 O O . SER B 1 35 ? 4.781 25.953 21.703 1 95.5 35 SER B O 1
ATOM 3154 N N . TYR B 1 36 ? 4.441 25.953 19.547 1 96.31 36 TYR B N 1
ATOM 3155 C CA . TYR B 1 36 ? 4.672 24.516 19.406 1 96.31 36 TYR B CA 1
ATOM 3156 C C . TYR B 1 36 ? 6.141 24.172 19.625 1 96.31 36 TYR B C 1
ATOM 3158 O O . TYR B 1 36 ? 6.457 23.172 20.266 1 96.31 36 TYR B O 1
ATOM 3166 N N . LEU B 1 37 ? 7.027 25.016 19.109 1 94.62 37 LEU B N 1
ATOM 3167 C CA . LEU B 1 37 ? 8.453 24.828 19.359 1 94.62 37 LEU B CA 1
ATOM 3168 C C . LEU B 1 37 ? 8.75 24.844 20.844 1 94.62 37 LEU B C 1
ATOM 3170 O O . LEU B 1 37 ? 9.492 23.984 21.344 1 94.62 37 LEU B O 1
ATOM 3174 N N . ASN B 1 38 ? 8.141 25.797 21.469 1 95 38 ASN B N 1
ATOM 3175 C CA . ASN B 1 38 ? 8.328 25.906 22.906 1 95 38 ASN B CA 1
ATOM 3176 C C . ASN B 1 38 ? 7.781 24.688 23.641 1 95 38 ASN B C 1
ATOM 3178 O O . ASN B 1 38 ? 8.398 24.188 24.578 1 95 38 ASN B O 1
ATOM 3182 N N . LEU B 1 39 ? 6.672 24.234 23.203 1 96.19 39 LEU B N 1
ATOM 3183 C CA . LEU B 1 39 ? 6.082 23.031 23.766 1 96.19 39 LEU B CA 1
ATOM 3184 C C . LEU B 1 39 ? 7.02 21.844 23.609 1 96.19 39 LEU B C 1
ATOM 3186 O O . LEU B 1 39 ? 7.316 21.141 24.578 1 96.19 39 LEU B O 1
ATOM 3190 N N . LEU B 1 40 ? 7.523 21.609 22.422 1 96 40 LEU B N 1
ATOM 3191 C CA . LEU B 1 40 ? 8.391 20.469 22.141 1 96 40 LEU B CA 1
ATOM 3192 C C . LEU B 1 40 ? 9.695 20.578 22.922 1 96 40 LEU B C 1
ATOM 3194 O O . LEU B 1 40 ? 10.242 19.562 23.359 1 96 40 LEU B O 1
ATOM 3198 N N . ARG B 1 41 ? 10.203 21.828 23.141 1 95.56 41 ARG B N 1
ATOM 3199 C CA . ARG B 1 41 ? 11.438 22.047 23.891 1 95.56 41 ARG B CA 1
ATOM 3200 C C . ARG B 1 41 ? 11.227 21.75 25.375 1 95.56 41 ARG B C 1
ATOM 3202 O O . ARG B 1 41 ? 12.188 21.453 26.094 1 95.56 41 ARG B O 1
ATOM 3209 N N . SER B 1 42 ? 10 21.859 25.766 1 95.81 42 SER B N 1
ATOM 3210 C CA . SER B 1 42 ? 9.703 21.641 27.188 1 95.81 42 SER B CA 1
ATOM 3211 C C . SER B 1 42 ? 9.562 20.156 27.5 1 95.81 42 SER B C 1
ATOM 3213 O O . SER B 1 42 ? 9.477 19.766 28.656 1 95.81 42 SER B O 1
ATOM 3215 N N . ARG B 1 43 ? 9.555 19.281 26.516 1 95.44 43 ARG B N 1
ATOM 3216 C CA . ARG B 1 43 ? 9.312 17.859 26.688 1 95.44 43 ARG B CA 1
ATOM 3217 C C . ARG B 1 43 ? 10.625 17.078 26.719 1 95.44 43 ARG B C 1
ATOM 3219 O O . ARG B 1 43 ? 11.648 17.547 26.234 1 95.44 43 ARG B O 1
ATOM 3226 N N . THR B 1 44 ? 10.43 15.828 27.344 1 91.88 44 THR B N 1
ATOM 3227 C CA . THR B 1 44 ? 11.594 14.953 27.406 1 91.88 44 THR B CA 1
ATOM 3228 C C . THR B 1 44 ? 11.281 13.586 26.812 1 91.88 44 THR B C 1
ATOM 3230 O O . THR B 1 44 ? 12.141 12.703 26.781 1 91.88 44 THR B O 1
ATOM 3233 N N . THR B 1 45 ? 10.047 13.422 26.422 1 93.44 45 THR B N 1
ATOM 3234 C CA . THR B 1 45 ? 9.633 12.195 25.766 1 93.44 45 THR B CA 1
ATOM 3235 C C . THR B 1 45 ? 9.164 12.477 24.328 1 93.44 45 THR B C 1
ATOM 3237 O O . THR B 1 45 ? 8.664 13.562 24.047 1 93.44 45 THR B O 1
ATOM 3240 N N . VAL B 1 46 ? 9.305 11.594 23.484 1 92.56 46 VAL B N 1
ATOM 3241 C CA . VAL B 1 46 ? 8.961 11.75 22.078 1 92.56 46 VAL B CA 1
ATOM 3242 C C . VAL B 1 46 ? 7.477 12.102 21.938 1 92.56 46 VAL B C 1
ATOM 3244 O O . VAL B 1 46 ? 6.621 11.461 22.547 1 92.56 46 VAL B O 1
ATOM 3247 N N . PRO B 1 47 ? 7.258 13.18 21.281 1 95.06 47 PRO B N 1
ATOM 3248 C CA . PRO B 1 47 ? 8.148 14.047 20.516 1 95.06 47 PRO B CA 1
ATOM 3249 C C . PRO B 1 47 ? 8.758 15.164 21.359 1 95.06 47 PRO B C 1
ATOM 3251 O O . PRO B 1 47 ? 8.117 15.664 22.281 1 95.06 47 PRO B O 1
ATOM 3254 N N . TYR B 1 48 ? 9.969 15.523 21.016 1 96 48 TYR B N 1
ATOM 3255 C CA . TYR B 1 48 ? 10.625 16.625 21.734 1 96 48 TYR B CA 1
ATOM 3256 C C . TYR B 1 48 ? 11.695 17.266 20.859 1 96 48 TYR B C 1
ATOM 3258 O O . TYR B 1 48 ? 12.031 16.75 19.797 1 96 48 TYR B O 1
ATOM 3266 N N . ILE B 1 49 ? 12.062 18.469 21.188 1 95.38 49 ILE B N 1
ATOM 3267 C CA . ILE B 1 49 ? 13.203 19.156 20.594 1 95.38 49 ILE B CA 1
ATOM 3268 C C . ILE B 1 49 ? 14.344 19.219 21.609 1 95.38 49 ILE B C 1
ATOM 3270 O O . ILE B 1 49 ? 14.133 19.594 22.766 1 95.38 49 ILE B O 1
ATOM 3274 N N . TYR B 1 50 ? 15.484 18.766 21.156 1 95.56 50 TYR B N 1
ATOM 3275 C CA . TYR B 1 50 ? 16.703 18.844 21.953 1 95.56 50 TYR B CA 1
ATOM 3276 C C . TYR B 1 50 ? 17.641 19.922 21.438 1 95.56 50 TYR B C 1
ATOM 3278 O O . TYR B 1 50 ? 18.031 19.891 20.266 1 95.56 50 TYR B O 1
ATOM 3286 N N . ASP B 1 51 ? 17.938 20.875 22.312 1 94.69 51 ASP B N 1
ATOM 3287 C CA . ASP B 1 51 ? 18.938 21.891 22.016 1 94.69 51 ASP B CA 1
ATOM 3288 C C . ASP B 1 51 ? 20.297 21.516 22.594 1 94.69 51 ASP B C 1
ATOM 3290 O O . ASP B 1 51 ? 20.516 21.641 23.797 1 94.69 51 ASP B O 1
ATOM 3294 N N . PRO B 1 52 ? 21.156 21.156 21.719 1 93.19 52 PRO B N 1
ATOM 3295 C CA . PRO B 1 52 ? 22.469 20.75 22.25 1 93.19 52 PRO B CA 1
ATOM 3296 C C . PRO B 1 52 ? 23.203 21.906 22.922 1 93.19 52 PRO B C 1
ATOM 3298 O O . PRO B 1 52 ? 23.156 23.047 22.438 1 93.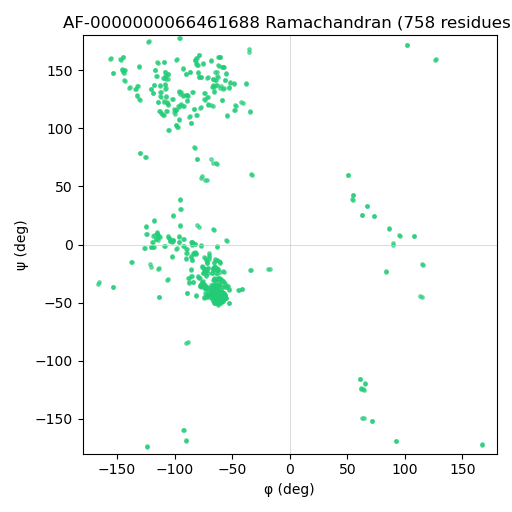19 52 PRO B O 1
ATOM 3301 N N . PRO B 1 53 ? 24 21.562 23.938 1 91 53 PRO B N 1
ATOM 3302 C CA . PRO B 1 53 ? 24.734 22.609 24.656 1 91 53 PRO B CA 1
ATOM 3303 C C . PRO B 1 53 ? 25.906 23.172 23.844 1 91 53 PRO B C 1
ATOM 3305 O O . PRO B 1 53 ? 26.344 24.297 24.078 1 91 53 PRO B O 1
ATOM 3308 N N . ASP B 1 54 ? 26.391 22.391 22.922 1 89.38 54 ASP B N 1
ATOM 3309 C CA . ASP B 1 54 ? 27.578 22.797 22.172 1 89.38 54 ASP B CA 1
ATOM 3310 C C . ASP B 1 54 ? 27.203 23.734 21.031 1 89.38 54 ASP B C 1
ATOM 3312 O O . ASP B 1 54 ? 28.078 24.141 20.25 1 89.38 54 ASP B O 1
ATOM 3316 N N . GLY B 1 55 ? 25.969 24.062 20.844 1 85.69 55 GLY B N 1
ATOM 3317 C CA . GLY B 1 55 ? 25.531 25 19.828 1 85.69 55 GLY B CA 1
ATOM 3318 C C . GLY B 1 55 ? 25.219 24.344 18.5 1 85.69 55 GLY B C 1
ATOM 3319 O O . GLY B 1 55 ? 24.859 25.016 17.531 1 85.69 55 GLY B O 1
ATOM 3320 N N . SER B 1 56 ? 25.375 23.016 18.484 1 86.38 56 SER B N 1
ATOM 3321 C CA . SER B 1 56 ? 24.938 22.312 17.281 1 86.38 56 SER B CA 1
ATOM 3322 C C . SER B 1 56 ? 23.453 22.5 17.016 1 86.38 56 SER B C 1
ATOM 3324 O O . SER B 1 56 ? 22.719 22.953 17.906 1 86.38 56 SER B O 1
ATOM 3326 N N . PRO B 1 57 ? 23.016 22.25 15.797 1 88.12 57 PRO B N 1
ATOM 3327 C CA . PRO B 1 57 ? 21.609 22.469 15.484 1 88.12 57 PRO B CA 1
ATOM 3328 C C . PRO B 1 57 ? 20.672 21.688 16.406 1 88.12 57 PRO B C 1
ATOM 3330 O O . PRO B 1 57 ? 20.984 20.547 16.781 1 88.12 57 PRO B O 1
ATOM 3333 N N . ALA B 1 58 ? 19.625 22.328 16.734 1 93.38 58 ALA B N 1
ATOM 3334 C CA . ALA B 1 58 ? 18.578 21.656 17.5 1 93.38 58 ALA B CA 1
ATOM 3335 C C . ALA B 1 58 ? 18.125 20.391 16.781 1 93.38 58 ALA B C 1
ATOM 3337 O O . ALA B 1 58 ? 18.141 20.312 15.555 1 93.38 58 ALA B O 1
ATOM 3338 N N . ARG B 1 59 ? 17.734 19.375 17.625 1 92.62 59 ARG B N 1
ATOM 3339 C CA . ARG B 1 59 ? 17.297 18.078 17.094 1 92.62 59 ARG B CA 1
ATOM 3340 C C . ARG B 1 59 ? 15.82 17.859 17.359 1 92.62 59 ARG B C 1
ATOM 3342 O O . ARG B 1 59 ? 15.359 17.984 18.5 1 92.62 59 ARG B O 1
ATOM 3349 N N . LEU B 1 60 ? 15.117 17.547 16.328 1 92.06 60 LEU B N 1
ATOM 3350 C CA . LEU B 1 60 ? 13.703 17.203 16.438 1 92.06 60 LEU B CA 1
ATOM 3351 C C . LEU B 1 60 ? 13.508 15.688 16.391 1 92.06 60 LEU B C 1
ATOM 3353 O O . LEU B 1 60 ? 13.844 15.047 15.398 1 92.06 60 LEU B O 1
ATOM 3357 N N . ILE B 1 61 ? 13.031 15.125 17.406 1 91.38 61 ILE B N 1
ATOM 3358 C CA . ILE B 1 61 ? 12.758 13.695 17.516 1 91.38 61 ILE B CA 1
ATOM 3359 C C . ILE B 1 61 ? 11.242 13.461 17.547 1 91.38 61 ILE B C 1
ATOM 3361 O O . ILE B 1 61 ? 10.578 13.797 18.531 1 91.38 61 ILE B O 1
ATOM 3365 N N . ILE B 1 62 ? 10.727 12.867 16.5 1 86.56 62 ILE B N 1
ATOM 3366 C CA . ILE B 1 62 ? 9.273 12.711 16.453 1 86.56 62 ILE B CA 1
ATOM 3367 C C . ILE B 1 62 ? 8.922 11.227 16.344 1 86.56 62 ILE B C 1
ATOM 3369 O O . ILE B 1 62 ? 7.77 10.844 16.562 1 86.56 62 ILE B O 1
ATOM 3373 N N . LEU B 1 63 ? 9.867 10.391 15.977 1 81.31 63 LEU B N 1
ATOM 3374 C CA . LEU B 1 63 ? 9.656 8.953 15.906 1 81.31 63 LEU B CA 1
ATOM 3375 C C . LEU B 1 63 ? 10.375 8.242 17.047 1 81.31 63 LEU B C 1
ATOM 3377 O O . LEU B 1 63 ? 11.508 8.609 17.406 1 81.31 63 LEU B O 1
ATOM 3381 N N . SER B 1 64 ? 9.734 7.273 17.516 1 78.81 64 SER B N 1
ATOM 3382 C CA . SER B 1 64 ? 10.344 6.527 18.625 1 78.81 64 SER B CA 1
ATOM 3383 C C . SER B 1 64 ? 11.641 5.863 18.188 1 78.81 64 SER B C 1
ATOM 3385 O O . SER B 1 64 ? 12.57 5.723 18.969 1 78.81 64 SER B O 1
ATOM 3387 N N . SER B 1 65 ? 11.719 5.531 16.969 1 74.56 65 SER B N 1
ATOM 3388 C CA . SER B 1 65 ? 12.906 4.871 16.438 1 74.56 65 SER B CA 1
ATOM 3389 C C . SER B 1 65 ? 14.117 5.801 16.469 1 74.56 65 SER B C 1
ATOM 3391 O O . SER B 1 65 ? 15.258 5.344 16.469 1 74.56 65 SER B O 1
ATOM 3393 N N . ASP B 1 66 ? 13.828 7.086 16.516 1 80.88 66 ASP B N 1
ATOM 3394 C CA . ASP B 1 66 ? 14.914 8.062 16.531 1 80.88 66 ASP B CA 1
ATOM 3395 C C . ASP B 1 66 ? 15.438 8.297 17.938 1 80.88 66 ASP B C 1
ATOM 3397 O O . ASP B 1 66 ? 16.484 8.914 18.125 1 80.88 66 ASP B O 1
ATOM 3401 N N . ASP B 1 67 ? 14.656 7.805 18.844 1 87.56 67 ASP B N 1
ATOM 3402 C CA . ASP B 1 67 ? 15.047 8.016 20.234 1 87.56 67 ASP B CA 1
ATOM 3403 C C . ASP B 1 67 ? 15.82 6.82 20.766 1 87.56 67 ASP B C 1
ATOM 3405 O O . ASP B 1 67 ? 15.555 6.352 21.875 1 87.56 67 ASP B O 1
ATOM 3409 N N . ASN B 1 68 ? 16.625 6.297 19.969 1 81.75 68 ASN B N 1
ATOM 3410 C CA . ASN B 1 68 ? 17.484 5.184 20.328 1 81.75 68 ASN B CA 1
ATOM 3411 C C . ASN B 1 68 ? 18.641 5.645 21.219 1 81.75 68 ASN B C 1
ATOM 3413 O O . ASN B 1 68 ? 19.422 6.508 20.812 1 81.75 68 ASN B O 1
ATOM 3417 N N . PRO B 1 69 ? 18.812 5.055 22.375 1 86.44 69 PRO B N 1
ATOM 3418 C CA . PRO B 1 69 ? 19.875 5.488 23.297 1 86.44 69 PRO B CA 1
ATOM 3419 C C . PRO B 1 69 ? 21.266 5.242 22.75 1 86.44 69 PRO B C 1
ATOM 3421 O O . PRO B 1 69 ? 22.234 5.832 23.234 1 86.44 69 PRO B O 1
ATOM 3424 N N . SER B 1 70 ? 21.344 4.363 21.781 1 82.81 70 SER B N 1
ATOM 3425 C CA . SER B 1 70 ? 22.656 4.07 21.188 1 82.81 70 SER B CA 1
ATOM 3426 C C . SER B 1 70 ? 23.109 5.207 20.281 1 82.81 70 SER B C 1
ATOM 3428 O O . SER B 1 70 ? 24.281 5.262 19.891 1 82.81 70 SER B O 1
ATOM 3430 N N . ILE B 1 71 ? 22.266 6.141 19.969 1 81.88 71 ILE B N 1
ATOM 3431 C CA . ILE B 1 71 ? 22.594 7.293 19.141 1 81.88 71 ILE B CA 1
ATOM 3432 C C . ILE B 1 71 ? 22.797 8.523 20.016 1 81.88 71 ILE B C 1
ATOM 3434 O O . ILE B 1 71 ? 21.938 8.867 20.828 1 81.88 71 ILE B O 1
ATOM 3438 N N . PRO B 1 72 ? 23.922 9.125 19.859 1 86.62 72 PRO B N 1
ATOM 3439 C CA . PRO B 1 72 ? 24.109 10.375 20.609 1 86.62 72 PRO B CA 1
ATOM 3440 C C . PRO B 1 72 ? 22.953 11.359 20.391 1 86.62 72 PRO B C 1
ATOM 3442 O O . PRO B 1 72 ? 22.438 11.469 19.281 1 86.62 72 PRO B O 1
ATOM 3445 N N . LYS B 1 73 ? 22.531 12.023 21.438 1 87.88 73 LYS B N 1
ATOM 3446 C CA . LYS B 1 73 ? 21.375 12.914 21.391 1 87.88 73 LYS B CA 1
ATOM 3447 C C . LYS B 1 73 ? 21.531 13.953 20.281 1 87.88 73 LYS B C 1
ATOM 3449 O O . LYS B 1 73 ? 20.562 14.32 19.625 1 87.88 73 LYS B O 1
ATOM 3454 N N . GLU B 1 74 ? 22.797 14.406 20.062 1 88.38 74 GLU B N 1
ATOM 3455 C CA . GLU B 1 74 ? 23.094 15.445 19.094 1 88.38 74 GLU B CA 1
ATOM 3456 C C . GLU B 1 74 ? 22.906 14.93 17.672 1 88.38 74 GLU B C 1
ATOM 3458 O O . GLU B 1 74 ? 22.891 15.719 16.719 1 88.38 74 GLU B O 1
ATOM 3463 N N . LYS B 1 75 ? 22.703 13.633 17.609 1 83.12 75 LYS B N 1
ATOM 3464 C CA . LYS B 1 75 ? 22.594 13.031 16.281 1 83.12 75 LYS B CA 1
ATOM 3465 C C . LYS B 1 75 ? 21.219 12.383 16.078 1 83.12 75 LYS B C 1
ATOM 3467 O O . LYS B 1 75 ? 20.953 11.805 15.031 1 83.12 75 LYS B O 1
ATOM 3472 N N . ARG B 1 76 ? 20.406 12.531 17.094 1 85.69 76 ARG B N 1
ATOM 3473 C CA . ARG B 1 76 ? 19.094 11.906 17.031 1 85.69 76 ARG B CA 1
ATOM 3474 C C . ARG B 1 76 ? 18.141 12.758 16.188 1 85.69 76 ARG B C 1
ATOM 3476 O O . ARG B 1 76 ? 18.25 13.984 16.156 1 85.69 76 ARG B O 1
ATOM 3483 N N . GLY B 1 77 ? 17.266 12.07 15.555 1 85.62 77 GLY B N 1
ATOM 3484 C CA . GLY B 1 77 ? 16.203 12.766 14.859 1 85.62 77 GLY B CA 1
ATOM 3485 C C . GLY B 1 77 ? 16.703 13.664 13.734 1 85.62 77 GLY B C 1
ATOM 3486 O O . GLY B 1 77 ? 17.672 13.32 13.047 1 85.62 77 GLY B O 1
ATOM 3487 N N . ARG B 1 78 ? 16 14.742 13.461 1 83.38 78 ARG B N 1
ATOM 3488 C CA . ARG B 1 78 ? 16.344 15.641 12.367 1 83.38 78 ARG B CA 1
ATOM 3489 C C . ARG B 1 78 ? 16.734 17.016 12.883 1 83.38 78 ARG B C 1
ATOM 3491 O O . ARG B 1 78 ? 16.203 17.484 13.891 1 83.38 78 ARG B O 1
ATOM 3498 N N . PRO B 1 79 ? 17.672 17.625 12.211 1 85.06 79 PRO B N 1
ATOM 3499 C CA . PRO B 1 79 ? 18.031 18.984 12.625 1 85.06 79 PRO B CA 1
ATOM 3500 C C . PRO B 1 79 ? 16.906 19.984 12.383 1 85.06 79 PRO B C 1
ATOM 3502 O O . PRO B 1 79 ? 16.203 19.891 11.375 1 85.06 79 PRO B O 1
ATOM 3505 N N . VAL B 1 80 ? 16.719 20.781 13.344 1 86.56 80 VAL B N 1
ATOM 3506 C CA . VAL B 1 80 ? 15.734 21.859 13.234 1 86.56 80 VAL B CA 1
ATOM 3507 C C . VAL B 1 80 ? 16.422 23.141 12.781 1 86.56 80 VAL B C 1
ATOM 3509 O O . VAL B 1 80 ? 17.406 23.578 13.391 1 86.56 80 VAL B O 1
ATOM 3512 N N . ASP B 1 81 ? 16 23.656 11.68 1 83 81 ASP B N 1
ATOM 3513 C CA . ASP B 1 81 ? 16.516 24.938 11.234 1 83 81 ASP B CA 1
ATOM 3514 C C . ASP B 1 81 ? 15.383 25.938 11.016 1 83 81 ASP B C 1
ATOM 3516 O O . ASP B 1 81 ? 14.242 25.688 11.414 1 83 81 ASP B O 1
ATOM 3520 N N . ALA B 1 82 ? 15.711 27.125 10.477 1 82.88 82 ALA B N 1
ATOM 3521 C CA . ALA B 1 82 ? 14.766 28.234 10.375 1 82.88 82 ALA B CA 1
ATOM 3522 C C . ALA B 1 82 ? 13.625 27.906 9.414 1 82.88 82 ALA B C 1
ATOM 3524 O O . ALA B 1 82 ? 12.57 28.547 9.453 1 82.88 82 ALA B O 1
ATOM 3525 N N . THR B 1 83 ? 13.805 26.906 8.641 1 81.12 83 THR B N 1
ATOM 3526 C CA . THR B 1 83 ? 12.789 26.594 7.641 1 81.12 83 THR B CA 1
ATOM 3527 C C . THR B 1 83 ? 11.547 26 8.297 1 81.12 83 THR B C 1
ATOM 3529 O O . THR B 1 83 ? 10.469 25.969 7.695 1 81.12 83 THR B O 1
ATOM 3532 N N . TYR B 1 84 ? 11.664 25.625 9.523 1 82.69 84 TYR B N 1
ATOM 3533 C CA . TYR B 1 84 ? 10.539 25.016 10.234 1 82.69 84 TYR B CA 1
ATOM 3534 C C . TYR B 1 84 ? 9.555 26.094 10.695 1 82.69 84 TYR B C 1
ATOM 3536 O O . TYR B 1 84 ? 8.359 25.828 10.836 1 82.69 84 TYR B O 1
ATOM 3544 N N . SER B 1 85 ? 10.195 27.328 10.922 1 88.75 85 SER B N 1
ATOM 3545 C CA . SER B 1 85 ? 9.344 28.25 11.664 1 88.75 85 SER B CA 1
ATOM 3546 C C . SER B 1 85 ? 9.422 29.672 11.086 1 88.75 85 SER B C 1
ATOM 3548 O O . SER B 1 85 ? 8.594 30.516 11.398 1 88.75 85 SER B O 1
ATOM 3550 N N . ASP B 1 86 ? 10.398 29.922 10.273 1 90.44 86 ASP B N 1
ATOM 3551 C CA . ASP B 1 86 ? 10.57 31.281 9.742 1 90.44 86 ASP B CA 1
ATOM 3552 C C . ASP B 1 86 ? 9.625 31.531 8.57 1 90.44 86 ASP B C 1
ATOM 3554 O O . ASP B 1 86 ? 9.828 31 7.477 1 90.44 86 ASP B O 1
ATOM 3558 N N . ILE B 1 87 ? 8.664 32.406 8.812 1 92.19 87 ILE B N 1
ATOM 3559 C CA . ILE B 1 87 ? 7.633 32.688 7.82 1 92.19 87 ILE B CA 1
ATOM 3560 C C . ILE B 1 87 ? 8.25 33.375 6.609 1 92.19 87 ILE B C 1
ATOM 3562 O O . ILE B 1 87 ? 7.816 33.156 5.477 1 92.19 87 ILE B O 1
ATOM 3566 N N . ASN B 1 88 ? 9.297 34.125 6.852 1 90.38 88 ASN B N 1
ATOM 3567 C CA . ASN B 1 88 ? 9.953 34.812 5.746 1 90.38 88 ASN B CA 1
ATOM 3568 C C . ASN B 1 88 ? 10.594 33.844 4.77 1 90.38 88 ASN B C 1
ATOM 3570 O O . ASN B 1 88 ? 10.633 34.094 3.564 1 90.38 88 ASN B O 1
ATOM 3574 N N . LEU B 1 89 ? 11.078 32.844 5.316 1 88.94 89 LEU B N 1
ATOM 3575 C CA . LEU B 1 89 ? 11.641 31.797 4.453 1 88.94 89 LEU B CA 1
ATOM 3576 C C . LEU B 1 89 ? 10.547 31.125 3.635 1 88.94 89 LEU B C 1
ATOM 3578 O O . LEU B 1 89 ? 10.742 30.812 2.459 1 88.94 89 LEU B O 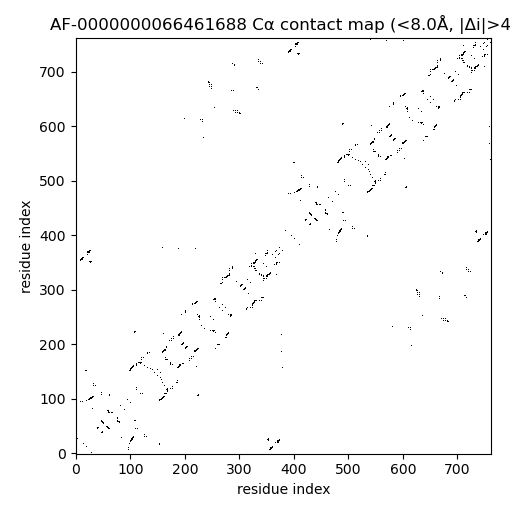1
ATOM 3582 N N . LYS B 1 90 ? 9.43 30.938 4.234 1 88.06 90 LYS B N 1
ATOM 3583 C CA . LYS B 1 90 ? 8.297 30.359 3.523 1 88.06 90 LYS B CA 1
ATOM 3584 C C . LYS B 1 90 ? 7.809 31.297 2.42 1 88.06 90 LYS B C 1
ATOM 3586 O O . LYS B 1 90 ? 7.543 30.859 1.299 1 88.06 90 LYS B O 1
ATOM 3591 N N . LEU B 1 91 ? 7.762 32.5 2.727 1 89.5 91 LEU B N 1
ATOM 3592 C CA . LEU B 1 91 ? 7.316 33.5 1.748 1 89.5 91 LEU B CA 1
ATOM 3593 C C . LEU B 1 91 ? 8.305 33.594 0.591 1 89.5 91 LEU B C 1
ATOM 3595 O O . LEU B 1 91 ? 7.902 33.719 -0.568 1 89.5 91 LEU B O 1
ATOM 3599 N N . SER B 1 92 ? 9.57 33.562 0.935 1 86.94 92 SER B N 1
ATOM 3600 C CA . SER B 1 92 ? 10.594 33.562 -0.105 1 86.94 92 SER B CA 1
ATOM 3601 C C . SER B 1 92 ? 10.461 32.344 -1.026 1 86.94 92 SER B C 1
ATOM 3603 O O . SER B 1 92 ? 10.617 32.469 -2.244 1 86.94 92 SER B O 1
ATOM 3605 N N . PHE B 1 93 ? 10.188 31.297 -0.402 1 81.31 93 PHE B N 1
ATOM 3606 C CA . PHE B 1 93 ? 9.977 30.078 -1.171 1 81.31 93 PHE B CA 1
ATOM 3607 C C . PHE B 1 93 ? 8.766 30.219 -2.092 1 81.31 93 PHE B C 1
ATOM 3609 O O . PHE B 1 93 ? 8.82 29.828 -3.258 1 81.31 93 PHE B O 1
ATOM 3616 N N . MET B 1 94 ? 7.688 30.719 -1.569 1 82.5 94 MET B N 1
ATOM 3617 C CA . MET B 1 94 ? 6.477 30.953 -2.354 1 82.5 94 MET B CA 1
ATOM 3618 C C . MET B 1 94 ? 6.77 31.844 -3.555 1 82.5 94 MET B C 1
ATOM 3620 O O . MET B 1 94 ? 6.395 31.516 -4.684 1 82.5 94 MET B O 1
ATOM 3624 N N . ARG B 1 95 ? 7.5 32.875 -3.342 1 81.12 95 ARG B N 1
ATOM 3625 C CA . ARG B 1 95 ? 7.836 33.812 -4.414 1 81.12 95 ARG B CA 1
ATOM 3626 C C . ARG B 1 95 ? 8.727 33.156 -5.457 1 81.12 95 ARG B C 1
ATOM 3628 O O . ARG B 1 95 ? 8.516 33.312 -6.66 1 81.12 95 ARG B O 1
ATOM 3635 N N . GLN B 1 96 ? 9.625 32.375 -4.945 1 77.06 96 GLN B N 1
ATOM 3636 C CA . GLN B 1 96 ? 10.57 31.688 -5.828 1 77.06 96 GLN B CA 1
ATOM 3637 C C . GLN B 1 96 ? 9.859 30.688 -6.738 1 77.06 96 GLN B C 1
ATOM 3639 O O . GLN B 1 96 ? 10.266 30.5 -7.887 1 77.06 96 GLN B O 1
ATOM 3644 N N . HIS B 1 97 ? 8.781 30.141 -6.277 1 74.12 97 HIS B N 1
ATOM 3645 C CA . HIS B 1 97 ? 8.125 29.094 -7.035 1 74.12 97 HIS B CA 1
ATOM 3646 C C . HIS B 1 97 ? 6.758 29.547 -7.539 1 74.12 97 HIS B C 1
ATOM 3648 O O . HIS B 1 97 ? 5.945 28.719 -7.969 1 74.12 97 HIS B O 1
ATOM 3654 N N . ASN B 1 98 ? 6.438 30.766 -7.375 1 74.44 98 ASN B N 1
ATOM 3655 C CA . ASN B 1 98 ? 5.227 31.391 -7.887 1 74.44 98 ASN B CA 1
ATOM 3656 C C . ASN B 1 98 ? 3.977 30.828 -7.211 1 74.44 98 ASN B C 1
ATOM 3658 O O . ASN B 1 98 ? 2.943 30.656 -7.855 1 74.44 98 ASN B O 1
ATOM 3662 N N . ILE B 1 99 ? 4.148 30.484 -5.973 1 78.69 99 ILE B N 1
ATOM 3663 C CA . ILE B 1 99 ? 3.01 30.062 -5.156 1 78.69 99 ILE B CA 1
ATOM 3664 C C . ILE B 1 99 ? 2.307 31.297 -4.594 1 78.69 99 ILE B C 1
ATOM 3666 O O . ILE B 1 99 ? 2.904 32.062 -3.842 1 78.69 99 ILE B O 1
ATOM 3670 N N . THR B 1 100 ? 1.043 31.469 -5.016 1 79.38 100 THR B N 1
ATOM 3671 C CA . THR B 1 100 ? 0.331 32.688 -4.613 1 79.38 100 THR B CA 1
ATOM 3672 C C . THR B 1 100 ? -0.276 32.5 -3.225 1 79.38 100 THR B C 1
ATOM 3674 O O . THR B 1 100 ? -0.429 33.5 -2.488 1 79.38 100 THR B O 1
ATOM 3677 N N . THR B 1 101 ? -0.651 31.297 -2.957 1 85.88 101 THR B N 1
ATOM 3678 C CA . THR B 1 101 ? -1.312 31.031 -1.684 1 85.88 101 THR B CA 1
ATOM 3679 C C . THR B 1 101 ? -0.815 29.734 -1.075 1 85.88 101 THR B C 1
ATOM 3681 O O . THR B 1 101 ? -0.645 28.734 -1.783 1 85.88 101 THR B O 1
ATOM 3684 N N . SER B 1 102 ? -0.528 29.734 0.205 1 88.06 102 SER B N 1
ATOM 3685 C CA . SER B 1 102 ? -0.228 28.516 0.952 1 88.06 102 SER B CA 1
ATOM 3686 C C . SER B 1 102 ? -1.2 28.312 2.111 1 88.06 102 SER B C 1
ATOM 3688 O O . SER B 1 102 ? -1.562 29.281 2.789 1 88.06 102 SER B O 1
ATOM 3690 N N . VAL B 1 103 ? -1.677 27.156 2.236 1 91 103 VAL B N 1
ATOM 3691 C CA . VAL B 1 103 ? -2.424 26.766 3.43 1 91 103 VAL B CA 1
ATOM 3692 C C . VAL B 1 103 ? -1.513 26 4.391 1 91 103 VAL B C 1
ATOM 3694 O O . VAL B 1 103 ? -1.238 24.812 4.184 1 91 103 VAL B O 1
ATOM 3697 N N . ILE B 1 104 ? -1.066 26.672 5.438 1 92.94 104 ILE B N 1
ATOM 3698 C CA . ILE B 1 104 ? -0.07 26.109 6.336 1 92.94 104 ILE B CA 1
ATOM 3699 C C . ILE B 1 104 ? -0.763 25.281 7.422 1 92.94 104 ILE B C 1
ATOM 3701 O O . ILE B 1 104 ? -1.924 25.531 7.754 1 92.94 104 ILE B O 1
ATOM 3705 N N . SER B 1 105 ? -0.119 24.281 7.875 1 94.88 105 SER B N 1
ATOM 3706 C CA . SER B 1 105 ? -0.616 23.453 8.969 1 94.88 105 SER B CA 1
ATOM 3707 C C . SER B 1 105 ? 0.526 22.969 9.852 1 94.88 105 SER B C 1
ATOM 3709 O O . SER B 1 105 ? 1.695 23.062 9.477 1 94.88 105 SER B O 1
ATOM 3711 N N . LEU B 1 106 ? 0.17 22.562 11.039 1 94.56 106 LEU B N 1
ATOM 3712 C CA . LEU B 1 106 ? 1.135 21.938 11.938 1 94.56 106 LEU B CA 1
ATOM 3713 C C . LEU B 1 106 ? 1.635 20.625 11.367 1 94.56 106 LEU B C 1
ATOM 3715 O O . LEU B 1 106 ? 0.858 19.844 10.797 1 94.56 106 LEU B O 1
ATOM 3719 N N . ALA B 1 107 ? 2.908 20.344 11.539 1 89.31 107 ALA B N 1
ATOM 3720 C CA . ALA B 1 107 ? 3.449 19.062 11.117 1 89.31 107 ALA B CA 1
ATOM 3721 C C . ALA B 1 107 ? 3.158 17.984 12.156 1 89.31 107 ALA B C 1
ATOM 3723 O O . ALA B 1 107 ? 2.918 18.281 13.328 1 89.31 107 ALA B O 1
ATOM 3724 N N . ASN B 1 108 ? 3.23 16.75 11.758 1 88.06 108 ASN B N 1
ATOM 3725 C CA . ASN B 1 108 ? 3.035 15.602 12.641 1 88.06 108 ASN B CA 1
ATOM 3726 C C . ASN B 1 108 ? 4.098 15.555 13.742 1 88.06 108 ASN B C 1
ATOM 3728 O O . ASN B 1 108 ? 5.223 16.016 13.539 1 88.06 108 ASN B O 1
ATOM 3732 N N . PRO B 1 109 ? 3.65 15.102 14.953 1 91.06 109 PRO B N 1
ATOM 3733 C CA . PRO B 1 109 ? 2.412 14.375 15.258 1 91.06 109 PRO B CA 1
ATOM 3734 C C . PRO B 1 109 ? 1.338 15.281 15.867 1 91.06 109 PRO B C 1
ATOM 3736 O O . PRO B 1 109 ? 0.563 14.836 16.719 1 91.06 109 PRO B O 1
ATOM 3739 N N . TRP B 1 110 ? 1.42 16.625 15.578 1 95 110 TRP B N 1
ATOM 3740 C CA . TRP B 1 110 ? 0.412 17.578 16.016 1 95 110 TRP B CA 1
ATOM 3741 C C . TRP B 1 110 ? 0.32 17.609 17.531 1 95 110 TRP B C 1
ATOM 3743 O O . TRP B 1 110 ? 1.285 17.984 18.219 1 95 110 TRP B O 1
ATOM 3753 N N . LEU B 1 111 ? -0.907 17.188 18.109 1 95.69 111 LEU B N 1
ATOM 3754 C CA . LEU B 1 111 ? -1.084 17.297 19.562 1 95.69 111 LEU B CA 1
ATOM 3755 C C . LEU B 1 111 ? -1.472 15.953 20.172 1 95.69 111 LEU B C 1
ATOM 3757 O O . LEU B 1 111 ? -1.905 15.891 21.312 1 95.69 111 LEU B O 1
ATOM 3761 N N . ASP B 1 112 ? -1.269 14.891 19.391 1 92.69 112 ASP B N 1
ATOM 3762 C CA . ASP B 1 112 ? -1.752 13.562 19.766 1 92.69 112 ASP B CA 1
ATOM 3763 C C . ASP B 1 112 ? -1.086 13.078 21.047 1 92.69 112 ASP B C 1
ATOM 3765 O O . ASP B 1 112 ? -1.632 12.227 21.75 1 92.69 112 ASP B O 1
ATOM 3769 N N . PHE B 1 113 ? 0.031 13.578 21.422 1 93.56 113 PHE B N 1
ATOM 3770 C CA . PHE B 1 113 ? 0.856 13.086 22.516 1 93.56 113 PHE B CA 1
ATOM 3771 C C . PHE B 1 113 ? 0.469 13.758 23.828 1 93.56 113 PHE B C 1
ATOM 3773 O O . PHE B 1 113 ? 0.904 13.328 24.891 1 93.56 113 PHE B O 1
ATOM 3780 N N . LEU B 1 114 ? -0.413 14.758 23.797 1 95.75 114 LEU B N 1
ATOM 3781 C CA . LEU B 1 114 ? -0.692 15.555 24.984 1 95.75 114 LEU B CA 1
ATOM 3782 C C . LEU B 1 114 ? -1.602 14.797 25.953 1 95.75 114 LEU B C 1
ATOM 3784 O O . LEU B 1 114 ? -2.539 14.117 25.531 1 95.75 114 LEU B O 1
ATOM 3788 N N . PRO B 1 115 ? -1.321 15.023 27.25 1 95.56 115 PRO B N 1
ATOM 3789 C CA . PRO B 1 115 ? -2.307 14.531 28.219 1 95.56 115 PRO B CA 1
ATOM 3790 C C . PRO B 1 115 ? -3.678 15.18 28.047 1 95.56 115 PRO B C 1
ATOM 3792 O O . PRO B 1 115 ? -3.771 16.328 27.609 1 95.56 115 PRO B O 1
ATOM 3795 N N . ALA B 1 116 ? -4.664 14.477 28.453 1 96.25 116 ALA B N 1
ATOM 3796 C CA . ALA B 1 116 ? -6.055 14.867 28.234 1 96.25 116 ALA B CA 1
ATOM 3797 C C . ALA B 1 116 ? -6.324 16.266 28.781 1 96.25 116 ALA B C 1
ATOM 3799 O O . ALA B 1 116 ? -6.992 17.078 28.141 1 96.25 116 ALA B O 1
ATOM 3800 N N . GLN B 1 117 ? -5.75 16.578 29.828 1 95.06 117 GLN B N 1
ATOM 3801 C CA . GLN B 1 117 ? -6.07 17.828 30.531 1 95.06 117 GLN B CA 1
ATOM 3802 C C . GLN B 1 117 ? -5.445 19.031 29.828 1 95.06 117 GLN B C 1
ATOM 3804 O O . GLN B 1 117 ? -5.891 20.156 30 1 95.06 117 GLN B O 1
ATOM 3809 N N . ASP B 1 118 ? -4.445 18.781 28.984 1 96.19 118 ASP B N 1
ATOM 3810 C CA . ASP B 1 118 ? -3.711 19.875 28.359 1 96.19 118 ASP B CA 1
ATOM 3811 C C . ASP B 1 118 ? -4.164 20.078 26.922 1 96.19 118 ASP B C 1
ATOM 3813 O O . ASP B 1 118 ? -3.859 21.109 26.297 1 96.19 118 ASP B O 1
ATOM 3817 N N . ALA B 1 119 ? -4.918 19.203 26.406 1 96.69 119 ALA B N 1
ATOM 3818 C CA . ALA B 1 119 ? -5.184 19.125 24.969 1 96.69 119 ALA B CA 1
ATOM 3819 C C . ALA B 1 119 ? -5.895 20.375 24.484 1 96.69 119 ALA B C 1
ATOM 3821 O O . ALA B 1 119 ? -5.461 21 23.516 1 96.69 119 ALA B O 1
ATOM 3822 N N . ALA B 1 120 ? -6.926 20.797 25.172 1 97.44 120 ALA B N 1
ATOM 3823 C CA . ALA B 1 120 ? -7.75 21.922 24.719 1 97.44 120 ALA B CA 1
ATOM 3824 C C . ALA B 1 120 ? -6.957 23.234 24.766 1 97.44 120 ALA B C 1
ATOM 3826 O O . ALA B 1 120 ? -7.016 24.031 23.812 1 97.44 120 ALA B O 1
ATOM 3827 N N . ILE B 1 121 ? -6.199 23.406 25.766 1 97.25 121 ILE B N 1
ATOM 3828 C CA . ILE B 1 121 ? -5.465 24.656 25.969 1 97.25 121 ILE B CA 1
ATOM 3829 C C . ILE B 1 121 ? -4.398 24.812 24.891 1 97.25 121 ILE B C 1
ATOM 3831 O O . ILE B 1 121 ? -4.273 25.875 24.281 1 97.25 121 ILE B O 1
ATOM 3835 N N . TRP B 1 122 ? -3.709 23.781 24.625 1 97.38 122 TRP B N 1
ATOM 3836 C CA . TRP B 1 122 ? -2.633 23.844 23.641 1 97.38 122 TRP B CA 1
ATOM 3837 C C . TRP B 1 122 ? -3.191 23.969 22.219 1 97.38 122 TRP B C 1
ATOM 3839 O O . TRP B 1 122 ? -2.619 24.656 21.375 1 97.38 122 TRP B O 1
ATOM 3849 N N . ALA B 1 123 ? -4.285 23.297 21.969 1 98.12 123 ALA B N 1
ATOM 3850 C CA . ALA B 1 123 ? -4.906 23.438 20.656 1 98.12 123 ALA B CA 1
ATOM 3851 C C . ALA B 1 123 ? -5.305 24.891 20.391 1 98.12 123 ALA B C 1
ATOM 3853 O O . ALA B 1 123 ? -5.016 25.438 19.328 1 98.12 123 ALA B O 1
ATOM 3854 N N . GLU B 1 124 ? -5.93 25.469 21.359 1 98 124 GLU B N 1
ATOM 3855 C CA . GLU B 1 124 ? -6.336 26.875 21.234 1 98 124 GLU B CA 1
ATOM 3856 C C . GLU B 1 124 ? -5.133 27.781 21.016 1 98 124 GLU B C 1
ATOM 3858 O O . GLU B 1 124 ? -5.148 28.641 20.125 1 98 124 GLU B O 1
ATOM 3863 N N . LYS B 1 125 ? -4.105 27.578 21.797 1 97.94 125 LYS B N 1
ATOM 3864 C CA . LYS B 1 125 ? -2.904 28.391 21.734 1 97.94 125 LYS B CA 1
ATOM 3865 C C . LYS B 1 125 ? -2.246 28.281 20.359 1 97.94 125 LYS B C 1
ATOM 3867 O O . LYS B 1 125 ? -1.889 29.297 19.75 1 97.94 125 LYS B O 1
ATOM 3872 N N . ILE B 1 126 ? -2.08 27.109 19.875 1 97.75 126 ILE B N 1
ATOM 3873 C CA . ILE B 1 126 ? -1.407 26.859 18.594 1 97.75 126 ILE B CA 1
ATOM 3874 C C . ILE B 1 126 ? -2.258 27.406 17.453 1 97.75 126 ILE B C 1
ATOM 3876 O O . ILE B 1 126 ? -1.74 28.047 16.531 1 97.75 126 ILE B O 1
ATOM 3880 N N . ASN B 1 127 ? -3.547 27.172 17.516 1 98.44 127 ASN B N 1
ATOM 3881 C CA . ASN B 1 127 ? -4.445 27.672 16.484 1 98.44 127 ASN B CA 1
ATOM 3882 C C . ASN B 1 127 ? -4.48 29.203 16.453 1 98.44 127 ASN B C 1
ATOM 3884 O O . ASN B 1 127 ? -4.562 29.797 15.383 1 98.44 127 ASN B O 1
ATOM 3888 N N . ASP B 1 128 ? -4.41 29.797 17.625 1 98.38 128 ASP B N 1
ATOM 3889 C CA . ASP B 1 128 ? -4.336 31.25 17.703 1 98.38 128 ASP B CA 1
ATOM 3890 C C . ASP B 1 128 ? -3.049 31.766 17.062 1 98.38 128 ASP B C 1
ATOM 3892 O O . ASP B 1 128 ? -3.049 32.812 16.391 1 98.38 128 ASP B O 1
ATOM 3896 N N . ASP B 1 129 ? -1.967 31.047 17.297 1 98 129 ASP B N 1
ATOM 3897 C CA . ASP B 1 129 ? -0.7 31.406 16.672 1 98 129 ASP B CA 1
ATOM 3898 C C . ASP B 1 129 ? -0.796 31.328 15.148 1 98 129 ASP B C 1
ATOM 3900 O O . ASP B 1 129 ? -0.301 32.219 14.438 1 98 129 ASP B O 1
ATOM 3904 N N . LEU B 1 130 ? -1.412 30.297 14.656 1 97.56 130 LEU B N 1
ATOM 3905 C CA . LEU B 1 130 ? -1.584 30.125 13.219 1 97.56 130 LEU B CA 1
ATOM 3906 C C . LEU B 1 130 ? -2.424 31.266 12.641 1 97.56 130 LEU B C 1
ATOM 3908 O O . LEU B 1 130 ? -2.076 31.828 11.602 1 97.56 130 LEU B O 1
ATOM 3912 N N . GLU B 1 131 ? -3.514 31.562 13.344 1 97.81 131 GLU B N 1
ATOM 3913 C CA . GLU B 1 131 ? -4.371 32.688 12.93 1 97.81 131 GLU B CA 1
ATOM 3914 C C . GLU B 1 131 ? -3.592 34 12.875 1 97.81 131 GLU B C 1
ATOM 3916 O O . GLU B 1 131 ? -3.738 34.781 11.938 1 97.81 131 GLU B O 1
ATOM 3921 N N . ARG B 1 132 ? -2.793 34.219 13.867 1 97.75 132 ARG B N 1
ATOM 3922 C CA . ARG B 1 132 ? -2.002 35.438 13.953 1 97.75 132 ARG B CA 1
ATOM 3923 C C . ARG B 1 132 ? -0.987 35.5 12.812 1 97.75 132 ARG B C 1
ATOM 3925 O O . ARG B 1 132 ? -0.801 36.562 12.211 1 97.75 132 ARG B O 1
ATOM 3932 N N . ILE B 1 133 ? -0.292 34.406 12.539 1 96.31 133 ILE B N 1
ATOM 3933 C CA . ILE B 1 133 ? 0.69 34.344 11.461 1 96.31 133 ILE B CA 1
ATOM 3934 C C . ILE B 1 133 ? 0.035 34.75 10.141 1 96.31 133 ILE B C 1
ATOM 3936 O O . ILE B 1 133 ? 0.57 35.562 9.398 1 96.31 133 ILE B O 1
ATOM 3940 N N . CYS B 1 134 ? -1.12 34.219 9.867 1 95.94 134 CYS B N 1
ATOM 3941 C CA . CYS B 1 134 ? -1.841 34.5 8.633 1 95.94 134 CYS B CA 1
ATOM 3942 C C . CYS B 1 134 ? -2.295 35.969 8.602 1 95.94 134 CYS B C 1
ATOM 3944 O O . CYS B 1 134 ? -2.135 36.656 7.59 1 95.94 134 CYS B O 1
ATOM 3946 N N . ALA B 1 135 ? -2.787 36.438 9.719 1 96.5 135 ALA B N 1
ATOM 3947 C CA . ALA B 1 135 ? -3.279 37.812 9.82 1 96.5 135 ALA B CA 1
ATOM 3948 C C . ALA B 1 135 ? -2.158 38.812 9.57 1 96.5 135 ALA B C 1
ATOM 3950 O O . ALA B 1 135 ? -2.346 39.781 8.859 1 96.5 135 ALA B O 1
ATOM 3951 N N . GLU B 1 136 ? -1.059 38.562 10.133 1 95.25 136 GLU B N 1
ATOM 3952 C CA . GLU B 1 136 ? 0.088 39.469 9.984 1 95.25 136 GLU B CA 1
ATOM 3953 C C . GLU B 1 136 ? 0.549 39.5 8.531 1 95.25 136 GLU B C 1
ATOM 3955 O O . GLU B 1 136 ? 0.897 40.594 8.023 1 95.25 136 GLU B O 1
ATOM 3960 N N . GLN B 1 137 ? 0.579 38.406 7.918 1 91.81 137 GLN B N 1
ATOM 3961 C CA . GLN B 1 137 ? 0.978 38.375 6.512 1 91.81 137 GLN B CA 1
ATOM 3962 C C . GLN B 1 137 ? -0.005 39.125 5.641 1 91.81 137 GLN B C 1
ATOM 3964 O O . GLN B 1 137 ? 0.404 39.875 4.746 1 91.81 137 GLN B O 1
ATOM 3969 N N . HIS B 1 138 ? -1.284 39 5.883 1 90.81 138 HIS B N 1
ATOM 3970 C CA . HIS B 1 138 ? -2.299 39.688 5.109 1 90.81 138 HIS B CA 1
ATOM 3971 C C . HIS B 1 138 ? -2.238 41.219 5.363 1 90.81 138 HIS B C 1
ATOM 3973 O O . HIS B 1 138 ? -2.436 42 4.441 1 90.81 138 HIS B O 1
ATOM 3979 N N . ALA B 1 139 ? -1.915 41.531 6.555 1 91.69 139 ALA B N 1
ATOM 3980 C CA . ALA B 1 139 ? -1.775 42.938 6.898 1 91.69 139 ALA B CA 1
ATOM 3981 C C . ALA B 1 139 ? -0.578 43.562 6.184 1 91.69 139 ALA B C 1
ATOM 3983 O O . ALA B 1 139 ? -0.649 44.688 5.715 1 91.69 139 ALA B O 1
ATOM 3984 N N . GLN B 1 140 ? 0.47 42.844 6.125 1 87.19 140 GLN B N 1
ATOM 3985 C CA . GLN B 1 140 ? 1.677 43.312 5.461 1 87.19 140 GLN B CA 1
ATOM 3986 C C . GLN B 1 140 ? 1.442 43.5 3.967 1 87.19 140 GLN B C 1
ATOM 3988 O O . GLN B 1 140 ? 1.932 44.469 3.373 1 87.19 140 GLN B O 1
ATOM 3993 N N . GLU B 1 141 ? 0.761 42.656 3.4 1 81.94 141 GLU B N 1
ATOM 3994 C CA . GLU B 1 141 ? 0.478 42.719 1.971 1 81.94 141 GLU B CA 1
ATOM 3995 C C . GLU B 1 141 ? -0.437 43.906 1.651 1 81.94 141 GLU B C 1
ATOM 3997 O O . GLU B 1 141 ? -0.299 44.531 0.602 1 81.94 141 GLU B O 1
ATOM 4002 N N . SER B 1 142 ? -1.351 44.188 2.434 1 77.88 142 SER B N 1
ATOM 4003 C CA . SER B 1 142 ? -2.262 45.312 2.248 1 77.88 142 SER B CA 1
ATOM 4004 C C . SER B 1 142 ? -1.522 46.625 2.338 1 77.88 142 SER B C 1
ATOM 4006 O O . SER B 1 142 ? -1.838 47.562 1.607 1 77.88 142 SER B O 1
ATOM 4008 N N . ARG B 1 143 ? -0.551 46.781 3.121 1 72.75 143 ARG B N 1
ATOM 4009 C CA . ARG B 1 143 ? 0.229 48 3.283 1 72.75 143 ARG B CA 1
ATOM 4010 C C . ARG B 1 143 ? 1.162 48.219 2.098 1 72.75 143 ARG B C 1
ATOM 4012 O O . ARG B 1 143 ? 1.374 49.344 1.665 1 72.75 143 ARG B O 1
ATOM 4019 N N . GLY B 1 144 ? 1.789 47.062 1.767 1 63.12 144 GLY B N 1
ATOM 4020 C CA . GLY B 1 144 ? 2.678 47.156 0.62 1 63.12 144 GLY B CA 1
ATOM 4021 C C . GLY B 1 144 ? 1.954 47.5 -0.667 1 63.12 144 GLY B C 1
ATOM 4022 O O . GLY B 1 144 ? 2.502 48.188 -1.526 1 63.12 144 GLY B O 1
ATOM 4023 N N . SER B 1 145 ? 0.808 46.969 -0.93 1 57.56 145 SER B N 1
ATOM 4024 C CA . SER B 1 145 ? 0.025 47.25 -2.135 1 57.56 145 SER B CA 1
ATOM 4025 C C . SER B 1 145 ? -0.453 48.688 -2.182 1 57.56 145 SER B C 1
ATOM 4027 O O . SER B 1 145 ? -0.673 49.219 -3.264 1 57.56 145 SER B O 1
ATOM 4029 N N . ALA B 1 146 ? -0.859 49.406 -1.05 1 53.88 146 ALA B N 1
ATOM 4030 C CA . ALA B 1 146 ? -1.341 50.781 -1.065 1 53.88 146 ALA B CA 1
ATOM 4031 C C . ALA B 1 146 ? -0.281 51.719 -1.624 1 53.88 146 ALA B C 1
ATOM 4033 O O . ALA B 1 146 ? -0.606 52.781 -2.145 1 53.88 146 ALA B O 1
ATOM 4034 N N . GLY B 1 147 ? 0.904 51.375 -1.421 1 46.75 147 GLY B N 1
ATOM 4035 C CA . GLY B 1 147 ? 1.904 52.281 -1.939 1 46.75 147 GLY B CA 1
ATOM 4036 C C . GLY B 1 147 ? 2.301 52 -3.373 1 46.75 147 GLY B C 1
ATOM 4037 O O . GLY B 1 147 ? 2.307 52.875 -4.219 1 46.75 147 GLY B O 1
ATOM 4038 N N . GLU B 1 148 ? 3.256 51.062 -3.697 1 45.5 148 GLU B N 1
ATOM 4039 C CA . GLU B 1 148 ? 3.773 50.781 -5.031 1 45.5 148 GLU B CA 1
ATOM 4040 C C . GLU B 1 148 ? 2.945 49.688 -5.719 1 45.5 148 GLU B C 1
ATOM 4042 O O . GLU B 1 148 ? 2.34 48.844 -5.055 1 45.5 148 GLU B O 1
ATOM 4047 N N . THR B 1 149 ? 2.479 49.938 -6.953 1 42.97 149 THR B N 1
ATOM 4048 C CA . THR B 1 149 ? 1.873 49 -7.879 1 42.97 149 THR B CA 1
ATOM 4049 C C . THR B 1 149 ? 2.498 47.625 -7.723 1 42.97 149 THR B C 1
ATOM 4051 O O . THR B 1 149 ? 3.574 47.344 -8.258 1 42.97 149 THR B O 1
ATOM 4054 N N . MET B 1 150 ? 2.4 47.062 -6.625 1 45.78 150 MET B N 1
ATOM 4055 C CA . MET B 1 150 ? 2.955 45.688 -6.57 1 45.78 150 MET B CA 1
ATOM 4056 C C . MET B 1 150 ? 2.344 44.812 -7.652 1 45.78 150 MET B C 1
ATOM 4058 O O . MET B 1 150 ? 1.128 44.812 -7.852 1 45.78 150 MET B O 1
ATOM 4062 N N . SER B 1 151 ? 3.082 44.5 -8.539 1 45.44 151 SER B N 1
ATOM 4063 C CA . SER B 1 151 ? 2.65 43.562 -9.562 1 45.44 151 SER B CA 1
ATOM 4064 C C . SER B 1 151 ? 1.987 42.312 -8.938 1 45.44 151 SER B C 1
ATOM 4066 O O . SER B 1 151 ? 2.369 41.875 -7.852 1 45.44 151 SER B O 1
ATOM 4068 N N . SER B 1 152 ? 0.703 42.125 -9.219 1 46.69 152 SER B N 1
ATOM 4069 C CA . SER B 1 152 ? -0.135 40.969 -8.867 1 46.69 152 SER B CA 1
ATOM 4070 C C . SER B 1 152 ? 0.711 39.781 -8.492 1 46.69 152 SER B C 1
ATOM 4072 O O . SER B 1 152 ? 0.285 38.938 -7.699 1 46.69 152 SER B O 1
ATOM 4074 N N . ASN B 1 153 ? 2.035 39.844 -9 1 48.34 153 ASN B N 1
ATOM 4075 C CA . ASN B 1 153 ? 2.92 38.688 -8.945 1 48.34 153 ASN B CA 1
ATOM 4076 C C . ASN B 1 153 ? 3.643 38.594 -7.605 1 48.34 153 ASN B C 1
ATOM 4078 O O . ASN B 1 153 ? 4.422 37.656 -7.375 1 48.34 153 ASN B O 1
ATOM 4082 N N . GLU B 1 154 ? 3.334 39.562 -6.746 1 59.66 154 GLU B N 1
ATOM 4083 C CA . GLU B 1 154 ? 4.184 39.625 -5.559 1 59.66 154 GLU B CA 1
ATOM 4084 C C . GLU B 1 154 ? 3.383 39.312 -4.297 1 59.66 154 GLU B C 1
ATOM 4086 O O . GLU B 1 154 ? 3.951 39.188 -3.211 1 59.66 154 GLU B O 1
ATOM 4091 N N . HIS B 1 155 ? 2.125 38.969 -4.535 1 76.81 155 HIS B N 1
ATOM 4092 C CA . HIS B 1 155 ? 1.284 38.844 -3.354 1 76.81 155 HIS B CA 1
ATOM 4093 C C . HIS B 1 155 ? 1.195 37.375 -2.91 1 76.81 155 HIS B C 1
ATOM 4095 O O . HIS B 1 155 ? 0.834 36.5 -3.703 1 76.81 155 HIS B O 1
ATOM 4101 N N . CYS B 1 156 ? 1.658 37.156 -1.716 1 86.31 156 CYS B N 1
ATOM 4102 C CA . CYS B 1 156 ? 1.552 35.844 -1.098 1 86.31 156 CYS B CA 1
ATOM 4103 C C . CYS B 1 156 ? 0.542 35.875 0.044 1 86.31 156 CYS B C 1
ATOM 4105 O O . CYS B 1 156 ? 0.604 36.719 0.922 1 86.31 156 CYS B O 1
ATOM 4107 N N . SER B 1 157 ? -0.472 35 -0.043 1 90.38 157 SER B N 1
ATOM 4108 C CA . SER B 1 157 ? -1.462 34.875 1.021 1 90.38 157 SER B CA 1
ATOM 4109 C C . SER B 1 157 ? -1.275 33.562 1.793 1 90.38 157 SER B C 1
ATOM 4111 O O . SER B 1 157 ? -0.875 32.562 1.22 1 90.38 157 SER B O 1
ATOM 4113 N N . LEU B 1 158 ? -1.55 33.656 3.068 1 93.56 158 LEU B N 1
ATOM 4114 C CA . LEU B 1 158 ? -1.448 32.5 3.93 1 93.56 158 LEU B CA 1
ATOM 4115 C C . LEU B 1 158 ? -2.795 32.156 4.566 1 93.56 158 LEU B C 1
ATOM 4117 O O . LEU B 1 158 ? -3.518 33.062 4.992 1 93.56 158 LEU B O 1
ATOM 4121 N N . PHE B 1 159 ? -3.193 30.984 4.508 1 94.56 159 PHE B N 1
ATOM 4122 C CA . PHE B 1 159 ? -4.277 30.391 5.281 1 94.56 159 PHE B CA 1
ATOM 4123 C C . PHE B 1 159 ? -3.777 29.188 6.07 1 94.56 159 PHE B C 1
ATOM 4125 O O . PHE B 1 159 ? -2.615 28.781 5.945 1 94.56 159 PHE B O 1
ATOM 4132 N N . ALA B 1 160 ? -4.688 28.609 6.941 1 96.81 160 ALA B N 1
ATOM 4133 C CA . ALA B 1 160 ? -4.16 27.531 7.773 1 96.81 160 ALA B CA 1
ATOM 4134 C C . ALA B 1 160 ? -5.219 26.453 8.016 1 96.81 160 ALA B C 1
ATOM 4136 O O . ALA B 1 160 ? -6.418 26.734 7.949 1 96.81 160 ALA B O 1
ATOM 4137 N N . PHE B 1 161 ? -4.754 25.219 8.195 1 96.94 161 PHE B N 1
ATOM 4138 C CA . PHE B 1 161 ? -5.52 24.156 8.844 1 96.94 161 PHE B CA 1
ATOM 4139 C C . PHE B 1 161 ? -5.219 24.109 10.336 1 96.94 161 PHE B C 1
ATOM 4141 O O . PHE B 1 161 ? -4.059 24.047 10.742 1 96.94 161 PHE B O 1
ATOM 4148 N N . GLY B 1 162 ? -6.27 24.125 11.102 1 98.25 162 GLY B N 1
ATOM 4149 C CA . GLY B 1 162 ? -6.094 24.094 12.539 1 98.25 162 GLY B CA 1
ATOM 4150 C C . GLY B 1 162 ? -5.883 22.688 13.078 1 98.25 162 GLY B C 1
ATOM 4151 O O . GLY B 1 162 ? -6.273 21.703 12.438 1 98.25 162 GLY B O 1
ATOM 4152 N N . ALA B 1 163 ? -5.293 22.562 14.281 1 97.94 163 ALA B N 1
ATOM 4153 C CA . ALA B 1 163 ? -5.113 21.297 14.977 1 97.94 163 ALA B CA 1
ATOM 4154 C C . ALA B 1 163 ? -6.273 21.016 15.922 1 97.94 163 ALA B C 1
ATOM 4156 O O . ALA B 1 163 ? -6.863 21.953 16.484 1 97.94 163 ALA B O 1
ATOM 4157 N N . LEU B 1 164 ? -6.551 19.766 16.141 1 98.06 164 LEU B N 1
ATOM 4158 C CA . LEU B 1 164 ? -7.641 19.375 17.031 1 98.06 164 LEU B CA 1
ATOM 4159 C C . LEU B 1 164 ? -7.102 18.766 18.328 1 98.06 164 LEU B C 1
ATOM 4161 O O . LEU B 1 164 ? -6.094 18.047 18.297 1 98.06 164 LEU B O 1
ATOM 4165 N N . PRO B 1 165 ? -7.758 19.031 19.438 1 97.88 165 PRO B N 1
ATOM 4166 C CA . PRO B 1 165 ? -7.391 18.406 20.703 1 97.88 165 PRO B CA 1
ATOM 4167 C C . PRO B 1 165 ? -7.949 17 20.844 1 97.88 165 PRO B C 1
ATOM 4169 O O . PRO B 1 165 ? -8.766 16.734 21.734 1 97.88 165 PRO B O 1
ATOM 4172 N N . LEU B 1 166 ? -7.461 16.047 20.188 1 96.75 166 LEU B N 1
ATOM 4173 C CA . LEU B 1 166 ? -8.047 14.719 20.047 1 96.75 166 LEU B CA 1
ATOM 4174 C C . LEU B 1 166 ? -7.887 13.922 21.344 1 96.75 166 LEU B C 1
ATOM 4176 O O . LEU B 1 166 ? -8.602 12.938 21.562 1 96.75 166 LEU B O 1
ATOM 4180 N N . SER B 1 167 ? -6.891 14.297 22.188 1 95.81 167 SER B N 1
ATOM 4181 C CA . SER B 1 167 ? -6.695 13.586 23.438 1 95.81 167 SER B CA 1
ATOM 4182 C C . SER B 1 167 ? -7.617 14.141 24.531 1 95.81 167 SER B C 1
ATOM 4184 O O . SER B 1 167 ? -7.57 13.688 25.672 1 95.81 167 SER B O 1
ATOM 4186 N N . ALA B 1 168 ? -8.445 15.109 24.141 1 96.12 168 ALA B N 1
ATOM 4187 C CA . ALA B 1 168 ? -9.352 15.695 25.125 1 96.12 168 ALA B CA 1
ATOM 4188 C C . ALA B 1 168 ? -10.234 14.625 25.75 1 96.12 168 ALA B C 1
ATOM 4190 O O . ALA B 1 168 ? -10.547 13.617 25.109 1 96.12 168 ALA B O 1
ATOM 4191 N N . PRO B 1 169 ? -10.68 14.844 26.984 1 93.81 169 PRO B N 1
ATOM 4192 C CA . PRO B 1 169 ? -11.445 13.812 27.688 1 93.81 169 PRO B CA 1
ATOM 4193 C C . PRO B 1 169 ? -12.859 13.648 27.141 1 93.81 169 PRO B C 1
ATOM 4195 O O . PRO B 1 169 ? -13.484 12.602 27.344 1 93.81 169 PRO B O 1
ATOM 4198 N N . ASP B 1 170 ? -13.352 14.688 26.453 1 94.38 170 ASP B N 1
ATOM 4199 C CA . ASP B 1 170 ? -14.719 14.695 25.922 1 94.38 170 ASP B CA 1
ATOM 4200 C C . ASP B 1 170 ? -14.742 15.148 24.469 1 94.38 170 ASP B C 1
ATOM 4202 O O . ASP B 1 170 ? -14.219 16.219 24.141 1 94.38 170 ASP B O 1
ATOM 4206 N N . PRO B 1 171 ? -15.414 14.32 23.641 1 95.44 171 PRO B N 1
ATOM 4207 C CA . PRO B 1 171 ? -15.5 14.711 22.234 1 95.44 171 PRO B CA 1
ATOM 4208 C C . PRO B 1 171 ? -16.141 16.078 22.047 1 95.44 171 PRO B C 1
ATOM 4210 O O . PRO B 1 171 ? -15.891 16.75 21.031 1 95.44 171 PRO B O 1
ATOM 4213 N N . ALA B 1 172 ? -16.922 16.531 22.984 1 96.56 172 ALA B N 1
ATOM 4214 C CA . ALA B 1 172 ? -17.562 17.844 22.891 1 96.56 172 ALA B CA 1
ATOM 4215 C C . ALA B 1 172 ? -16.516 18.953 22.828 1 96.56 172 ALA B C 1
ATOM 4217 O O . ALA B 1 172 ? -16.719 19.969 22.172 1 96.56 172 ALA B O 1
ATOM 4218 N N . ILE B 1 173 ? -15.414 18.734 23.516 1 97.81 173 ILE B N 1
ATOM 4219 C CA . ILE B 1 173 ? -14.32 19.703 23.516 1 97.81 173 ILE B CA 1
ATOM 4220 C C . ILE B 1 173 ? -13.742 19.828 22.109 1 97.81 173 ILE B C 1
ATOM 4222 O O . ILE B 1 173 ? -13.414 20.922 21.656 1 97.81 173 ILE B O 1
ATOM 4226 N N . ILE B 1 174 ? -13.633 18.75 21.438 1 98.12 174 ILE B N 1
ATOM 4227 C CA . ILE B 1 174 ? -13.125 18.703 20.078 1 98.12 174 ILE B CA 1
ATOM 4228 C C . ILE B 1 174 ? -14.094 19.422 19.141 1 98.12 174 ILE B C 1
ATOM 4230 O O . ILE B 1 174 ? -13.688 20.266 18.328 1 98.12 174 ILE B O 1
ATOM 4234 N N . VAL B 1 175 ? -15.375 19.156 19.312 1 98.12 175 VAL B N 1
ATOM 4235 C CA . VAL B 1 175 ? -16.406 19.75 18.484 1 98.12 175 VAL B CA 1
ATOM 4236 C C . VAL B 1 175 ? -16.438 21.266 18.703 1 98.12 175 VAL B C 1
ATOM 4238 O O . VAL B 1 175 ? -16.578 22.031 17.75 1 98.12 175 VAL B O 1
ATOM 4241 N N . ASP B 1 176 ? -16.266 21.656 19.922 1 98 176 ASP B N 1
ATOM 4242 C CA . ASP B 1 176 ? -16.219 23.078 20.234 1 98 176 ASP B CA 1
ATOM 4243 C C . ASP B 1 176 ? -15.07 23.766 19.5 1 98 176 ASP B C 1
ATOM 4245 O O . ASP B 1 176 ? -15.234 24.875 18.984 1 98 176 ASP B O 1
ATOM 4249 N N . GLU B 1 177 ? -13.945 23.141 19.484 1 98.38 177 GLU B N 1
ATOM 4250 C CA . GLU B 1 177 ? -12.797 23.719 18.812 1 98.38 177 GLU B CA 1
ATOM 4251 C C . GLU B 1 177 ? -13.016 23.781 17.297 1 98.38 177 GLU B C 1
ATOM 4253 O O . GLU B 1 177 ? -12.617 24.75 16.641 1 98.38 177 GLU B O 1
ATOM 4258 N N . ILE B 1 178 ? -13.648 22.781 16.734 1 98.06 178 ILE B N 1
ATOM 4259 C CA . ILE B 1 178 ? -14 22.797 15.32 1 98.06 178 ILE B CA 1
ATOM 4260 C C . ILE B 1 178 ? -14.859 24.016 15.016 1 98.06 178 ILE B C 1
ATOM 4262 O O . ILE B 1 178 ? -14.602 24.75 14.062 1 98.06 178 ILE B O 1
ATOM 4266 N N . GLN B 1 179 ? -15.82 24.281 15.852 1 97.69 179 GLN B N 1
ATOM 4267 C CA . GLN B 1 179 ? -16.719 25.422 15.664 1 97.69 179 GLN B CA 1
ATOM 4268 C C . GLN B 1 179 ? -15.969 26.734 15.812 1 97.69 179 GLN B C 1
ATOM 4270 O O . GLN B 1 179 ? -16.172 27.656 15.023 1 97.69 179 GLN B O 1
ATOM 4275 N N . ARG B 1 180 ? -15.148 26.734 16.766 1 98.06 180 ARG B N 1
ATOM 4276 C CA . ARG B 1 180 ? -14.352 27.953 16.953 1 98.06 180 ARG B CA 1
ATOM 4277 C C . ARG B 1 180 ? -13.461 28.219 15.75 1 98.06 180 ARG B C 1
ATOM 4279 O O . ARG B 1 180 ? -13.406 29.359 15.266 1 98.06 180 ARG B O 1
ATOM 4286 N N . LEU B 1 181 ? -12.789 27.219 15.297 1 97.69 181 LEU B N 1
ATOM 4287 C CA . LEU B 1 181 ? -11.883 27.359 14.156 1 97.69 181 LEU B CA 1
ATOM 4288 C C . LEU B 1 181 ? -12.641 27.859 12.93 1 97.69 181 LEU B C 1
ATOM 4290 O O . LEU B 1 181 ? -12.109 28.656 12.148 1 97.69 181 LEU B O 1
ATOM 4294 N N . ASN B 1 182 ? -13.844 27.422 12.773 1 94.31 182 ASN B N 1
ATOM 4295 C CA . ASN B 1 182 ? -14.68 27.828 11.648 1 94.31 182 ASN B CA 1
ATOM 4296 C C . ASN B 1 182 ? -15.047 29.312 11.727 1 94.31 182 ASN B C 1
ATOM 4298 O O . ASN B 1 182 ? -15.414 29.922 10.719 1 94.31 182 ASN B O 1
ATOM 4302 N N . SER B 1 183 ? -14.945 29.891 12.906 1 96.19 183 SER B N 1
ATOM 4303 C CA . SER B 1 183 ? -15.297 31.297 13.102 1 96.19 183 SER B CA 1
ATOM 4304 C C . SER B 1 183 ? -14.094 32.188 12.875 1 96.19 183 SER B C 1
ATOM 4306 O O . SER B 1 183 ? -14.242 33.406 12.742 1 96.19 183 SER B O 1
ATOM 4308 N N . LEU B 1 184 ? -12.898 31.656 12.797 1 96.38 184 LEU B N 1
ATOM 4309 C CA . LEU B 1 184 ? -11.688 32.438 12.609 1 96.38 184 LEU B CA 1
ATOM 4310 C C . LEU B 1 184 ? -11.508 32.844 11.148 1 96.38 184 LEU B C 1
ATOM 4312 O O . LEU B 1 184 ? -11.945 32.094 10.25 1 96.38 184 LEU B O 1
ATOM 4316 N N . LYS B 1 185 ? -10.836 33.875 10.914 1 95.75 185 LYS B N 1
ATOM 4317 C CA . LYS B 1 185 ? -10.805 34.5 9.602 1 95.75 185 LYS B CA 1
ATOM 4318 C C . LYS B 1 185 ? -9.93 33.719 8.625 1 95.75 185 LYS B C 1
ATOM 4320 O O . LYS B 1 185 ? -10.227 33.656 7.434 1 95.75 185 LYS B O 1
ATOM 4325 N N . TYR B 1 186 ? -8.891 33.094 9.117 1 96.44 186 TYR B N 1
ATOM 4326 C CA . TYR B 1 186 ? -7.91 32.594 8.172 1 96.44 186 TYR B CA 1
ATOM 4327 C C . TYR B 1 186 ? -7.801 31.078 8.281 1 96.44 186 TYR B C 1
ATOM 4329 O O . TYR B 1 186 ? -7.055 30.438 7.52 1 96.44 186 TYR B O 1
ATOM 4337 N N . LEU B 1 187 ? -8.523 30.469 9.18 1 96.5 187 LEU B N 1
ATOM 4338 C CA . LEU B 1 187 ? -8.562 29.016 9.258 1 96.5 187 LEU B CA 1
ATOM 4339 C C . LEU B 1 187 ? -9.578 28.438 8.273 1 96.5 187 LEU B C 1
ATOM 4341 O O . LEU B 1 187 ? -10.711 28.922 8.195 1 96.5 187 LEU B O 1
ATOM 4345 N N . ARG B 1 188 ? -9.172 27.422 7.484 1 94.38 188 ARG B N 1
ATOM 4346 C CA . ARG B 1 188 ? -10 26.922 6.391 1 94.38 188 ARG B CA 1
ATOM 4347 C C . ARG B 1 188 ? -10.234 25.422 6.523 1 94.38 188 ARG B C 1
ATOM 4349 O O . ARG B 1 188 ? -10.734 24.781 5.598 1 94.38 188 ARG B O 1
ATOM 4356 N N . GLY B 1 189 ? -9.867 24.828 7.582 1 96.62 189 GLY B N 1
ATOM 4357 C CA . GLY B 1 189 ? -10.008 23.406 7.852 1 96.62 189 GLY B CA 1
ATOM 4358 C C . GLY B 1 189 ? -9.211 22.953 9.055 1 96.62 189 GLY B C 1
ATOM 4359 O O . GLY B 1 189 ? -8.75 23.766 9.852 1 96.62 189 GLY B O 1
ATOM 4360 N N . VAL B 1 190 ? -9.203 21.641 9.203 1 98.12 190 VAL B N 1
ATOM 4361 C CA . VAL B 1 190 ? -8.461 21.094 10.328 1 98.12 190 VAL B CA 1
ATOM 4362 C C . VAL B 1 190 ? -7.555 19.969 9.836 1 98.12 190 VAL B C 1
ATOM 4364 O O . VAL B 1 190 ? -7.809 19.359 8.789 1 98.12 190 VAL B O 1
ATOM 4367 N N . ILE B 1 191 ? -6.465 19.719 10.531 1 97.12 191 ILE B N 1
ATOM 4368 C CA . ILE B 1 191 ? -5.559 18.609 10.242 1 97.12 191 ILE B CA 1
ATOM 4369 C C . ILE B 1 191 ? -5.605 17.594 11.375 1 97.12 191 ILE B C 1
ATOM 4371 O O . ILE B 1 191 ? -5.68 17.969 12.547 1 97.12 191 ILE B O 1
ATOM 4375 N N . MET B 1 192 ? -5.633 16.359 11.055 1 95.62 192 MET B N 1
ATOM 4376 C CA . MET B 1 192 ? -5.609 15.305 12.055 1 95.62 192 MET B CA 1
ATOM 4377 C C . MET B 1 192 ? -4.871 14.078 11.539 1 95.62 192 MET B C 1
ATOM 4379 O O . MET B 1 192 ? -4.699 13.914 10.328 1 95.62 192 MET B O 1
ATOM 4383 N N . GLY B 1 193 ? -4.41 13.227 12.461 1 96.19 193 GLY B N 1
ATOM 4384 C CA . GLY B 1 193 ? -3.787 11.961 12.117 1 96.19 193 GLY B CA 1
ATOM 4385 C C . GLY B 1 193 ? -4.773 10.812 12.016 1 96.19 193 GLY B C 1
ATOM 4386 O O . GLY B 1 193 ? -5.988 11.039 11.992 1 96.19 193 GLY B O 1
ATOM 4387 N N . THR B 1 194 ? -4.25 9.617 11.93 1 96.44 194 THR B N 1
ATOM 4388 C CA . THR B 1 194 ? -5.078 8.445 11.641 1 96.44 194 THR B CA 1
ATOM 4389 C C . THR B 1 194 ? -5.473 7.73 12.93 1 96.44 194 THR B C 1
ATOM 4391 O O . THR B 1 194 ? -6.246 6.77 12.898 1 96.44 194 THR B O 1
ATOM 4394 N N . SER B 1 195 ? -5.098 8.227 14.094 1 93 195 SER B N 1
ATOM 4395 C CA . SER B 1 195 ? -5.332 7.504 15.344 1 93 195 SER B CA 1
ATOM 4396 C C . SER B 1 195 ? -6.727 7.789 15.891 1 93 195 SER B C 1
ATOM 4398 O O . SER B 1 195 ? -7.234 7.039 16.734 1 93 195 SER B O 1
ATOM 4400 N N . GLY B 1 196 ? -7.27 8.922 15.438 1 94.06 196 GLY B N 1
ATOM 4401 C CA . GLY B 1 196 ? -8.523 9.344 16.047 1 94.06 196 GLY B CA 1
ATOM 4402 C C . GLY B 1 196 ? -8.398 9.617 17.531 1 94.06 196 GLY B C 1
ATOM 4403 O O . GLY B 1 196 ? -7.535 10.391 17.953 1 94.06 196 GLY B O 1
ATOM 4404 N N . LEU B 1 197 ? -9.25 8.93 18.328 1 94 197 LEU B N 1
ATOM 4405 C CA . LEU B 1 197 ? -9.188 9.062 19.781 1 94 197 LEU B CA 1
ATOM 4406 C C . LEU B 1 197 ? -8.336 7.957 20.391 1 94 197 LEU B C 1
ATOM 4408 O O . LEU B 1 197 ? -8.438 7.676 21.578 1 94 197 LEU B O 1
ATOM 4412 N N . GLY B 1 198 ? -7.523 7.289 19.531 1 91.19 198 GLY B N 1
ATOM 4413 C CA . GLY B 1 198 ? -6.629 6.238 20 1 91.19 198 GLY B CA 1
ATOM 4414 C C . GLY B 1 198 ? -6.98 4.867 19.453 1 91.19 198 GLY B C 1
ATOM 4415 O O . GLY B 1 198 ? -6.145 3.963 19.438 1 91.19 198 GLY B O 1
ATOM 4416 N N . ASN B 1 199 ? -8.164 4.738 18.953 1 92.56 199 ASN B N 1
ATOM 4417 C CA . ASN B 1 199 ? -8.625 3.422 18.516 1 92.56 199 ASN B CA 1
ATOM 4418 C C . ASN B 1 199 ? -8.867 3.375 17.016 1 92.56 199 ASN B C 1
ATOM 4420 O O . ASN B 1 199 ? -9.445 2.414 16.5 1 92.56 199 ASN B O 1
ATOM 4424 N N . GLY B 1 200 ? -8.445 4.398 16.297 1 94.38 200 GLY B N 1
ATOM 4425 C CA . GLY B 1 200 ? -8.633 4.441 14.852 1 94.38 200 GLY B CA 1
ATOM 4426 C C . GLY B 1 200 ? -9.789 5.332 14.43 1 94.38 200 GLY B C 1
ATOM 4427 O O . GLY B 1 200 ? -10.57 5.789 15.266 1 94.38 200 GLY B O 1
ATOM 4428 N N . LEU B 1 201 ? -9.945 5.574 13.156 1 97.75 201 LEU B N 1
ATOM 4429 C CA . LEU B 1 201 ? -10.914 6.523 12.617 1 97.75 201 LEU B CA 1
ATOM 4430 C C . LEU B 1 201 ? -12.273 5.867 12.43 1 97.75 201 LEU B C 1
ATOM 4432 O O . LEU B 1 201 ? -13.266 6.547 12.148 1 97.75 201 LEU B O 1
ATOM 4436 N N . ASP B 1 202 ? -12.289 4.57 12.57 1 97.25 202 ASP B N 1
ATOM 4437 C CA . ASP B 1 202 ? -13.531 3.812 12.461 1 97.25 202 ASP B CA 1
ATOM 4438 C C . ASP B 1 202 ? -14.188 3.633 13.828 1 97.25 202 ASP B C 1
ATOM 4440 O O . ASP B 1 202 ? -15.227 2.977 13.938 1 97.25 202 ASP B O 1
ATOM 4444 N N . ASP B 1 203 ? -13.688 4.219 14.906 1 95.81 203 ASP B N 1
ATOM 4445 C CA . ASP B 1 203 ? -14.242 4.141 16.25 1 95.81 203 ASP B CA 1
ATOM 4446 C C . ASP B 1 203 ? -15.539 4.941 16.375 1 95.81 203 ASP B C 1
ATOM 4448 O O . ASP B 1 203 ? -15.555 6.145 16.109 1 95.81 203 ASP B O 1
ATOM 4452 N N . PRO B 1 204 ? -16.594 4.309 16.859 1 95.88 204 PRO B N 1
ATOM 4453 C CA . PRO B 1 204 ? -17.859 5.023 16.984 1 95.88 204 PRO B CA 1
ATOM 4454 C C . PRO B 1 204 ? -17.781 6.199 17.953 1 95.88 204 PRO B C 1
ATOM 4456 O O . PRO B 1 204 ? -18.594 7.125 17.875 1 95.88 204 PRO B O 1
ATOM 4459 N N . ALA B 1 205 ? -16.844 6.215 18.812 1 96.56 205 ALA B N 1
ATOM 4460 C CA . ALA B 1 205 ? -16.672 7.328 19.75 1 96.56 205 ALA B CA 1
ATOM 4461 C C . ALA B 1 205 ? -16.312 8.617 19 1 96.56 205 ALA B C 1
ATOM 4463 O O . ALA B 1 205 ? -16.422 9.711 19.547 1 96.56 205 ALA B O 1
ATOM 4464 N N . LEU B 1 206 ? -15.969 8.492 17.734 1 97.69 206 LEU B N 1
ATOM 4465 C CA . LEU B 1 206 ? -15.602 9.641 16.922 1 97.69 206 LEU B CA 1
ATOM 4466 C C . LEU B 1 206 ? -16.828 10.234 16.234 1 97.69 206 LEU B C 1
ATOM 4468 O O . LEU B 1 206 ? -16.734 11.297 15.609 1 97.69 206 LEU B O 1
ATOM 4472 N N . ASP B 1 207 ? -18 9.641 16.375 1 98.31 207 ASP B N 1
ATOM 4473 C CA . ASP B 1 207 ? -19.188 10.062 15.617 1 98.31 207 ASP B CA 1
ATOM 4474 C C . ASP B 1 207 ? -19.516 11.531 15.891 1 98.31 207 ASP B C 1
ATOM 4476 O O . ASP B 1 207 ? -19.828 12.281 14.969 1 98.31 207 ASP B O 1
ATOM 4480 N N . PRO B 1 208 ? -19.422 11.984 17.141 1 98.25 208 PRO B N 1
ATOM 4481 C CA . PRO B 1 208 ? -19.688 13.406 17.375 1 98.25 208 PRO B CA 1
ATOM 4482 C C . PRO B 1 208 ? -18.703 14.312 16.625 1 98.25 208 PRO B C 1
ATOM 4484 O O . PRO B 1 208 ? -19.094 15.398 16.156 1 98.25 208 PRO B O 1
ATOM 4487 N N . VAL B 1 209 ? -17.484 13.898 16.5 1 98.31 209 VAL B N 1
ATOM 4488 C CA . VAL B 1 209 ? -16.484 14.68 15.805 1 98.31 209 VAL B CA 1
ATOM 4489 C C . VAL B 1 209 ? -16.797 14.719 14.312 1 98.31 209 VAL B C 1
ATOM 4491 O O . VAL B 1 209 ? -16.781 15.789 13.695 1 98.31 209 VAL B O 1
ATOM 4494 N N . TRP B 1 210 ? -17.141 13.531 13.727 1 98.62 210 TRP B N 1
ATOM 4495 C CA . TRP B 1 210 ? -17.531 13.484 12.328 1 98.62 210 TRP B CA 1
ATOM 4496 C C . TRP B 1 210 ? -18.75 14.375 12.07 1 98.62 210 TRP B C 1
ATOM 4498 O O . TRP B 1 210 ? -18.766 15.133 11.102 1 98.62 210 TRP B O 1
ATOM 4508 N N . ALA B 1 211 ? -19.703 14.297 12.977 1 98.5 211 ALA B N 1
ATOM 4509 C CA . ALA B 1 211 ? -20.891 15.133 12.867 1 98.5 211 ALA B CA 1
ATOM 4510 C C . ALA B 1 211 ? -20.531 16.609 12.922 1 98.5 211 ALA B C 1
ATOM 4512 O O . ALA B 1 211 ? -21.047 17.422 12.148 1 98.5 211 ALA B O 1
ATOM 4513 N N . GLY B 1 212 ? -19.672 16.953 13.836 1 98.06 212 GLY B N 1
ATOM 4514 C CA . GLY B 1 212 ? -19.219 18.328 13.953 1 98.06 212 GLY B CA 1
ATOM 4515 C C . GLY B 1 212 ? -18.547 18.844 12.695 1 98.06 212 GLY B C 1
ATOM 4516 O O . GLY B 1 212 ? -18.812 19.969 12.25 1 98.06 212 GLY B O 1
ATOM 4517 N N . LEU B 1 213 ? -17.703 18.031 12.086 1 98.06 213 LEU B N 1
ATOM 4518 C CA . LEU B 1 213 ? -17.016 18.406 10.859 1 98.06 213 LEU B CA 1
ATOM 4519 C C . LEU B 1 213 ? -18 18.578 9.711 1 98.06 213 LEU B C 1
ATOM 4521 O O . LEU B 1 213 ? -17.922 19.547 8.953 1 98.06 213 LEU B O 1
ATOM 4525 N N . GLU B 1 214 ? -18.891 17.641 9.617 1 97.69 214 GLU B N 1
ATOM 4526 C CA . GLU B 1 214 ? -19.875 17.688 8.547 1 97.69 214 GLU B CA 1
ATOM 4527 C C . GLU B 1 214 ? -20.781 18.906 8.688 1 97.69 214 GLU B C 1
ATOM 4529 O O . GLU B 1 214 ? -21.016 19.641 7.723 1 97.69 214 GLU B O 1
ATOM 4534 N N . ASP B 1 215 ? -21.266 19.172 9.898 1 96.81 215 ASP B N 1
ATOM 4535 C CA . ASP B 1 215 ? -22.172 20.281 10.172 1 96.81 215 ASP B CA 1
ATOM 4536 C C . ASP B 1 215 ? -21.5 21.625 9.883 1 96.81 215 ASP B C 1
ATOM 4538 O O . ASP B 1 215 ? -22.125 22.531 9.336 1 96.81 215 ASP B O 1
ATOM 4542 N N . ALA B 1 216 ? -20.281 21.719 10.211 1 95.31 216 ALA B N 1
ATOM 4543 C CA . ALA B 1 216 ? -19.531 22.953 10.023 1 95.31 216 ALA B CA 1
ATOM 4544 C C . ALA B 1 216 ? -19 23.062 8.602 1 95.31 216 ALA B C 1
ATOM 4546 O O . ALA B 1 216 ? -18.391 24.078 8.227 1 95.31 216 ALA B O 1
ATOM 4547 N N . GLN B 1 217 ? -19.156 21.984 7.832 1 93.88 217 GLN B N 1
ATOM 4548 C CA . GLN B 1 217 ? -18.609 21.922 6.477 1 93.88 217 GLN B CA 1
ATOM 4549 C C . GLN B 1 217 ? -17.109 22.203 6.469 1 93.88 217 GLN B C 1
ATOM 4551 O O . GLN B 1 217 ? -16.625 22.969 5.629 1 93.88 217 GLN B O 1
ATOM 4556 N N . THR B 1 218 ? -16.531 21.688 7.469 1 95.25 218 THR B N 1
ATOM 4557 C CA . THR B 1 218 ? -15.086 21.875 7.641 1 95.25 218 THR B CA 1
ATOM 4558 C C . THR B 1 218 ? -14.32 20.75 6.938 1 95.25 218 THR B C 1
ATOM 4560 O O . THR B 1 218 ? -14.625 19.578 7.113 1 95.25 218 THR B O 1
ATOM 4563 N N . LEU B 1 219 ? -13.32 21.141 6.086 1 93.88 219 LEU B N 1
ATOM 4564 C CA . LEU B 1 219 ? -12.461 20.156 5.426 1 93.88 219 LEU B CA 1
ATOM 4565 C C . LEU B 1 219 ? -11.461 19.562 6.41 1 93.88 219 LEU B C 1
ATOM 4567 O O . LEU B 1 219 ? -10.812 20.297 7.168 1 93.88 219 LEU B O 1
ATOM 4571 N N . LEU B 1 220 ? -11.367 18.312 6.438 1 97.62 220 LEU B N 1
ATOM 4572 C CA . LEU B 1 220 ? -10.375 17.609 7.23 1 97.62 220 LEU B CA 1
ATOM 4573 C C . LEU B 1 220 ? -9.18 17.203 6.371 1 97.62 220 LEU B C 1
ATOM 4575 O O . LEU B 1 220 ? -9.328 16.453 5.398 1 97.62 220 LEU B O 1
ATOM 4579 N N . PHE B 1 221 ? -8.039 17.734 6.652 1 94.62 221 PHE B N 1
ATOM 4580 C CA . PHE B 1 221 ? -6.793 17.266 6.059 1 94.62 221 PHE B CA 1
ATOM 4581 C C . PHE B 1 221 ? -6.215 16.109 6.855 1 94.62 221 PHE B C 1
ATOM 4583 O O . PHE B 1 221 ? -5.668 16.297 7.941 1 94.62 221 PHE B O 1
ATOM 4590 N N . LEU B 1 222 ? -6.34 14.906 6.332 1 96.75 222 LEU B N 1
ATOM 4591 C CA . LEU B 1 222 ? -5.848 13.695 6.98 1 96.75 222 LEU B CA 1
ATOM 4592 C C . LEU B 1 222 ? -4.406 13.406 6.574 1 96.75 222 LEU B C 1
ATOM 4594 O O . LEU B 1 222 ? -4.105 13.297 5.383 1 96.75 222 LEU B O 1
ATOM 4598 N N . HIS B 1 223 ? -3.562 13.305 7.547 1 94.69 223 HIS B N 1
ATOM 4599 C CA . HIS B 1 223 ? -2.133 13.133 7.32 1 94.69 223 HIS B CA 1
ATOM 4600 C C . HIS B 1 223 ? -1.566 12 8.164 1 94.69 223 HIS B C 1
ATOM 4602 O O . HIS B 1 223 ? -1.877 11.898 9.359 1 94.69 223 HIS B O 1
ATOM 4608 N N . PRO B 1 224 ? -0.707 11.117 7.602 1 94.5 224 PRO B N 1
ATOM 4609 C CA . PRO B 1 224 ? -0.124 10.016 8.367 1 94.5 224 PRO B CA 1
ATOM 4610 C C . PRO B 1 224 ? 1.034 10.461 9.258 1 94.5 224 PRO B C 1
ATOM 4612 O O . PRO B 1 224 ? 1.562 11.562 9.086 1 94.5 224 PRO B O 1
ATOM 4615 N N . HIS B 1 225 ? 1.398 9.617 10.242 1 89.69 225 HIS B N 1
ATOM 4616 C CA . HIS B 1 225 ? 2.537 9.852 11.125 1 89.69 225 HIS B CA 1
ATOM 4617 C C . HIS B 1 225 ? 3.096 8.539 11.664 1 89.69 225 HIS B C 1
ATOM 4619 O O . HIS B 1 225 ? 4.312 8.383 11.781 1 89.69 225 HIS B O 1
ATOM 4625 N N . TYR B 1 226 ? 2.379 7.613 11.945 1 84.81 226 TYR B N 1
ATOM 4626 C CA . TYR B 1 226 ? 2.74 6.441 12.734 1 84.81 226 TYR B CA 1
ATOM 4627 C C . TYR B 1 226 ? 3.324 5.348 11.852 1 84.81 226 TYR B C 1
ATOM 4629 O O . TYR B 1 226 ? 4.129 4.531 12.312 1 84.81 226 TYR B O 1
ATOM 4637 N N . GLY B 1 227 ? 2.898 5.359 10.672 1 89.38 227 GLY B N 1
ATOM 4638 C CA . GLY B 1 227 ? 3.352 4.309 9.773 1 89.38 227 GLY B CA 1
ATOM 4639 C C . GLY B 1 227 ? 2.758 2.949 10.094 1 89.38 227 GLY B C 1
ATOM 4640 O O . GLY B 1 227 ? 1.596 2.854 10.492 1 89.38 227 GLY B O 1
ATOM 4641 N N . LEU B 1 228 ? 3.502 1.862 9.758 1 92.62 228 LEU B N 1
ATOM 4642 C CA . LEU B 1 228 ? 3.168 0.481 10.086 1 92.62 228 LEU B CA 1
ATOM 4643 C C . LEU B 1 228 ? 4.121 -0.069 11.141 1 92.62 228 LEU B C 1
ATOM 4645 O O . LEU B 1 228 ? 5.195 0.492 11.375 1 92.62 228 LEU B O 1
ATOM 4649 N N . PRO B 1 229 ? 3.668 -1.066 11.828 1 91.25 229 PRO B N 1
ATOM 4650 C CA . PRO B 1 229 ? 4.602 -1.71 12.758 1 91.25 229 PRO B CA 1
ATOM 4651 C C . PRO B 1 229 ? 5.844 -2.254 12.062 1 91.25 229 PRO B C 1
ATOM 4653 O O . PRO B 1 229 ? 5.773 -2.672 10.898 1 91.25 229 PRO B O 1
ATOM 4656 N N . ASP B 1 230 ? 6.957 -2.34 12.812 1 89.19 230 ASP B N 1
ATOM 4657 C CA . ASP B 1 230 ? 8.234 -2.801 12.273 1 89.19 230 ASP B CA 1
ATOM 4658 C C . ASP B 1 230 ? 8.102 -4.191 11.664 1 89.19 230 ASP B C 1
ATOM 4660 O O . ASP B 1 230 ? 8.75 -4.5 10.656 1 89.19 230 ASP B O 1
ATOM 4664 N N . ASP B 1 231 ? 7.281 -5 12.211 1 90.88 231 ASP B N 1
ATOM 4665 C CA . ASP B 1 231 ? 7.117 -6.375 11.75 1 90.88 231 ASP B CA 1
ATOM 4666 C C . ASP B 1 231 ? 6.582 -6.422 10.32 1 90.88 231 ASP B C 1
ATOM 4668 O O . ASP B 1 231 ? 6.82 -7.391 9.594 1 90.88 231 ASP B O 1
ATOM 4672 N N . ALA B 1 232 ? 5.902 -5.387 9.938 1 91.5 232 ALA B N 1
ATOM 4673 C CA . ALA B 1 232 ? 5.383 -5.336 8.57 1 91.5 232 ALA B CA 1
ATOM 4674 C C . ALA B 1 232 ? 6.52 -5.23 7.555 1 91.5 232 ALA B C 1
ATOM 4676 O O . ALA B 1 232 ? 6.375 -5.66 6.41 1 91.5 232 ALA B O 1
ATOM 4677 N N . PHE B 1 233 ? 7.637 -4.707 8.016 1 92.56 233 PHE B N 1
ATOM 4678 C CA . PHE B 1 233 ? 8.742 -4.43 7.105 1 92.56 233 PHE B CA 1
ATOM 4679 C C . PHE B 1 233 ? 9.844 -5.477 7.254 1 92.56 233 PHE B C 1
ATOM 4681 O O . PHE B 1 233 ? 10.914 -5.344 6.664 1 92.56 233 PHE B O 1
ATOM 4688 N N . GLY B 1 234 ? 9.688 -6.465 8.062 1 89 234 GLY B N 1
ATOM 4689 C CA . GLY B 1 234 ? 10.695 -7.484 8.289 1 89 234 GLY B CA 1
ATOM 4690 C C . GLY B 1 234 ? 11.359 -7.379 9.648 1 89 234 GLY B C 1
ATOM 4691 O O . GLY B 1 234 ? 12.391 -8.008 9.898 1 89 234 GLY B O 1
ATOM 4692 N N . GLY B 1 235 ? 10.852 -6.496 10.508 1 87.75 235 GLY B N 1
ATOM 4693 C CA . GLY B 1 235 ? 11.336 -6.41 11.875 1 87.75 235 GLY B CA 1
ATOM 4694 C C . GLY B 1 235 ? 12.445 -5.395 12.055 1 87.75 235 GLY B C 1
ATOM 4695 O O . GLY B 1 235 ? 12.727 -4.609 11.148 1 87.75 235 GLY B O 1
ATOM 4696 N N . ALA B 1 236 ? 13.078 -5.438 13.211 1 83.12 236 ALA B N 1
ATOM 4697 C CA . ALA B 1 236 ? 14.055 -4.445 13.641 1 83.12 236 ALA B CA 1
ATOM 4698 C C . ALA B 1 236 ? 15.289 -4.469 12.734 1 83.12 236 ALA B C 1
ATOM 4700 O O . ALA B 1 236 ? 15.867 -3.422 12.438 1 83.12 236 ALA B O 1
ATOM 4701 N N . GLU B 1 237 ? 15.656 -5.613 12.305 1 84.19 237 GLU B N 1
ATOM 4702 C CA . GLU B 1 237 ? 16.859 -5.742 11.484 1 84.19 237 GLU B CA 1
ATOM 4703 C C . GLU B 1 237 ? 16.688 -5.039 10.141 1 84.19 237 GLU B C 1
ATOM 4705 O O . GLU B 1 237 ? 17.578 -4.301 9.703 1 84.19 237 GLU B O 1
ATOM 4710 N N . ALA B 1 238 ? 15.562 -5.258 9.539 1 84.88 238 ALA B N 1
ATOM 4711 C CA . ALA B 1 238 ? 15.289 -4.59 8.273 1 84.88 238 ALA B CA 1
ATOM 4712 C C . ALA B 1 238 ? 15.219 -3.076 8.453 1 84.88 238 ALA B C 1
ATOM 4714 O O . ALA B 1 238 ? 15.742 -2.322 7.629 1 84.88 238 ALA B O 1
ATOM 4715 N N . MET B 1 239 ? 14.648 -2.637 9.516 1 83 239 MET B N 1
ATOM 4716 C CA . MET B 1 239 ? 14.508 -1.212 9.797 1 83 239 MET B CA 1
ATOM 4717 C C . MET B 1 239 ? 15.867 -0.559 10.008 1 83 239 MET B C 1
ATOM 4719 O O . MET B 1 239 ? 16.094 0.578 9.586 1 83 239 MET B O 1
ATOM 4723 N N . GLU B 1 240 ? 16.672 -1.25 10.633 1 82.12 240 GLU B N 1
ATOM 4724 C CA . GLU B 1 240 ? 18.016 -0.738 10.852 1 82.12 240 GLU B CA 1
ATOM 4725 C C . GLU B 1 240 ? 18.797 -0.651 9.539 1 82.12 240 GLU B C 1
ATOM 4727 O O . GLU B 1 240 ? 19.5 0.326 9.297 1 82.12 240 GLU B O 1
ATOM 4732 N N . ARG B 1 241 ? 18.594 -1.593 8.75 1 85.44 241 ARG B N 1
ATOM 4733 C CA . ARG B 1 241 ? 19.375 -1.703 7.523 1 85.44 241 ARG B CA 1
ATOM 4734 C C . ARG B 1 241 ? 18.938 -0.665 6.496 1 85.44 241 ARG B C 1
ATOM 4736 O O . ARG B 1 241 ? 19.781 -0.073 5.809 1 85.44 241 ARG B O 1
ATOM 4743 N N . TYR B 1 242 ? 17.625 -0.415 6.453 1 88.62 242 TYR B N 1
ATOM 4744 C CA . TYR B 1 242 ? 17.125 0.383 5.34 1 88.62 242 TYR B CA 1
ATOM 4745 C C . TYR B 1 242 ? 16.703 1.77 5.809 1 88.62 242 TYR B C 1
ATOM 4747 O O . TYR B 1 242 ? 16.297 2.605 5 1 88.62 242 TYR B O 1
ATOM 4755 N N . GLY B 1 243 ? 16.844 1.983 7.141 1 83.5 243 GLY B N 1
ATOM 4756 C CA . GLY B 1 243 ? 16.562 3.299 7.691 1 83.5 243 GLY B CA 1
ATOM 4757 C C . GLY B 1 243 ? 15.109 3.709 7.535 1 83.5 243 GLY B C 1
ATOM 4758 O O . GLY B 1 243 ? 14.203 2.951 7.887 1 83.5 243 GLY B O 1
ATOM 4759 N N . HIS B 1 244 ? 14.93 4.93 6.879 1 85.75 244 HIS B N 1
ATOM 4760 C CA . HIS B 1 244 ? 13.594 5.512 6.871 1 85.75 244 HIS B CA 1
ATOM 4761 C C . HIS B 1 244 ? 12.898 5.277 5.535 1 85.75 244 HIS B C 1
ATOM 4763 O O . HIS B 1 244 ? 11.766 5.719 5.336 1 85.75 244 HIS B O 1
ATOM 4769 N N . VAL B 1 245 ? 13.508 4.562 4.668 1 90.5 245 VAL B N 1
ATOM 4770 C CA . VAL B 1 245 ? 12.938 4.43 3.328 1 90.5 245 VAL B CA 1
ATOM 4771 C C . VAL B 1 245 ? 11.609 3.678 3.4 1 90.5 245 VAL B C 1
ATOM 4773 O O . VAL B 1 245 ? 10.594 4.156 2.898 1 90.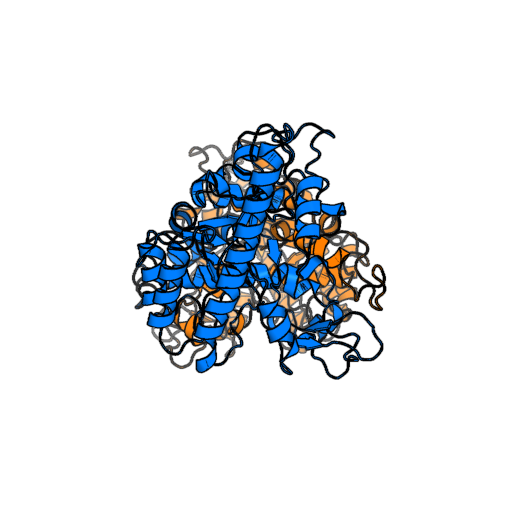5 245 VAL B O 1
ATOM 4776 N N . LEU B 1 246 ? 11.594 2.523 4.078 1 93.56 246 LEU B N 1
ATOM 4777 C CA . LEU B 1 246 ? 10.391 1.701 4.117 1 93.56 246 LEU B CA 1
ATOM 4778 C C . LEU B 1 246 ? 9.273 2.404 4.879 1 93.56 246 LEU B C 1
ATOM 4780 O O . LEU B 1 246 ? 8.164 2.566 4.363 1 93.56 246 LEU B O 1
ATOM 4784 N N . PRO B 1 247 ? 9.5 2.943 6.047 1 90.81 247 PRO B N 1
ATOM 4785 C CA . PRO B 1 247 ? 8.406 3.598 6.77 1 90.81 247 PRO B CA 1
ATOM 4786 C C . PRO B 1 247 ? 7.883 4.836 6.051 1 90.81 247 PRO B C 1
ATOM 4788 O O . PRO B 1 247 ? 6.676 5.09 6.047 1 90.81 247 PRO B O 1
ATOM 4791 N N . LEU B 1 248 ? 8.719 5.617 5.461 1 89.19 248 LEU B N 1
ATOM 4792 C CA . LEU B 1 248 ? 8.289 6.875 4.855 1 89.19 248 LEU B CA 1
ATOM 4793 C C . LEU B 1 248 ? 7.691 6.637 3.473 1 89.19 248 LEU B C 1
ATOM 4795 O O . LEU B 1 248 ? 6.641 7.191 3.143 1 89.19 248 LEU B O 1
ATOM 4799 N N . ALA B 1 249 ? 8.32 5.801 2.664 1 91.56 249 ALA B N 1
ATOM 4800 C CA . ALA B 1 249 ? 7.883 5.602 1.286 1 91.56 249 ALA B CA 1
ATOM 4801 C C . ALA B 1 249 ? 6.652 4.695 1.228 1 91.56 249 ALA B C 1
ATOM 4803 O O . ALA B 1 249 ? 5.797 4.859 0.356 1 91.56 249 ALA B O 1
ATOM 4804 N N . LEU B 1 250 ? 6.602 3.73 2.141 1 95.12 250 LEU B N 1
ATOM 4805 C CA . LEU B 1 250 ? 5.527 2.746 2.088 1 95.12 250 LEU B CA 1
ATOM 4806 C C . LEU B 1 250 ? 4.605 2.887 3.295 1 95.12 250 LEU B C 1
ATOM 4808 O O . LEU B 1 250 ? 3.379 2.895 3.148 1 95.12 250 LEU B O 1
ATOM 4812 N N . GLY B 1 251 ? 5.184 3.031 4.461 1 94.75 251 GLY B N 1
ATOM 4813 C CA . GLY B 1 251 ? 4.418 3.021 5.699 1 94.75 251 GLY B CA 1
ATOM 4814 C C . GLY B 1 251 ? 3.369 4.113 5.762 1 94.75 251 GLY B C 1
ATOM 4815 O O . GLY B 1 251 ? 2.205 3.848 6.07 1 94.75 251 GLY B O 1
ATOM 4816 N N . PHE B 1 252 ? 3.742 5.344 5.453 1 92.94 252 PHE B N 1
ATOM 4817 C CA . PHE B 1 252 ? 2.834 6.48 5.555 1 92.94 252 PHE B CA 1
ATOM 4818 C C . PHE B 1 252 ? 1.679 6.34 4.57 1 92.94 252 PHE B C 1
ATOM 4820 O O . PHE B 1 252 ? 0.512 6.422 4.961 1 92.94 252 PHE B O 1
ATOM 4827 N N . PRO B 1 253 ? 1.962 6.066 3.301 1 93.5 253 PRO B N 1
ATOM 4828 C CA . PRO B 1 253 ? 0.854 5.895 2.357 1 93.5 253 PRO B CA 1
ATOM 4829 C C . PRO B 1 253 ? -0.086 4.758 2.75 1 93.5 253 PRO B C 1
ATOM 4831 O O . PRO B 1 253 ? -1.308 4.902 2.656 1 93.5 253 PRO B O 1
ATOM 4834 N N . VAL B 1 254 ? 0.459 3.68 3.217 1 96.25 254 VAL B N 1
ATOM 4835 C CA . VAL B 1 254 ? -0.357 2.518 3.553 1 96.25 254 VAL B CA 1
ATOM 4836 C C . VAL B 1 254 ? -1.147 2.791 4.828 1 96.25 254 VAL B C 1
ATOM 4838 O O . VAL B 1 254 ? -2.293 2.354 4.965 1 96.25 254 VAL B O 1
ATOM 4841 N N . GLU B 1 255 ? -0.517 3.51 5.754 1 96.38 255 GLU B N 1
ATOM 4842 C CA . GLU B 1 255 ? -1.234 3.947 6.945 1 96.38 255 GLU B CA 1
ATOM 4843 C C . GLU B 1 255 ? -2.521 4.68 6.578 1 96.38 255 GLU B C 1
ATOM 4845 O O . GLU B 1 255 ? -3.596 4.355 7.086 1 96.38 255 GLU B O 1
ATOM 4850 N N . THR B 1 256 ? -2.408 5.629 5.703 1 96.31 256 THR B N 1
ATOM 4851 C CA . THR B 1 256 ? -3.564 6.391 5.242 1 96.31 256 THR B CA 1
ATOM 4852 C C . THR B 1 256 ? -4.59 5.477 4.586 1 96.31 256 THR B C 1
ATOM 4854 O O . THR B 1 256 ? -5.785 5.559 4.879 1 96.31 256 THR B O 1
ATOM 4857 N N . THR B 1 257 ? -4.117 4.59 3.738 1 96.62 257 THR B N 1
ATOM 4858 C CA . THR B 1 257 ? -4.988 3.674 3.01 1 96.62 257 THR B CA 1
ATOM 4859 C C . THR B 1 257 ? -5.777 2.795 3.975 1 96.62 257 THR B C 1
ATOM 4861 O O . THR B 1 257 ? -6.992 2.65 3.838 1 96.62 257 THR B O 1
ATOM 4864 N N . ILE B 1 258 ? -5.094 2.244 4.926 1 97.25 258 ILE B N 1
ATOM 4865 C CA . ILE B 1 258 ? -5.73 1.359 5.895 1 97.25 258 ILE B CA 1
ATOM 4866 C C . ILE B 1 258 ? -6.758 2.141 6.711 1 97.25 258 ILE B C 1
ATOM 4868 O O . ILE B 1 258 ? -7.895 1.692 6.887 1 97.25 258 ILE B O 1
ATOM 4872 N N . ALA B 1 259 ? -6.383 3.314 7.191 1 97.62 259 ALA B N 1
ATOM 4873 C CA . ALA B 1 259 ? -7.25 4.117 8.047 1 97.62 259 ALA B CA 1
ATOM 4874 C C . ALA B 1 259 ? -8.555 4.473 7.332 1 97.62 259 ALA B C 1
ATOM 4876 O O . ALA B 1 259 ? -9.641 4.305 7.891 1 97.62 259 ALA B O 1
ATOM 4877 N N . VAL B 1 260 ? -8.477 4.906 6.121 1 97.69 260 VAL B N 1
ATOM 4878 C CA . VAL B 1 260 ? -9.656 5.34 5.383 1 97.69 260 VAL B CA 1
ATOM 4879 C C . VAL B 1 260 ? -10.484 4.125 4.977 1 97.69 260 VAL B C 1
ATOM 4881 O O . VAL B 1 260 ? -11.719 4.18 4.961 1 97.69 260 VAL B O 1
ATOM 4884 N N . THR B 1 261 ? -9.836 3.033 4.602 1 97.75 261 THR B N 1
ATOM 4885 C CA . THR B 1 261 ? -10.57 1.812 4.289 1 97.75 261 THR B CA 1
ATOM 4886 C C . THR B 1 261 ? -11.359 1.331 5.504 1 97.75 261 THR B C 1
ATOM 4888 O O . THR B 1 261 ? -12.508 0.903 5.375 1 97.75 261 THR B O 1
ATOM 4891 N N . ARG B 1 262 ? -10.766 1.387 6.676 1 97.5 262 ARG B N 1
ATOM 4892 C CA . ARG B 1 262 ? -11.477 1.012 7.895 1 97.5 262 ARG B CA 1
ATOM 4893 C C . ARG B 1 262 ? -12.68 1.918 8.125 1 97.5 262 ARG B C 1
ATOM 4895 O O . ARG B 1 262 ? -13.742 1.449 8.523 1 97.5 262 ARG B O 1
ATOM 4902 N N . MET B 1 263 ? -12.531 3.248 7.883 1 98.12 263 MET B N 1
ATOM 4903 C CA . MET B 1 263 ? -13.672 4.16 7.953 1 98.12 263 MET B CA 1
ATOM 4904 C C . MET B 1 263 ? -14.789 3.705 7.023 1 98.12 263 MET B C 1
ATOM 4906 O O . MET B 1 263 ? -15.953 3.658 7.426 1 98.12 263 MET B O 1
ATOM 4910 N N . TYR B 1 264 ? -14.391 3.352 5.801 1 98.12 264 TYR B N 1
ATOM 4911 C CA . TYR B 1 264 ? -15.328 2.914 4.773 1 98.12 264 TYR B CA 1
ATOM 4912 C C . TYR B 1 264 ? -16.062 1.655 5.207 1 98.12 264 TYR B C 1
ATOM 4914 O O . TYR B 1 264 ? -17.297 1.615 5.195 1 98.12 264 TYR B O 1
ATOM 4922 N N . LEU B 1 265 ? -15.336 0.695 5.641 1 97 265 LEU B N 1
ATOM 4923 C CA . LEU B 1 265 ? -15.906 -0.591 6.023 1 97 265 LEU B CA 1
ATOM 4924 C C . LEU B 1 265 ? -16.812 -0.442 7.246 1 97 265 LEU B C 1
ATOM 4926 O O . LEU B 1 265 ? -17.781 -1.181 7.398 1 97 265 LEU B O 1
ATOM 4930 N N . ALA B 1 266 ? -16.516 0.546 8.133 1 96.62 266 ALA B N 1
ATOM 4931 C CA . ALA B 1 266 ? -17.297 0.789 9.352 1 96.62 266 ALA B CA 1
ATOM 4932 C C . ALA B 1 266 ? -18.5 1.686 9.062 1 96.62 266 ALA B C 1
ATOM 4934 O O . ALA B 1 266 ? -19.156 2.164 9.992 1 96.62 266 ALA B O 1
ATOM 4935 N N . CYS B 1 267 ? -18.719 2.07 7.836 1 97.44 267 CYS B N 1
ATOM 4936 C CA . CYS B 1 267 ? -19.906 2.795 7.379 1 97.44 267 CYS B CA 1
ATOM 4937 C C . CYS B 1 267 ? -19.875 4.242 7.859 1 97.44 267 CYS B C 1
ATOM 4939 O O . CYS B 1 267 ? -20.922 4.848 8.078 1 97.44 267 CYS B O 1
ATOM 4941 N N . VAL B 1 268 ? -18.719 4.781 8.125 1 98.44 268 VAL B N 1
ATOM 4942 C CA . VAL B 1 268 ? -18.609 6.176 8.531 1 98.44 268 VAL B CA 1
ATOM 4943 C C . VAL B 1 268 ? -19.188 7.082 7.445 1 98.44 268 VAL B C 1
ATOM 4945 O O . VAL B 1 268 ? -19.969 7.996 7.738 1 98.44 268 VAL B O 1
ATOM 4948 N N . PHE B 1 269 ? -18.859 6.773 6.18 1 98.19 269 PHE B N 1
ATOM 4949 C CA . PHE B 1 269 ? -19.281 7.625 5.074 1 98.19 269 PHE B CA 1
ATOM 4950 C C . PHE B 1 269 ? -20.766 7.434 4.781 1 98.19 269 PHE B C 1
ATOM 4952 O O . PHE B 1 269 ? -21.391 8.25 4.094 1 98.19 269 PHE B O 1
ATOM 4959 N N . ASP B 1 270 ? -21.344 6.332 5.215 1 98 270 ASP B N 1
ATOM 4960 C CA . ASP B 1 270 ? -22.781 6.148 5.156 1 98 270 ASP B CA 1
ATOM 4961 C C . ASP B 1 270 ? -23.484 7.012 6.203 1 98 270 ASP B C 1
ATOM 4963 O O . ASP B 1 270 ? -24.531 7.602 5.926 1 98 270 ASP B O 1
ATOM 4967 N N . ARG B 1 271 ? -22.938 7.055 7.367 1 98 271 ARG B N 1
ATOM 4968 C CA . ARG B 1 271 ? -23.531 7.828 8.453 1 98 271 ARG B CA 1
ATOM 4969 C C . ARG B 1 271 ? -23.312 9.32 8.242 1 98 271 ARG B C 1
ATOM 4971 O O . ARG B 1 271 ? -24.172 10.133 8.586 1 98 271 ARG B O 1
ATOM 4978 N N . PHE B 1 272 ? -22.188 9.727 7.68 1 98.44 272 PHE B N 1
ATOM 4979 C CA . PHE B 1 272 ? -21.844 11.125 7.426 1 98.44 272 PHE B CA 1
ATOM 4980 C C . PHE B 1 272 ? -21.516 11.336 5.953 1 98.44 272 PHE B C 1
ATOM 4982 O O . PHE B 1 272 ? -20.359 11.578 5.602 1 98.44 272 PHE B O 1
ATOM 4989 N N . PRO B 1 273 ? -22.422 11.367 5.086 1 97.31 273 PRO B N 1
ATOM 4990 C CA . PRO B 1 273 ? -22.234 11.32 3.633 1 97.31 273 PRO B CA 1
ATOM 4991 C C . PRO B 1 273 ? -21.641 12.609 3.068 1 97.31 273 PRO B C 1
ATOM 4993 O O . PRO B 1 273 ? -21.141 12.617 1.943 1 97.31 273 PRO B O 1
ATOM 4996 N N . ARG B 1 274 ? -21.672 13.719 3.838 1 96.31 274 ARG B N 1
ATOM 4997 C CA . ARG B 1 274 ? -21.172 14.984 3.307 1 96.31 274 ARG B CA 1
ATOM 4998 C C . ARG B 1 274 ? -19.828 15.344 3.908 1 96.31 274 ARG B C 1
ATOM 5000 O O . ARG B 1 274 ? -19.312 16.453 3.703 1 96.31 274 ARG B O 1
ATOM 5007 N N . LEU B 1 275 ? -19.297 14.391 4.672 1 97.44 275 LEU B N 1
ATOM 5008 C CA . LEU B 1 275 ? -17.969 14.594 5.23 1 97.44 275 LEU B CA 1
ATOM 5009 C C . LEU B 1 275 ? -16.953 14.836 4.125 1 97.44 275 LEU B C 1
ATOM 5011 O O . LEU B 1 275 ? -16.953 14.148 3.102 1 97.44 275 LEU B O 1
ATOM 5015 N N . ARG B 1 276 ? -16.094 15.828 4.266 1 92.5 276 ARG B N 1
ATOM 5016 C CA . ARG B 1 276 ? -15.062 16.156 3.293 1 92.5 276 ARG B CA 1
ATOM 5017 C C . ARG B 1 276 ? -13.672 15.93 3.879 1 92.5 276 ARG B C 1
ATOM 5019 O O . ARG B 1 276 ? -13.305 16.547 4.875 1 92.5 276 ARG B O 1
ATOM 5026 N N . ILE B 1 277 ? -12.891 15.07 3.178 1 95.19 277 ILE B N 1
ATOM 5027 C CA . ILE B 1 277 ? -11.562 14.719 3.674 1 95.19 277 ILE B CA 1
ATOM 5028 C C . ILE B 1 277 ? -10.531 14.891 2.559 1 95.19 277 ILE B C 1
ATOM 5030 O O . ILE B 1 277 ? -10.727 14.398 1.446 1 95.19 277 ILE B O 1
ATOM 5034 N N . LEU B 1 278 ? -9.516 15.672 2.812 1 89.62 278 LEU B N 1
ATOM 5035 C CA . LEU B 1 278 ? -8.328 15.766 1.975 1 89.62 278 LEU B CA 1
ATOM 5036 C C . LEU B 1 278 ? -7.25 14.797 2.451 1 89.62 278 LEU B C 1
ATOM 5038 O O . LEU B 1 278 ? -6.816 14.867 3.604 1 89.62 278 LEU B O 1
ATOM 5042 N N . LEU B 1 279 ? -6.871 13.875 1.562 1 90.88 279 LEU B N 1
ATOM 5043 C CA . LEU B 1 279 ? -5.867 12.883 1.932 1 90.88 279 LEU B CA 1
ATOM 5044 C C . LEU B 1 279 ? -4.48 13.32 1.47 1 90.88 279 LEU B C 1
ATOM 5046 O O . LEU B 1 279 ? -4.305 13.734 0.322 1 90.88 279 LEU B O 1
ATOM 5050 N N . ALA B 1 280 ? -3.553 13.234 2.385 1 87.62 280 ALA B N 1
ATOM 5051 C CA . ALA B 1 280 ? -2.16 13.539 2.068 1 87.62 280 ALA B CA 1
ATOM 5052 C C . ALA B 1 280 ? -1.57 12.5 1.122 1 87.62 280 ALA B C 1
ATOM 5054 O O . ALA B 1 280 ? -2.08 11.375 1.026 1 87.62 280 ALA B O 1
ATOM 5055 N N . HIS B 1 281 ? -0.535 12.875 0.438 1 83.44 281 HIS B N 1
ATOM 5056 C CA . HIS B 1 281 ? 0.263 12.008 -0.418 1 83.44 281 HIS B CA 1
ATOM 5057 C C . HIS B 1 281 ? -0.608 11.305 -1.456 1 83.44 281 HIS B C 1
ATOM 5059 O O . HIS B 1 281 ? -0.538 10.086 -1.609 1 83.44 281 HIS B O 1
ATOM 5065 N N . SER B 1 282 ? -1.484 12.078 -1.979 1 79.06 282 SER B N 1
ATOM 5066 C CA . SER B 1 282 ? -2.346 11.641 -3.072 1 79.06 282 SER B CA 1
ATOM 5067 C C . SER B 1 282 ? -3.246 10.492 -2.643 1 79.06 282 SER B C 1
ATOM 5069 O O . SER B 1 282 ? -3.584 9.625 -3.453 1 79.06 282 SER B O 1
ATOM 5071 N N . GLY B 1 283 ? -3.527 10.398 -1.353 1 85.81 283 GLY B N 1
ATOM 5072 C CA . GLY B 1 283 ? -4.441 9.375 -0.864 1 85.81 283 GLY B CA 1
ATOM 5073 C C . GLY B 1 283 ? -3.758 8.055 -0.574 1 85.81 283 GLY B C 1
ATOM 5074 O O . GLY B 1 283 ? -4.422 7.023 -0.417 1 85.81 283 GLY B O 1
ATOM 5075 N N . GLY B 1 284 ? -2.414 8.172 -0.548 1 88.94 284 GLY B N 1
ATOM 5076 C CA . GLY B 1 284 ? -1.678 6.934 -0.353 1 88.94 284 GLY B CA 1
ATOM 5077 C C . GLY B 1 284 ? -1.842 5.957 -1.5 1 88.94 284 GLY B C 1
ATOM 5078 O O . GLY B 1 284 ? -1.521 6.273 -2.646 1 88.94 284 GLY B O 1
ATOM 5079 N N . THR B 1 285 ? -2.385 4.762 -1.165 1 90.31 285 THR B N 1
ATOM 5080 C CA . THR B 1 285 ? -2.604 3.771 -2.215 1 90.31 285 THR B CA 1
ATOM 5081 C C . THR B 1 285 ? -4.094 3.518 -2.418 1 90.31 285 THR B C 1
ATOM 5083 O O . THR B 1 285 ? -4.48 2.631 -3.186 1 90.31 285 THR B O 1
ATOM 5086 N N . LEU B 1 286 ? -4.902 4.301 -1.794 1 89.56 286 LEU B N 1
ATOM 5087 C CA . LEU B 1 286 ? -6.344 4.078 -1.78 1 89.56 286 LEU B CA 1
ATOM 5088 C C . LEU B 1 286 ? -6.918 4.152 -3.189 1 89.56 286 LEU B C 1
ATOM 5090 O O . LEU B 1 286 ? -7.625 3.24 -3.627 1 89.56 286 LEU B O 1
ATOM 5094 N N . PRO B 1 287 ? -6.621 5.25 -3.943 1 80.69 287 PRO B N 1
ATOM 5095 C CA . PRO B 1 287 ? -7.211 5.305 -5.281 1 80.69 287 PRO B CA 1
ATOM 5096 C C . PRO B 1 287 ? -6.801 4.125 -6.156 1 80.69 287 PRO B C 1
ATOM 5098 O O . PRO B 1 287 ? -7.586 3.666 -6.992 1 80.69 287 PRO B O 1
ATOM 5101 N N . PHE B 1 288 ? -5.656 3.611 -5.93 1 80.12 288 PHE B N 1
ATOM 5102 C CA . PHE B 1 288 ? -5.113 2.525 -6.738 1 80.12 288 PHE B CA 1
ATOM 5103 C C . PHE B 1 288 ? -5.734 1.192 -6.344 1 80.12 288 PHE B C 1
ATOM 5105 O O . PHE B 1 288 ? -5.934 0.32 -7.191 1 80.12 288 PHE B O 1
ATOM 5112 N 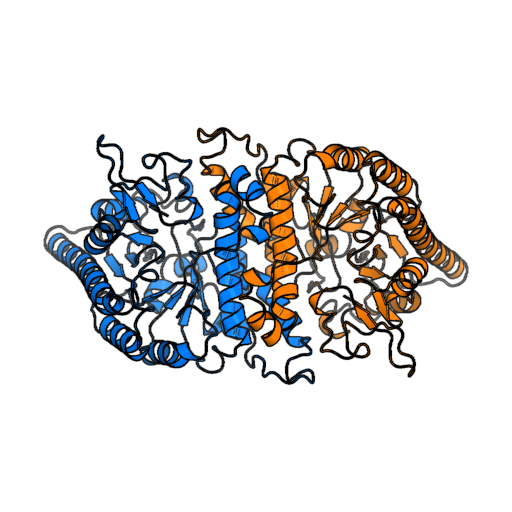N . LEU B 1 289 ? -5.992 1.034 -5.133 1 88.5 289 LEU B N 1
ATOM 5113 C CA . LEU B 1 289 ? -6.488 -0.243 -4.629 1 88.5 289 LEU B CA 1
ATOM 5114 C C . LEU B 1 289 ? -8.008 -0.237 -4.531 1 88.5 289 LEU B C 1
ATOM 5116 O O . LEU B 1 289 ? -8.609 -1.203 -4.055 1 88.5 289 LEU B O 1
ATOM 5120 N N . ALA B 1 290 ? -8.641 0.802 -5.02 1 86.75 290 ALA B N 1
ATOM 5121 C CA . ALA B 1 290 ? -10.086 0.966 -4.871 1 86.75 290 ALA B CA 1
ATOM 5122 C C . ALA B 1 290 ? -10.836 -0.202 -5.5 1 86.75 290 ALA B C 1
ATOM 5124 O O . ALA B 1 290 ? -11.766 -0.745 -4.902 1 86.75 290 ALA B O 1
ATOM 5125 N N . GLY B 1 291 ? -10.445 -0.561 -6.68 1 83.12 291 GLY B N 1
ATOM 5126 C CA . GLY B 1 291 ? -11.102 -1.683 -7.336 1 83.12 291 GLY B CA 1
ATOM 5127 C C . GLY B 1 291 ? -11 -2.975 -6.547 1 83.12 291 GLY B C 1
ATOM 5128 O O . GLY B 1 291 ? -11.969 -3.734 -6.465 1 83.12 291 GLY B O 1
ATOM 5129 N N . ARG B 1 292 ? -9.891 -3.25 -6.055 1 86.44 292 ARG B N 1
ATOM 5130 C CA . ARG B 1 292 ? -9.672 -4.453 -5.258 1 86.44 292 ARG B CA 1
ATOM 5131 C C . ARG B 1 292 ? -10.492 -4.41 -3.971 1 86.44 292 ARG B C 1
ATOM 5133 O O . ARG B 1 292 ? -11.07 -5.418 -3.564 1 86.44 292 ARG B O 1
ATOM 5140 N N . ILE B 1 293 ? -10.508 -3.254 -3.334 1 91.25 293 ILE B N 1
ATOM 5141 C CA . ILE B 1 293 ? -11.312 -3.082 -2.129 1 91.25 293 ILE B CA 1
ATOM 5142 C C . ILE B 1 293 ? -12.773 -3.381 -2.439 1 91.25 293 ILE B C 1
ATOM 5144 O O . ILE B 1 293 ? -13.43 -4.145 -1.72 1 91.25 293 ILE B O 1
ATOM 5148 N N . GLU B 1 294 ? -13.234 -2.803 -3.484 1 87.94 294 GLU B N 1
ATOM 5149 C CA . GLU B 1 294 ? -14.625 -3.006 -3.887 1 87.94 294 GLU B CA 1
ATOM 5150 C C . GLU B 1 294 ? -14.922 -4.484 -4.109 1 87.94 294 GLU B C 1
ATOM 5152 O O . GLU B 1 294 ? -15.953 -4.992 -3.658 1 87.94 294 GLU B O 1
ATOM 5157 N N . SER B 1 295 ? -14.047 -5.148 -4.805 1 85 295 SER B N 1
ATOM 5158 C CA . SER B 1 295 ? -14.219 -6.566 -5.094 1 85 295 SER B CA 1
ATOM 5159 C C . SER B 1 295 ? -14.242 -7.395 -3.811 1 85 295 SER B C 1
ATOM 5161 O O . SER B 1 295 ? -15.086 -8.273 -3.65 1 85 295 SER B O 1
ATOM 5163 N N . CYS B 1 296 ? -13.359 -7.125 -2.939 1 88.81 296 CYS B N 1
ATOM 5164 C CA . CYS B 1 296 ? -13.289 -7.883 -1.693 1 88.81 296 CYS B CA 1
ATOM 5165 C C . CYS B 1 296 ? -14.531 -7.648 -0.841 1 88.81 296 CYS B C 1
ATOM 5167 O O . CYS B 1 296 ? -15.031 -8.57 -0.193 1 88.81 296 CYS B O 1
ATOM 5169 N N . VAL B 1 297 ? -15.023 -6.418 -0.835 1 91.88 297 VAL B N 1
ATOM 5170 C CA . VAL B 1 297 ? -16.234 -6.105 -0.087 1 91.88 297 VAL B CA 1
ATOM 5171 C C . VAL B 1 297 ? -17.406 -6.895 -0.656 1 91.88 297 VAL B C 1
ATOM 5173 O O . VAL B 1 297 ? -18.203 -7.465 0.096 1 91.88 297 VAL B O 1
ATOM 5176 N N . ALA B 1 298 ? -17.484 -6.98 -1.959 1 87.12 298 ALA B N 1
ATOM 5177 C CA . ALA B 1 298 ? -18.578 -7.648 -2.645 1 87.12 298 ALA B CA 1
ATOM 5178 C C . ALA B 1 298 ? -18.594 -9.141 -2.336 1 87.12 298 ALA B C 1
ATOM 5180 O O . ALA B 1 298 ? -19.641 -9.789 -2.43 1 87.12 298 ALA B O 1
ATOM 5181 N N . HIS B 1 299 ? -17.484 -9.664 -1.866 1 83.88 299 HIS B N 1
ATOM 5182 C CA . HIS B 1 299 ? -17.391 -11.109 -1.682 1 83.88 299 HIS B CA 1
ATOM 5183 C C . HIS B 1 299 ? -17.156 -11.461 -0.218 1 83.88 299 HIS B C 1
ATOM 5185 O O . HIS B 1 299 ? -16.938 -12.633 0.115 1 83.88 299 HIS B O 1
ATOM 5191 N N . GLU B 1 300 ? -17.234 -10.469 0.629 1 87.31 300 GLU B N 1
ATOM 5192 C CA . GLU B 1 300 ? -16.922 -10.719 2.033 1 87.31 300 GLU B CA 1
ATOM 5193 C C . GLU B 1 300 ? -18.094 -11.422 2.732 1 87.31 300 GLU B C 1
ATOM 5195 O O . GLU B 1 300 ? -19.156 -10.836 2.918 1 87.31 300 GLU B O 1
ATOM 5200 N N . ARG B 1 301 ? -17.812 -12.578 3.182 1 80.62 301 ARG B N 1
ATOM 5201 C CA . ARG B 1 301 ? -18.844 -13.461 3.719 1 80.62 301 ARG B CA 1
ATOM 5202 C C . ARG B 1 301 ? -19.359 -12.945 5.059 1 80.62 301 ARG B C 1
ATOM 5204 O O . ARG B 1 301 ? -20.453 -13.305 5.484 1 80.62 301 ARG B O 1
ATOM 5211 N N . ARG B 1 302 ? -18.672 -12.133 5.742 1 84 302 ARG B N 1
ATOM 5212 C CA . ARG B 1 302 ? -19.109 -11.617 7.039 1 84 302 ARG B CA 1
ATOM 5213 C C . ARG B 1 302 ? -20.203 -10.562 6.883 1 84 302 ARG B C 1
ATOM 5215 O O . ARG B 1 302 ? -20.938 -10.289 7.828 1 84 302 ARG B O 1
ATOM 5222 N N . PHE B 1 303 ? -20.25 -9.961 5.801 1 90.56 303 PHE B N 1
ATOM 5223 C CA . PHE B 1 303 ? -21.188 -8.867 5.609 1 90.56 303 PHE B CA 1
ATOM 5224 C C . PHE B 1 303 ? -22.594 -9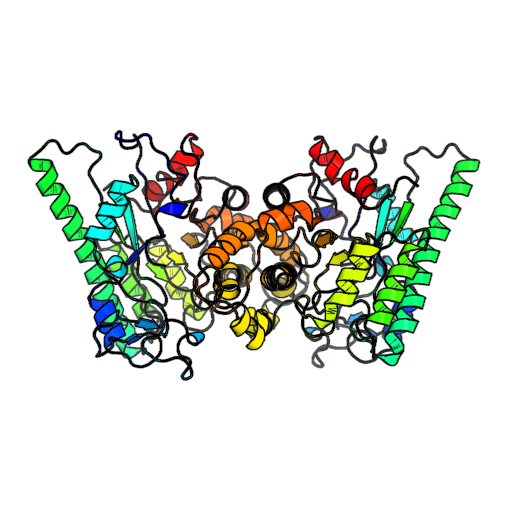.398 5.34 1 90.56 303 PHE B C 1
ATOM 5226 O O . PHE B 1 303 ? -22.75 -10.422 4.664 1 90.56 303 PHE B O 1
ATOM 5233 N N . LEU B 1 304 ? -23.625 -8.734 5.828 1 89.31 304 LEU B N 1
ATOM 5234 C CA . LEU B 1 304 ? -25.031 -9.102 5.703 1 89.31 304 LEU B CA 1
ATOM 5235 C C . LEU B 1 304 ? -25.406 -9.344 4.246 1 89.31 304 LEU B C 1
ATOM 5237 O O . LEU B 1 304 ? -26.141 -10.273 3.936 1 89.31 304 LEU B O 1
ATOM 5241 N N . ALA B 1 305 ? -24.891 -8.586 3.375 1 86.19 305 ALA B N 1
ATOM 5242 C CA . ALA B 1 305 ? -25.203 -8.688 1.952 1 86.19 305 ALA B CA 1
ATOM 5243 C C . ALA B 1 305 ? -24.766 -10.039 1.394 1 86.19 305 ALA B C 1
ATOM 5245 O O . ALA B 1 305 ? -25.281 -10.492 0.37 1 86.19 305 ALA B O 1
ATOM 5246 N N . ASN B 1 306 ? -23.859 -10.68 2.043 1 83.88 306 ASN B N 1
ATOM 5247 C CA . ASN B 1 306 ? -23.312 -11.953 1.563 1 83.88 306 ASN B CA 1
ATOM 5248 C C . ASN B 1 306 ? -23.594 -13.086 2.547 1 83.88 306 ASN B C 1
ATOM 5250 O O . ASN B 1 306 ? -22.859 -14.07 2.592 1 83.88 306 ASN B O 1
ATOM 5254 N N . GLY B 1 307 ? -24.625 -12.836 3.424 1 83.44 307 GLY B N 1
ATOM 5255 C CA . GLY B 1 307 ? -25.094 -13.906 4.293 1 83.44 307 GLY B CA 1
ATOM 5256 C C . GLY B 1 307 ? -24.469 -13.883 5.668 1 83.44 307 GLY B C 1
ATOM 5257 O O . GLY B 1 307 ? -24.656 -14.805 6.465 1 83.44 307 GLY B O 1
ATOM 5258 N N . GLY B 1 308 ? -23.688 -12.805 5.957 1 86.94 308 GLY B N 1
ATOM 5259 C CA . GLY B 1 308 ? -23.031 -12.727 7.254 1 86.94 308 GLY B CA 1
ATOM 5260 C C . GLY B 1 308 ? -23.844 -11.977 8.289 1 86.94 308 GLY B C 1
ATOM 5261 O O . GLY B 1 308 ? -25.062 -11.945 8.219 1 86.94 308 GLY B O 1
ATOM 5262 N N . SER B 1 309 ? -23.125 -11.508 9.328 1 87.62 309 SER B N 1
ATOM 5263 C CA . SER B 1 309 ? -23.844 -10.922 10.461 1 87.62 309 SER B CA 1
ATOM 5264 C C . SER B 1 309 ? -23.422 -9.469 10.688 1 87.62 309 SER B C 1
ATOM 5266 O O . SER B 1 309 ? -23.953 -8.797 11.578 1 87.62 309 SER B O 1
ATOM 5268 N N . VAL B 1 310 ? -22.516 -8.961 9.953 1 89.56 310 VAL B N 1
ATOM 5269 C CA . VAL B 1 310 ? -22 -7.609 10.148 1 89.56 310 VAL B CA 1
ATOM 5270 C C . VAL B 1 310 ? -22.5 -6.695 9.031 1 89.56 310 VAL B C 1
ATOM 5272 O O . VAL B 1 310 ? -22.516 -7.086 7.863 1 89.56 310 VAL B O 1
ATOM 5275 N N . VAL B 1 311 ? -22.938 -5.566 9.414 1 91.56 311 VAL B N 1
ATOM 5276 C CA . VAL B 1 311 ? -23.359 -4.586 8.422 1 91.56 311 VAL B CA 1
ATOM 5277 C C . VAL B 1 311 ? -22.141 -4.027 7.688 1 91.56 311 VAL B C 1
ATOM 5279 O O . VAL B 1 311 ? -21.203 -3.518 8.32 1 91.56 311 VAL B O 1
ATOM 5282 N N . GLY B 1 312 ? -22.078 -4.176 6.43 1 92.94 312 GLY B N 1
ATOM 5283 C CA . GLY B 1 312 ? -21.031 -3.604 5.594 1 92.94 312 GLY B CA 1
ATOM 5284 C C . GLY B 1 312 ? -21.438 -2.281 4.969 1 92.94 312 GLY B C 1
ATOM 5285 O O . GLY B 1 312 ? -22.547 -1.805 5.168 1 92.94 312 GLY B O 1
ATOM 5286 N N . PRO B 1 313 ? -20.547 -1.704 4.254 1 96.12 313 PRO B N 1
ATOM 5287 C CA . PRO B 1 313 ? -20.828 -0.396 3.658 1 96.12 313 PRO B CA 1
ATOM 5288 C C . PRO B 1 313 ? -21.922 -0.457 2.594 1 96.12 313 PRO B C 1
ATOM 5290 O O . PRO B 1 313 ? -22 -1.43 1.838 1 96.12 313 PRO B O 1
ATOM 5293 N N . LYS B 1 314 ? -22.719 0.562 2.574 1 94.75 314 LYS B N 1
ATOM 5294 C CA . LYS B 1 314 ? -23.734 0.729 1.541 1 94.75 314 LYS B CA 1
ATOM 5295 C C . LYS B 1 314 ? -23.188 1.491 0.341 1 94.75 314 LYS B C 1
ATOM 5297 O O . LYS B 1 314 ? -23.438 1.121 -0.808 1 94.75 314 LYS B O 1
ATOM 5302 N N . LYS B 1 315 ? -22.406 2.537 0.643 1 94.25 315 LYS B N 1
ATOM 5303 C CA . LYS B 1 315 ? -21.719 3.279 -0.414 1 94.25 315 LYS B CA 1
ATOM 5304 C C . LYS B 1 315 ? -20.578 2.461 -1.01 1 94.25 315 LYS B C 1
ATOM 5306 O O . LYS B 1 315 ? -19.891 1.734 -0.292 1 94.25 315 LYS B O 1
ATOM 5311 N N . SER B 1 316 ? -20.391 2.607 -2.318 1 92.88 316 SER B N 1
ATOM 5312 C CA . SER B 1 316 ? -19.188 2.029 -2.904 1 92.88 316 SER B CA 1
ATOM 5313 C C . SER B 1 316 ? -17.953 2.865 -2.566 1 92.88 316 SER B C 1
ATOM 5315 O O . SER B 1 316 ? -18.062 4.059 -2.287 1 92.88 316 SER B O 1
ATOM 5317 N N . ILE B 1 317 ? -16.875 2.244 -2.588 1 92.69 317 ILE B N 1
ATOM 5318 C CA . ILE B 1 317 ? -15.625 2.971 -2.346 1 92.69 317 ILE B CA 1
ATOM 5319 C C . ILE B 1 317 ? -15.445 4.043 -3.416 1 92.69 317 ILE B C 1
ATOM 5321 O O . ILE B 1 317 ? -14.883 5.109 -3.145 1 92.69 317 ILE B O 1
ATOM 5325 N N . TRP B 1 318 ? -15.953 3.828 -4.609 1 84.25 318 TRP B N 1
ATOM 5326 C CA . TRP B 1 318 ? -15.875 4.809 -5.688 1 84.25 318 TRP B CA 1
ATOM 5327 C C . TRP B 1 318 ? -16.719 6.039 -5.363 1 84.25 318 TRP B C 1
ATOM 5329 O O . TRP B 1 318 ? -16.297 7.172 -5.613 1 84.25 318 TRP B O 1
ATOM 5339 N N . ASP B 1 319 ? -17.875 5.781 -4.812 1 88.88 319 ASP B N 1
ATOM 5340 C CA . ASP B 1 319 ? -18.719 6.902 -4.387 1 88.88 319 ASP B CA 1
ATOM 5341 C C . ASP B 1 319 ? -18.031 7.715 -3.293 1 88.88 319 ASP B C 1
ATOM 5343 O O . ASP B 1 319 ? -18.078 8.945 -3.305 1 88.88 319 ASP B O 1
ATOM 5347 N N . VAL B 1 320 ? -17.391 7.039 -2.391 1 92.56 320 VAL B N 1
ATOM 5348 C CA . VAL B 1 320 ? -16.672 7.715 -1.317 1 92.56 320 VAL B CA 1
ATOM 5349 C C . VAL B 1 320 ? -15.555 8.57 -1.906 1 92.56 320 VAL B C 1
ATOM 5351 O O . VAL B 1 320 ? -15.398 9.742 -1.538 1 92.56 320 VAL B O 1
ATOM 5354 N N . LEU B 1 321 ? -14.797 8.016 -2.842 1 87 321 LEU B N 1
ATOM 5355 C CA . LEU B 1 321 ? -13.703 8.727 -3.48 1 87 321 LEU B CA 1
ATOM 5356 C C . LEU B 1 321 ? -14.211 9.938 -4.25 1 87 321 LEU B C 1
ATOM 5358 O O . LEU B 1 321 ? -13.562 10.992 -4.273 1 87 321 LEU B O 1
ATOM 5362 N N . LYS B 1 322 ? -15.391 9.875 -4.742 1 81.38 322 LYS B N 1
ATOM 5363 C CA . LYS B 1 322 ? -15.945 10.922 -5.586 1 81.38 322 LYS B CA 1
ATOM 5364 C C . LYS B 1 322 ? -16.625 12.008 -4.746 1 81.38 322 LYS B C 1
ATOM 5366 O O . LYS B 1 322 ? -16.609 13.18 -5.113 1 81.38 322 LYS B O 1
ATOM 5371 N N . GLN B 1 323 ? -17.188 11.594 -3.641 1 87.31 323 GLN B N 1
ATOM 5372 C CA . GLN B 1 323 ? -18.078 12.508 -2.926 1 87.31 323 GLN B CA 1
ATOM 5373 C C . GLN B 1 323 ? -17.406 13.039 -1.659 1 87.31 323 GLN B C 1
ATOM 5375 O O . GLN B 1 323 ? -17.656 14.172 -1.245 1 87.31 323 GLN B O 1
ATOM 5380 N N . ASN B 1 324 ? -16.531 12.219 -1.069 1 92.94 324 ASN B N 1
ATOM 5381 C CA . ASN B 1 324 ? -16.047 12.578 0.264 1 92.94 324 ASN B CA 1
ATOM 5382 C C . ASN B 1 324 ? -14.562 12.906 0.259 1 92.94 324 ASN B C 1
ATOM 5384 O O . ASN B 1 324 ? -14.062 13.57 1.172 1 92.94 324 ASN B O 1
ATOM 5388 N N . ILE B 1 325 ? -13.805 12.43 -0.812 1 90.62 325 ILE B N 1
ATOM 5389 C CA . ILE B 1 325 ? -12.352 12.453 -0.714 1 90.62 325 ILE B CA 1
ATOM 5390 C C . ILE B 1 325 ? -11.781 13.453 -1.715 1 90.62 325 ILE B C 1
ATOM 5392 O O . ILE B 1 325 ? -12.219 13.508 -2.867 1 90.62 325 ILE B O 1
ATOM 5396 N N . TYR B 1 326 ? -10.883 14.312 -1.247 1 82.06 326 TYR B N 1
ATOM 5397 C CA . TYR B 1 326 ? -9.969 15.109 -2.057 1 82.06 326 TYR B CA 1
ATOM 5398 C C . TYR B 1 326 ? -8.539 14.602 -1.924 1 82.06 326 TYR B C 1
ATOM 5400 O O . TYR B 1 326 ? -8.188 13.984 -0.917 1 82.06 326 TYR B O 1
ATOM 5408 N N . LEU B 1 327 ? -7.746 14.742 -2.988 1 81.56 327 LEU B N 1
ATOM 5409 C CA . LEU B 1 327 ? -6.367 14.266 -2.988 1 81.56 327 LEU B CA 1
ATOM 5410 C C . LEU B 1 327 ? -5.395 15.43 -3.184 1 81.56 327 LEU B C 1
ATOM 5412 O O . LEU B 1 327 ? -5.66 16.344 -3.969 1 81.56 327 LEU B O 1
ATOM 5416 N N . ASP B 1 328 ? -4.359 15.406 -2.439 1 76.25 328 ASP B N 1
ATOM 5417 C CA . ASP B 1 328 ? -3.297 16.344 -2.781 1 76.25 328 ASP B CA 1
ATOM 5418 C C . ASP B 1 328 ? -2.432 15.812 -3.918 1 76.25 328 ASP B C 1
ATOM 5420 O O . ASP B 1 328 ? -2.453 14.617 -4.211 1 76.25 328 ASP B O 1
ATOM 5424 N N . ALA B 1 329 ? -1.803 16.594 -4.641 1 61.94 329 ALA B N 1
ATOM 5425 C CA . ALA B 1 329 ? -1.012 16.188 -5.797 1 61.94 329 ALA B CA 1
ATOM 5426 C C . ALA B 1 329 ? 0.456 16 -5.422 1 61.94 329 ALA B C 1
ATOM 5428 O O . ALA B 1 329 ? 1.349 16.344 -6.203 1 61.94 329 ALA B O 1
ATOM 5429 N N . VAL B 1 330 ? 0.722 15.602 -4.156 1 55 330 VAL B N 1
ATOM 5430 C CA . VAL B 1 330 ? 2.105 15.305 -3.799 1 55 330 VAL B CA 1
ATOM 5431 C C . VAL B 1 330 ? 2.543 13.992 -4.449 1 55 330 VAL B C 1
ATOM 5433 O O . VAL B 1 330 ? 2.311 12.914 -3.898 1 55 330 VAL B O 1
ATOM 5436 N N . ILE B 1 331 ? 2.424 13.867 -5.887 1 52.62 331 ILE B N 1
ATOM 5437 C CA . ILE B 1 331 ? 2.699 12.586 -6.52 1 52.62 331 ILE B CA 1
ATOM 5438 C C . ILE B 1 331 ? 4.113 12.586 -7.098 1 52.62 331 ILE B C 1
ATOM 5440 O O . ILE B 1 331 ? 4.516 13.539 -7.766 1 52.62 331 ILE B O 1
ATOM 5444 N N . TYR B 1 332 ? 4.844 11.781 -6.465 1 48.03 332 TYR B N 1
ATOM 5445 C CA . TYR B 1 332 ? 6.188 11.602 -7 1 48.03 332 TYR B CA 1
ATOM 5446 C C . TYR B 1 332 ? 6.148 10.914 -8.359 1 48.03 332 TYR B C 1
ATOM 5448 O O . TYR B 1 332 ? 6.309 9.695 -8.453 1 48.03 332 TYR B O 1
ATOM 5456 N N . GLY B 1 333 ? 5.645 11.688 -9.344 1 50.44 333 GLY B N 1
ATOM 5457 C CA . GLY B 1 333 ? 5.758 11.203 -10.711 1 50.44 333 GLY B CA 1
ATOM 5458 C C . GLY B 1 333 ? 4.43 11.188 -11.445 1 50.44 333 GLY B C 1
ATOM 5459 O O . GLY B 1 333 ? 3.369 11.273 -10.828 1 50.44 333 GLY B O 1
ATOM 5460 N N . GLU B 1 334 ? 4.469 11.172 -12.625 1 56.91 334 GLU B N 1
ATOM 5461 C CA . GLU B 1 334 ? 3.322 11.227 -13.523 1 56.91 334 GLU B CA 1
ATOM 5462 C C . GLU B 1 334 ? 2.35 10.086 -13.258 1 56.91 334 GLU B C 1
ATOM 5464 O O . GLU B 1 334 ? 1.132 10.273 -13.312 1 56.91 334 GLU B O 1
ATOM 5469 N N . VAL B 1 335 ? 2.85 9 -12.844 1 52.97 335 VAL B N 1
ATOM 5470 C CA . VAL B 1 335 ? 2.039 7.805 -12.633 1 52.97 335 VAL B CA 1
ATOM 5471 C C . VAL B 1 335 ? 1.118 8.016 -11.43 1 52.97 335 VAL B C 1
ATOM 5473 O O . VAL B 1 335 ? -0.076 7.715 -11.492 1 52.97 335 VAL B O 1
ATOM 5476 N N . GLY B 1 336 ? 1.667 8.555 -10.477 1 56.12 336 GLY B N 1
ATOM 5477 C CA . GLY B 1 336 ? 0.869 8.828 -9.289 1 56.12 336 GLY B CA 1
ATOM 5478 C C . GLY B 1 336 ? -0.241 9.828 -9.531 1 56.12 336 GLY B C 1
ATOM 5479 O O . GLY B 1 336 ? -1.368 9.648 -9.07 1 56.12 336 GLY B O 1
ATOM 5480 N N . LEU B 1 337 ? 0.146 10.812 -10.281 1 55.75 337 LEU B N 1
ATOM 5481 C CA . LEU B 1 337 ? -0.846 11.836 -10.586 1 55.75 337 LEU B CA 1
ATOM 5482 C C . LEU B 1 337 ? -1.992 11.258 -11.406 1 55.75 337 LEU B C 1
ATOM 5484 O O . LEU B 1 337 ? -3.162 11.539 -11.133 1 55.75 337 LEU B O 1
ATOM 5488 N N . LYS B 1 338 ? -1.625 10.414 -12.328 1 61.81 338 LYS B N 1
ATOM 5489 C CA . LYS B 1 338 ? -2.646 9.797 -13.172 1 61.81 338 LYS B CA 1
ATOM 5490 C C . LYS B 1 338 ? -3.539 8.867 -12.367 1 61.81 338 LYS B C 1
ATOM 5492 O O . LYS B 1 338 ? -4.758 8.844 -12.555 1 61.81 338 LYS B O 1
ATOM 5497 N N . ALA B 1 339 ? -2.959 8.219 -11.516 1 59.44 339 ALA B N 1
ATOM 5498 C CA . ALA B 1 339 ? -3.725 7.328 -10.648 1 59.44 339 ALA B CA 1
ATOM 5499 C C . ALA B 1 339 ? -4.672 8.109 -9.75 1 59.44 339 ALA B C 1
ATOM 5501 O O . ALA B 1 339 ? -5.824 7.719 -9.555 1 59.44 339 ALA B O 1
ATOM 5502 N N . ALA B 1 340 ? -4.172 9.148 -9.234 1 53.78 340 ALA B N 1
ATOM 5503 C CA . ALA B 1 340 ? -4.988 9.992 -8.367 1 53.78 340 ALA B CA 1
ATOM 5504 C C . ALA B 1 340 ? -6.191 10.555 -9.117 1 53.78 340 ALA B C 1
ATOM 5506 O O . ALA B 1 340 ? -7.312 10.539 -8.609 1 53.78 340 ALA B O 1
ATOM 5507 N N . VAL B 1 341 ? -5.93 11.039 -10.336 1 51.94 341 VAL B N 1
ATOM 5508 C CA . VAL B 1 341 ? -6.996 11.648 -11.117 1 51.94 341 VAL B CA 1
ATOM 5509 C C . VAL B 1 341 ? -8.016 10.586 -11.523 1 51.94 341 VAL B C 1
ATOM 5511 O O . VAL B 1 341 ? -9.227 10.805 -11.422 1 51.94 341 VAL B O 1
ATOM 5514 N N . HIS B 1 342 ? -7.52 9.484 -11.922 1 56.91 342 HIS B N 1
ATOM 5515 C CA . HIS B 1 342 ? -8.414 8.43 -12.375 1 56.91 342 HIS B CA 1
ATOM 5516 C C . HIS B 1 342 ? -9.18 7.82 -11.203 1 56.91 342 HIS B C 1
ATOM 5518 O O . HIS B 1 342 ? -10.391 7.574 -11.305 1 56.91 342 HIS B O 1
ATOM 5524 N N . GLY B 1 343 ? -8.492 7.605 -10.195 1 51.5 343 GLY B N 1
ATOM 5525 C CA . GLY B 1 343 ? -9.102 7.004 -9.023 1 51.5 343 GLY B CA 1
ATOM 5526 C C . GLY B 1 343 ? -10.156 7.883 -8.383 1 51.5 343 GLY B C 1
ATOM 5527 O O . GLY B 1 343 ? -11.156 7.383 -7.859 1 51.5 343 GLY B O 1
ATOM 5528 N N . SER B 1 344 ? -9.875 9.172 -8.398 1 47.84 344 SER B N 1
ATOM 5529 C CA . SER B 1 344 ? -10.82 10.109 -7.812 1 47.84 344 SER B CA 1
ATOM 5530 C C . SER B 1 344 ? -11.953 10.445 -8.789 1 47.84 344 SER B C 1
ATOM 5532 O O . SER B 1 344 ? -12.969 11.023 -8.398 1 47.84 344 SER B O 1
ATOM 5534 N N . GLY B 1 345 ? -11.75 9.93 -9.969 1 47.03 345 GLY B N 1
ATOM 5535 C CA . GLY B 1 345 ? -12.766 10.102 -10.992 1 47.03 345 GLY B CA 1
ATOM 5536 C C . GLY B 1 345 ? -12.664 11.422 -11.727 1 47.03 345 GLY B C 1
ATOM 5537 O O . GLY B 1 345 ? -13.281 11.609 -12.773 1 47.03 345 GLY B O 1
ATOM 5538 N N . SER B 1 346 ? -12.047 12.445 -11.094 1 47.09 346 SER B N 1
ATOM 5539 C CA . SER B 1 346 ? -11.969 13.75 -11.75 1 47.09 346 SER B CA 1
ATOM 5540 C C . SER B 1 346 ? -10.758 14.531 -11.258 1 47.09 346 SER B C 1
ATOM 5542 O O . SER B 1 346 ? -10.32 14.375 -10.117 1 47.09 346 SER B O 1
ATOM 5544 N N . ALA B 1 347 ? -10.188 15.336 -12.133 1 54.28 347 ALA B N 1
ATOM 5545 C CA . ALA B 1 347 ? -9.102 16.25 -11.773 1 54.28 347 ALA B CA 1
ATOM 5546 C C . ALA B 1 347 ? -9.555 17.266 -10.734 1 54.28 347 ALA B C 1
ATOM 5548 O O . ALA B 1 347 ? -8.734 17.844 -10.031 1 54.28 347 ALA B O 1
ATOM 5549 N N . ASP B 1 348 ? -10.859 17.406 -10.516 1 56.44 348 ASP B N 1
ATOM 5550 C CA . ASP B 1 348 ? -11.398 18.438 -9.633 1 56.44 348 ASP B CA 1
ATOM 5551 C C . ASP B 1 348 ? -11.219 18.047 -8.164 1 56.44 348 ASP B C 1
ATOM 5553 O O . ASP B 1 348 ? -11.445 18.859 -7.27 1 56.44 348 ASP B O 1
ATOM 5557 N N . ARG B 1 349 ? -10.656 16.906 -8.102 1 57 349 ARG B N 1
ATOM 5558 C CA . ARG B 1 349 ? -10.531 16.438 -6.727 1 57 349 ARG B CA 1
ATOM 5559 C C . ARG B 1 349 ? -9.07 16.297 -6.328 1 57 349 ARG B C 1
ATOM 5561 O O . ARG B 1 349 ? -8.758 15.812 -5.238 1 57 349 ARG B O 1
ATOM 5568 N N . VAL B 1 350 ? -8.227 16.688 -7.199 1 53.72 350 VAL B N 1
ATOM 5569 C CA . VAL B 1 350 ? -6.793 16.656 -6.945 1 53.72 350 VAL B CA 1
ATOM 5570 C C . VAL B 1 350 ? -6.27 18.062 -6.707 1 53.72 350 VAL B C 1
ATOM 5572 O O . VAL B 1 350 ? -6.555 18.984 -7.484 1 53.72 350 VAL B O 1
ATOM 5575 N N . LEU B 1 351 ? -5.656 18.312 -5.562 1 53.75 351 LEU B N 1
ATOM 5576 C CA . LEU B 1 351 ? -5.121 19.609 -5.176 1 53.75 351 LEU B CA 1
ATOM 5577 C C . LEU B 1 351 ? -3.598 19.609 -5.207 1 53.75 351 LEU B C 1
ATOM 5579 O O . LEU B 1 351 ? -2.969 18.625 -4.805 1 53.75 351 LEU B O 1
ATOM 5583 N N . PHE B 1 352 ? -2.988 20.641 -5.715 1 52.38 352 PHE B N 1
ATOM 5584 C CA . PHE B 1 352 ? -1.546 20.766 -5.887 1 52.38 352 PHE B CA 1
ATOM 5585 C C . PHE B 1 352 ? -0.839 20.812 -4.539 1 52.38 352 PHE B C 1
ATOM 5587 O O . PHE B 1 352 ? -1.358 21.391 -3.582 1 52.38 352 PHE B O 1
ATOM 5594 N N . ALA B 1 353 ? 0.179 20.078 -4.539 1 52.69 353 ALA B N 1
ATOM 5595 C CA . ALA B 1 353 ? 1.169 20.172 -3.469 1 52.69 353 ALA B CA 1
ATOM 5596 C C . ALA B 1 353 ? 2.586 20.203 -4.031 1 52.69 353 ALA B C 1
ATOM 5598 O O . ALA B 1 353 ? 2.85 19.641 -5.094 1 52.69 353 ALA B O 1
ATOM 5599 N N . ILE B 1 354 ? 3.473 21.016 -3.658 1 41.75 354 ILE B N 1
ATOM 5600 C CA . ILE B 1 354 ? 4.801 21.359 -4.16 1 41.75 354 ILE B CA 1
ATOM 5601 C C . ILE B 1 354 ? 5.535 20.078 -4.57 1 41.75 354 ILE B C 1
ATOM 5603 O O . ILE B 1 354 ? 6.309 20.094 -5.531 1 41.75 354 ILE B O 1
ATOM 5607 N N . ASP B 1 355 ? 5.457 19.047 -3.953 1 42.97 355 ASP B N 1
ATOM 5608 C CA . ASP B 1 355 ? 6.25 17.891 -4.371 1 42.97 355 ASP B CA 1
ATOM 5609 C C . ASP B 1 355 ? 5.598 17.188 -5.559 1 42.97 355 ASP B C 1
ATOM 5611 O O . ASP B 1 355 ? 5.988 16.078 -5.91 1 42.97 355 ASP B O 1
ATOM 5615 N N . GLY B 1 356 ? 4.645 17.953 -6.16 1 40.25 356 GLY B N 1
ATOM 5616 C CA . GLY B 1 356 ? 3.965 17.375 -7.309 1 40.25 356 GLY B CA 1
ATOM 5617 C C . GLY B 1 356 ? 4.582 17.781 -8.633 1 40.25 356 GLY B C 1
ATOM 5618 O O . GLY B 1 356 ? 5.238 18.812 -8.734 1 40.25 356 GLY B O 1
ATOM 5619 N N . ALA B 1 357 ? 4.926 16.891 -9.625 1 39.66 357 ALA B N 1
ATOM 5620 C CA . ALA B 1 357 ? 5.488 17.156 -10.945 1 39.66 357 ALA B CA 1
ATOM 5621 C C . ALA B 1 357 ? 4.398 17.516 -11.953 1 39.66 357 ALA B C 1
ATOM 5623 O O . ALA B 1 357 ? 3.625 16.641 -12.375 1 39.66 357 ALA B O 1
ATOM 5624 N N . PHE B 1 358 ? 3.891 18.844 -12.078 1 40.31 358 PHE B N 1
ATOM 5625 C CA . PHE B 1 358 ? 2.814 19.141 -13.016 1 40.31 358 PHE B CA 1
ATOM 5626 C C . PHE B 1 358 ? 3.344 19.906 -14.219 1 40.31 358 PHE B C 1
ATOM 5628 O O . PHE B 1 358 ? 4.211 20.781 -14.078 1 40.31 358 PHE B O 1
ATOM 5635 N N . GLY B 1 359 ? 3.236 19.25 -15.281 1 40.59 359 GLY B N 1
ATOM 5636 C CA . GLY B 1 359 ? 3.328 20.078 -16.484 1 40.59 359 GLY B CA 1
ATOM 5637 C C . GLY B 1 359 ? 2.162 21.031 -16.641 1 40.59 359 GLY B C 1
ATOM 5638 O O . GLY B 1 359 ? 1.07 20.781 -16.141 1 40.59 359 GLY B O 1
ATOM 5639 N N . THR B 1 360 ? 2.303 22.453 -16.688 1 44.38 360 THR B N 1
ATOM 5640 C CA . THR B 1 360 ? 1.526 23.656 -16.438 1 44.38 360 THR B CA 1
ATOM 5641 C C . THR B 1 360 ? 0.45 23.828 -17.5 1 44.38 360 THR B C 1
ATOM 5643 O O . THR B 1 360 ? -0.482 24.625 -17.328 1 44.38 360 THR B O 1
ATOM 5646 N N . GLU B 1 361 ? 0.409 23.094 -18.594 1 47.59 361 GLU B N 1
ATOM 5647 C CA . GLU B 1 361 ? -0.293 23.844 -19.625 1 47.59 361 GLU B CA 1
ATOM 5648 C C . GLU B 1 361 ? -1.726 23.359 -19.797 1 47.59 361 GLU B C 1
ATOM 5650 O O . GLU B 1 361 ? -2.535 23.984 -20.469 1 47.59 361 GLU B O 1
ATOM 5655 N N . SER B 1 362 ? -2.248 22.453 -19.094 1 52.47 362 SER B N 1
ATOM 5656 C CA . SER B 1 362 ? -3.592 21.938 -19.359 1 52.47 362 SER B CA 1
ATOM 5657 C C . SER B 1 362 ? -4.586 22.453 -18.312 1 52.47 362 SER B C 1
ATOM 5659 O O . SER B 1 362 ? -4.188 22.906 -17.234 1 52.47 362 SER B O 1
ATOM 5661 N N . ASP B 1 363 ? -5.93 22.703 -18.703 1 54.69 363 ASP B N 1
ATOM 5662 C CA . ASP B 1 363 ? -6.992 23.062 -17.766 1 54.69 363 ASP B CA 1
ATOM 5663 C C . ASP B 1 363 ? -6.949 22.172 -16.531 1 54.69 363 ASP B C 1
ATOM 5665 O O . ASP B 1 363 ? -7.191 22.641 -15.414 1 54.69 363 ASP B O 1
ATOM 5669 N N . ALA B 1 364 ? -6.688 21.047 -16.797 1 54.28 364 ALA B N 1
ATOM 5670 C CA . ALA B 1 364 ? -6.543 20.141 -15.664 1 54.28 364 ALA B CA 1
ATOM 5671 C C . ALA B 1 364 ? -5.395 20.562 -14.75 1 54.28 364 ALA B C 1
ATOM 5673 O O . ALA B 1 364 ? -5.52 20.531 -13.523 1 54.28 364 ALA B O 1
ATOM 5674 N N . ALA B 1 365 ? -4.41 21.031 -15.367 1 57.22 365 ALA B N 1
ATOM 5675 C CA . ALA B 1 365 ? -3.262 21.5 -14.586 1 57.22 365 ALA B CA 1
ATOM 5676 C C . ALA B 1 365 ? -3.611 22.734 -13.773 1 57.22 365 ALA B C 1
ATOM 5678 O O . ALA B 1 365 ? -3.262 22.828 -12.594 1 57.22 365 ALA B O 1
ATOM 5679 N N . LYS B 1 366 ? -4.383 23.641 -14.398 1 59.38 366 LYS B N 1
ATOM 5680 C CA . LYS B 1 366 ? -4.785 24.859 -13.703 1 59.38 366 LYS B CA 1
ATOM 5681 C C . LYS B 1 366 ? -5.691 24.547 -12.516 1 59.38 366 LYS B C 1
ATOM 5683 O O . LYS B 1 366 ? -5.562 25.156 -11.453 1 59.38 366 LYS B O 1
ATOM 5688 N N . ALA B 1 367 ? -6.59 23.688 -12.68 1 58.38 367 ALA B N 1
ATOM 5689 C CA . ALA B 1 367 ? -7.469 23.266 -11.594 1 58.38 367 ALA B CA 1
ATOM 5690 C C . ALA B 1 367 ? -6.676 22.641 -10.453 1 58.38 367 ALA B C 1
ATOM 5692 O O . ALA B 1 367 ? -6.875 22.984 -9.281 1 58.38 367 ALA B O 1
ATOM 5693 N N . ILE B 1 368 ? -5.766 21.859 -10.828 1 57.25 368 ILE B N 1
ATOM 5694 C CA . ILE B 1 368 ? -4.996 21.109 -9.836 1 57.25 368 ILE B CA 1
ATOM 5695 C C . ILE B 1 368 ? -4.023 22.047 -9.133 1 57.25 368 ILE B C 1
ATOM 5697 O O . ILE B 1 368 ? -3.842 21.969 -7.914 1 57.25 368 ILE B O 1
ATOM 5701 N N . LEU B 1 369 ? -3.508 22.969 -9.906 1 57.81 369 LEU B N 1
ATOM 5702 C CA . LEU B 1 369 ? -2.477 23.828 -9.352 1 57.81 369 LEU B CA 1
ATOM 5703 C C . LEU B 1 369 ? -3.076 24.828 -8.367 1 57.81 369 LEU B C 1
ATOM 5705 O O . LEU B 1 369 ? -2.416 25.219 -7.402 1 57.81 369 LEU B O 1
ATOM 5709 N N . GLY B 1 370 ? -4.434 25.141 -8.594 1 66.31 370 GLY B N 1
ATOM 5710 C CA . GLY B 1 370 ? -4.938 26.156 -7.676 1 66.31 370 GLY B CA 1
ATOM 5711 C C . GLY B 1 370 ? -6.453 26.266 -7.684 1 66.31 370 GLY B C 1
ATOM 5712 O O . GLY B 1 370 ? -7.066 26.516 -6.645 1 66.31 370 GLY B O 1
ATOM 5713 N N . GLY B 1 371 ? -7.004 26.062 -8.789 1 59.12 371 GLY B N 1
ATOM 5714 C CA . GLY B 1 371 ? -8.438 26.266 -8.93 1 59.12 371 GLY B CA 1
ATOM 5715 C C . GLY B 1 371 ? -9.25 25.453 -7.941 1 59.12 371 GLY B C 1
ATOM 5716 O O . GLY B 1 371 ? -10.164 25.984 -7.301 1 59.12 371 GLY B O 1
ATOM 5717 N N . ASN B 1 372 ? -8.93 24.266 -7.746 1 62.44 372 ASN B N 1
ATOM 5718 C CA . ASN B 1 372 ? -9.656 23.406 -6.824 1 62.44 372 ASN B CA 1
ATOM 5719 C C . ASN B 1 372 ? -9.523 23.891 -5.383 1 62.44 372 ASN B C 1
ATOM 5721 O O . ASN B 1 372 ? -10.516 23.938 -4.648 1 62.44 372 ASN B O 1
ATOM 5725 N N . ALA B 1 373 ? -8.359 24.219 -5.043 1 65.44 373 ALA B N 1
ATOM 5726 C CA . ALA B 1 373 ? -8.125 24.656 -3.672 1 65.44 373 ALA B CA 1
ATOM 5727 C C . ALA B 1 373 ? -8.891 25.953 -3.377 1 65.44 373 ALA B C 1
ATOM 5729 O O . ALA B 1 373 ? -9.484 26.094 -2.307 1 65.44 373 ALA B O 1
ATOM 5730 N N . VAL B 1 374 ? -8.859 26.891 -4.309 1 68.94 374 VAL B N 1
ATOM 5731 C CA . VAL B 1 374 ? -9.562 28.156 -4.145 1 68.94 374 VAL B CA 1
ATOM 5732 C C . VAL B 1 374 ? -11.047 27.906 -3.93 1 68.94 374 VAL B C 1
ATOM 5734 O O . VAL B 1 374 ? -11.664 28.5 -3.047 1 68.94 374 VAL B O 1
ATOM 5737 N N . ARG B 1 375 ? -11.57 27.016 -4.66 1 69.75 375 ARG B N 1
ATOM 5738 C CA . ARG B 1 375 ? -12.992 26.703 -4.586 1 69.75 375 ARG B CA 1
ATOM 5739 C C . ARG B 1 375 ? -13.328 25.953 -3.295 1 69.75 375 ARG B C 1
ATOM 5741 O O . ARG B 1 375 ? -14.242 26.344 -2.568 1 69.75 375 ARG B O 1
ATOM 5748 N N . ILE B 1 376 ? -12.562 25 -2.939 1 67.81 376 ILE B N 1
ATOM 5749 C CA . ILE B 1 376 ? -12.875 24.078 -1.851 1 67.81 376 ILE B CA 1
ATOM 5750 C C . ILE B 1 376 ? -12.609 24.766 -0.509 1 67.81 376 ILE B C 1
ATOM 5752 O O . ILE B 1 376 ? -13.367 24.578 0.447 1 67.81 376 ILE B O 1
ATOM 5756 N N . LEU B 1 377 ? -11.547 25.578 -0.5 1 71.56 377 LEU B N 1
ATOM 5757 C CA . LEU B 1 377 ? -11.125 26.172 0.767 1 71.56 377 LEU B CA 1
ATOM 5758 C C . LEU B 1 377 ? -11.531 27.641 0.845 1 71.56 377 LEU B C 1
ATOM 5760 O O . LEU B 1 377 ? -11.188 28.328 1.805 1 71.56 377 LEU B O 1
ATOM 5764 N N . LYS B 1 378 ? -12.266 28.109 -0.154 1 69.94 378 LYS B N 1
ATOM 5765 C CA . LYS B 1 378 ? -12.742 29.484 -0.186 1 69.94 378 LYS B CA 1
ATOM 5766 C C . LYS B 1 378 ? -11.594 30.469 0.057 1 69.94 378 LYS B C 1
ATOM 5768 O O . LYS B 1 378 ? -11.68 31.328 0.941 1 69.94 378 LYS B O 1
ATOM 5773 N N . LEU B 1 379 ? -10.609 30.406 -0.824 1 64.06 379 LEU B N 1
ATOM 5774 C CA . LEU B 1 379 ? -9.406 31.203 -0.633 1 64.06 379 LEU B CA 1
ATOM 5775 C C . LEU B 1 379 ? -9.523 32.562 -1.334 1 64.06 379 LEU B C 1
ATOM 5777 O O . LEU B 1 379 ? -8.586 33.344 -1.33 1 64.06 379 LEU B O 1
ATOM 5781 N N . ASP B 1 380 ? -10.633 32.969 -2.09 1 54.84 380 ASP B N 1
ATOM 5782 C CA . ASP B 1 380 ? -10.844 34.219 -2.809 1 54.84 380 ASP B CA 1
ATOM 5783 C C . ASP B 1 380 ? -10.875 35.406 -1.849 1 54.84 380 ASP B C 1
ATOM 5785 O O . ASP B 1 380 ? -10.695 36.531 -2.266 1 54.84 380 ASP B O 1
ATOM 5789 N N . GLY B 1 381 ? -10.773 35.312 -0.636 1 47.81 381 GLY B N 1
ATOM 5790 C CA . GLY B 1 381 ? -10.961 36.5 0.188 1 47.81 381 GLY B CA 1
ATOM 5791 C C . GLY B 1 381 ? -9.688 37.312 0.36 1 47.81 381 GLY B C 1
ATOM 5792 O O . GLY B 1 381 ? -8.586 36.812 0.108 1 47.81 381 GLY B O 1
#

Secondary structure (DSSP, 8-state):
--SPPGGGGGG----TT---SS--EEEEEEE--HHHHHHHHT-SSSSEEE--TTSPPPEEE-SGGG--TTS-GGGSSEE--GGGT-HHHHHHHHHHTT--EEEEEEPTTTTTTS-HHHHHHHHHHHHHHHHHHHHHHHHHHHHHHHHS---GGG--EEEEEEE--TTSSSHHHHHHHHHHHHHSSSEEEEEE-S-BTTTBTT-GGGHHHHHHHHHTTPEEEE---S---GGGGTHHHHHHHHTTHIIIIIIHHHHHHHHHHHHHHTTHHHHSTT--EEESGGGTTHHHHHHHHHHHHHT-TTBGGGT-SB---SS-HHHHHHHTEEEE---SSHHHHHHHHHHHSSGGGEE--TT----S-SHHHHIIIIIHHHHHHT---/--SPPGGGGGG----TT---SS--EEEEEEE--HHHHHHHHT-SSSSEEE--TTSPPEEEE-SGGG--TTS-GGGSSEEE-GGGT-HHHHHHHHHHTT--EEEEEEPTTTTTTS-HHHHHHHHHHHHHHHHHHHHHHHHHHHHHHHHS---GGG--EEEEEEE--TT-SSHHHHHHHHHHHHHSSSEEEEEE-S-BTTTBTT-GGGHHHHHHHHHTT-EEEE---S---GGGGTHHHHHHHHTTHHIIIIIHHHHHHHHHHHHHHTTHHHHSTT--EEESGGGTTHHHHHHHHHHHHHT-TTBGGGT-SB---SS-HHHHHHHTEEEE---SSHHHHHHHHHHHSSGGGEE--TT----S-SHHHHIIIIIHHHHHHTTT-

InterPro domains:
  IPR006680 Amidohydrolase-related [PF04909] (161-378)
  IPR032465 2-amino-3-carboxymuconate-6-semialdehyde decarboxylase [PTHR21240] (23-379)
  IPR032466 Metal-dependent hydrolase [SSF51556] (23-380)

Foldseek 3Di:
DFDPDPPLLVQLPDPPDDQDPAAFEAADAEAQEPLNLVVQCVDDDAQHWADDPVRQFIAGAHDPVQVDPVDPPSPGHDGDDCSRHPVVVVLVVCLVSQHQEYAYEHDPPFQLPDAQVCLLVSQVVVLVRLLVSQVVLVVVQVVVCVPDVPPPSNHHGYAYAGEFSQCHPAVVSRLVVLVVLLVRDRHQAHEHEQCRNNPGPLDPSCLVVQVSCLVSVHEYEYFYDHFDDQVVQPHDVSCVVVPCCCRVVQRRLVSLQVRVLSNQFSQVCVSRVQAAYEYEQLSRCNLVCLVVSQVCQCCPCQDVNNPHDDDGYPDRSLSCLQRHYAYEQLYQDPVSNVSSCVSSPHLLRYAYHSNHNDNCDDPSNSNRRPVSCCVSRVVVD/DFDPDPPLLVQLPDPPDDQDPAAFEAADAEAQEPLNLVVQCVDDDAQHWADDPVRQFIAGAHDPVQVDPVDDPSGGHDGDDCSRHPVVVVLVVCLVSSHQEYAYEHDPPFCLPDAQVCLLVSQVVVLVRLLVSQVVLVVVQVVVCVPDVPPPSNHHGYAYAGEFSQCHPAVVSRLVVLVVLLVRDRHQAHEHEQCRNNPGPLDPSCLVVQVSCLVSVHEYEYFYDHFDDQVVQPHDVSCVVVPCCCRVVQRRLVSLQVRVLSNQFSQVCVSRVQAAYEYEPLSRCNLVCLVVSQVCQCCPCQDVNNPHDDDTYPDRSLSCLQRHYAYEQLYQDPVSNVSSCVSSPHLLRYAYHSNHNDNCDDPSNSNRRPVSCCVSRVVVD

Organism: Ajellomyces capsulatus (strain G186AR / H82 / ATCC MYA-2454 / RMSCC 2432) (NCBI:txid447093)

Nearest PDB structures (foldseek):
  4hjw-assembly2_C  TM=8.745E-01  e=3.512E-38  Metarhizium anisopliae
  4lal-assembly1_A  TM=8.697E-01  e=1.606E-37  Cordyceps militaris CM01
  4hk5-assembly1_A  TM=8.626E-01  e=4.876E-37  Cordyceps militaris
  4lak-assembly1_A  TM=8.616E-01  e=1.335E-34  Cordyceps militaris CM01
  6jqx-assembly1_B  TM=7.176E-01  e=4.833E-16  Cutaneotrichosporon moniliiforme

=== Feature glossary ===
The features interleaved in this record are:

— What the protein is —

Sequence gives the chain of amino acids in standard one-letter code (A=alanine, C=cysteine, …, Y=tyrosine), read N→C. It is the only feature that is directly encoded by the gene; all structural features are derived from the folded form of this sequence.

Database cross-references. InterPro integrates a dozen domain/family signature databases into unified entries with residue-range hits. GO terms attach function/process/location labels with evidence codes. CATH codes position the fold in a four-level structural taxonomy. Organism is the NCBI-taxonomy species name.

— Where its atoms are —

Atomic coordinates in PDBx/mmCIF format — the same representation the Protein Data Bank distributes. Each line of the _atom_site loop places one backbone atom in Cartesian space (units: ångströms, origin: arbitrary).

The six renders are orthographic views along the three Cartesian axes in both directions. Representation (cartoon, sticks, or surface) and color scheme (sequence-rainbow or by-chain) vary across proteins so the training set covers all the common visualization conventions.

— Local backbone conformation —

Eight-state secondary structure (DSSP): H is the canonical α-helix, G the tighter 3₁₀-helix, I the wider π-helix; E/B are β-structure, T and S are turns and bends, and '-' is everything else. DSSP derives these from the pattern of main-chain N–H···O=C hydrogen bonds, not from the sequence.

P-SEA three-state annotation labels each residue as helix, strand, or coil based purely on the geometry of the Cα trace. It serves as a fallback when the full backbone (and thus DSSP) is unavailable.

The φ/ψ torsion pair specifies the backbone conformation at each residue. φ rotates about the N–Cα bond, ψ about the Cα–C bond. Steric clashes forbid most of the (φ, ψ) plane — the allowed regions (α-helix basin, β-sheet basin, left-handed helix) are the Ramachandran-allowed regions.

— Global shape and packing —

The geometric summary reports three shape descriptors. Rg (radius of gyration) measures how spread out the Cα atoms are about their centre of mass; compact globular proteins have small Rg, elongated or unfolded ones large. Cα contacts (<8 Å, |i−j|>4) count long-range residue pairs in spatial proximity — high for tightly packed folds, near zero for rods or random coil. The bounding-box extents give the protein's footprint along x, y, z in Å.

Solvent-accessible surface area (SASA) is the area in Å² traced out by the centre of a 1.4 Å probe sphere (a water molecule) rolled over the protein's van der Waals surface (Shrake–Rupley / Lee–Richards construction). Buried residues have near-zero SASA; fully exposed residues can exceed 200 Å². The total SASA scales roughly with the number of surface residues.

The contact map is a binary N×N matrix image: pixel (i, j) is dark where Cα_i and Cα_j are within 8 Å and |i−j|>4. Because the |i−j|>4 filter removes local helical contacts, off-diagonal stripes parallel to the main diagonal indicate parallel β-sheets; stripes perpendicular to it indicate antiparallel β-sheets. The Ramachandran plot scatters every residue's (φ, ψ) pair against the sterically allowed regions. The PAE heatmap renders the predicted-aligned-error matrix.

— Structural neighborhood —

3Di is Foldseek's structural alphabet. Each residue is assigned one of twenty discrete states based on how its Cα sits relative to its spatial (not sequential) neighbors. Aligning 3Di strings finds structural homologs roughly as well as full 3D superposition, but orders of magnitude faster.

Nearest PDB neighbors are the top structural matches found by Foldseek when searching this structure against the entire Protein Data Bank. Each hit reports a TM-score (0 to 1; >0.5 almost always implies the same fold) and an E-value. These are *structural* homologs — they may share no detectable sequence similarity.

— Confidence and disorder —

For AlphaFold models, the B-factor field carries pLDDT — the model's own estimate of local accuracy on a 0–100 scale. Regions with pLDDT<50 should be treated as essentially unmodeled; they often correspond to intrinsically disordered segments.

Crystallographic B-factors measure how much each atom's electron density is smeared out, in Å². They rise in mobile loops and surface residues and fall in the buried interior. In AlphaFold models this column is repurposed to hold pLDDT instead.

Predicted aligned error is AlphaFold's pairwise confidence. Unlike pLDDT (per-residue), PAE is per-residue-pair and captures whether two parts of the structure are correctly placed relative to each other. Units are ångströms of expected positional error.